Protein AF-A0A1I0NWT5-F1 (afdb_monomer_lite)

Radius of gyration: 28.27 Å; chains: 1; bounding box: 73×65×100 Å

Structure (mmCIF, N/CA/C/O backbone):
data_AF-A0A1I0NWT5-F1
#
_entry.id   AF-A0A1I0NWT5-F1
#
loop_
_atom_site.group_PDB
_atom_site.id
_atom_site.type_symbol
_atom_site.label_atom_id
_atom_site.label_alt_id
_atom_site.label_comp_id
_atom_site.label_asym_id
_atom_site.label_entity_id
_atom_site.label_seq_id
_atom_site.pdbx_PDB_ins_code
_atom_site.Cartn_x
_atom_site.Cartn_y
_atom_site.Cartn_z
_atom_site.occupancy
_atom_site.B_iso_or_equiv
_atom_site.auth_seq_id
_atom_site.auth_comp_id
_atom_site.auth_asym_id
_atom_site.auth_atom_id
_atom_site.pdbx_PDB_model_num
ATOM 1 N N . MET A 1 1 ? -14.627 -38.814 63.356 1.00 38.41 1 MET A N 1
ATOM 2 C CA . MET A 1 1 ? -15.012 -39.021 61.943 1.00 38.41 1 MET A CA 1
ATOM 3 C C . MET A 1 1 ? -15.369 -37.663 61.360 1.00 38.41 1 MET A C 1
ATOM 5 O O . MET A 1 1 ? -16.349 -37.079 61.796 1.00 38.41 1 MET A O 1
ATOM 9 N N . LYS A 1 2 ? -14.500 -37.101 60.510 1.00 33.38 2 LYS A N 1
ATOM 10 C CA . LYS A 1 2 ? -14.683 -35.787 59.871 1.00 33.38 2 LYS A CA 1
ATOM 11 C C . LYS A 1 2 ? -15.304 -36.006 58.491 1.00 33.38 2 LYS A C 1
ATOM 13 O O . LYS A 1 2 ? -14.745 -36.752 57.694 1.00 33.38 2 LYS A O 1
ATOM 18 N N . THR A 1 3 ? -16.447 -35.384 58.243 1.00 34.56 3 THR A N 1
ATOM 19 C CA . THR A 1 3 ? -17.188 -35.447 56.980 1.00 34.56 3 THR A CA 1
ATOM 20 C C . THR A 1 3 ? -16.539 -34.499 55.968 1.00 34.56 3 THR A C 1
ATOM 22 O O . THR A 1 3 ? -16.471 -33.296 56.214 1.00 34.56 3 THR A O 1
ATOM 25 N N . LEU A 1 4 ? -16.025 -35.035 54.857 1.00 35.25 4 LEU A N 1
ATOM 26 C CA . LEU A 1 4 ? -15.544 -34.257 53.712 1.00 35.25 4 LEU A CA 1
ATOM 27 C C . LEU A 1 4 ? -16.744 -33.876 52.831 1.00 35.25 4 LEU A C 1
ATOM 29 O O . LEU A 1 4 ? -17.423 -34.756 52.307 1.00 35.25 4 LEU A O 1
ATOM 33 N N . PHE A 1 5 ? -16.979 -32.578 52.644 1.00 34.88 5 PHE A N 1
ATOM 34 C CA . PHE A 1 5 ? -17.808 -32.060 51.555 1.00 34.88 5 PHE A CA 1
ATOM 35 C C . PHE A 1 5 ? -16.952 -32.013 50.284 1.00 34.88 5 PHE A C 1
ATOM 37 O O . PHE A 1 5 ? -15.961 -31.287 50.231 1.00 34.88 5 PHE A O 1
ATOM 44 N N . ALA A 1 6 ? -17.317 -32.802 49.274 1.00 34.41 6 ALA A N 1
ATOM 45 C CA . ALA A 1 6 ? -16.741 -32.716 47.938 1.00 34.41 6 ALA A CA 1
ATOM 46 C C . ALA A 1 6 ? -17.522 -31.671 47.129 1.00 34.41 6 ALA A C 1
ATOM 48 O O . ALA A 1 6 ? -18.685 -31.874 46.785 1.00 34.41 6 ALA A O 1
ATOM 49 N N . THR A 1 7 ? -16.883 -30.537 46.848 1.00 35.47 7 THR A N 1
ATOM 50 C CA . THR A 1 7 ? -17.408 -29.499 45.959 1.00 35.47 7 THR A CA 1
ATOM 51 C C . THR A 1 7 ? -17.316 -29.993 44.517 1.00 35.47 7 THR A C 1
ATOM 53 O O . THR A 1 7 ? -16.227 -30.148 43.968 1.00 35.47 7 THR A O 1
ATOM 56 N N . MET A 1 8 ? -18.466 -30.263 43.907 1.00 33.38 8 MET A N 1
ATOM 57 C CA . MET A 1 8 ? -18.585 -30.614 42.496 1.00 33.38 8 MET A CA 1
ATOM 58 C C . MET A 1 8 ? -18.366 -29.339 41.664 1.00 33.38 8 MET A C 1
ATOM 60 O O . MET A 1 8 ? -19.248 -28.486 41.581 1.00 33.38 8 MET A O 1
ATOM 64 N N . LEU A 1 9 ? -17.164 -29.172 41.100 1.00 36.97 9 LEU A N 1
ATOM 65 C CA . LEU A 1 9 ? -16.888 -28.135 40.103 1.00 36.97 9 LEU A CA 1
ATOM 66 C C . LEU A 1 9 ? -17.708 -28.452 38.843 1.00 36.97 9 LEU A C 1
ATOM 68 O O . LEU A 1 9 ? -17.410 -29.400 38.118 1.00 36.97 9 LEU A O 1
ATOM 72 N N . LEU A 1 10 ? -18.740 -27.651 38.583 1.00 36.94 10 LEU A N 1
ATOM 73 C CA . LEU A 1 10 ? -19.372 -27.569 37.271 1.00 36.94 10 LEU A CA 1
ATOM 74 C C . LEU A 1 10 ? -18.345 -26.979 36.296 1.00 36.94 10 LEU A C 1
ATOM 76 O O . LEU A 1 10 ? -18.087 -25.777 36.303 1.00 36.94 10 LEU A O 1
ATOM 80 N N . LEU A 1 11 ? -17.734 -27.840 35.483 1.00 38.12 11 LEU A N 1
ATOM 81 C CA . LEU A 1 11 ? -17.005 -27.429 34.287 1.00 38.12 11 LEU A CA 1
ATOM 82 C C . LEU A 1 11 ? -18.003 -26.728 33.358 1.00 38.12 11 LEU A C 1
ATOM 84 O O . LEU A 1 11 ? -18.875 -27.371 32.775 1.00 38.12 11 LEU A O 1
ATOM 88 N N . ALA A 1 12 ? -17.892 -25.403 33.249 1.00 36.41 12 ALA A N 1
ATOM 89 C CA . ALA A 1 12 ? -18.529 -24.662 32.171 1.00 36.41 12 ALA A CA 1
ATOM 90 C C . ALA A 1 12 ? -18.017 -25.218 30.828 1.00 36.41 12 ALA A C 1
ATOM 92 O O . ALA A 1 12 ? -16.828 -25.546 30.726 1.00 36.41 12 ALA A O 1
ATOM 93 N N . PRO A 1 13 ? -18.873 -25.350 29.802 1.00 34.69 13 PRO A N 1
ATOM 94 C CA . PRO A 1 13 ? -18.417 -25.809 28.503 1.00 34.69 13 PRO A CA 1
ATOM 95 C C . PRO A 1 13 ? -17.384 -24.813 27.972 1.00 34.69 13 PRO A C 1
ATOM 97 O O . PRO A 1 13 ? -17.614 -23.604 27.956 1.00 34.69 13 PRO A O 1
ATOM 100 N N . VAL A 1 14 ? -16.233 -25.333 27.550 1.00 36.12 14 VAL A N 1
ATOM 101 C CA . VAL A 1 14 ? -15.264 -24.588 26.749 1.00 36.12 14 VAL A CA 1
ATOM 102 C C . VAL A 1 14 ? -15.983 -24.199 25.460 1.00 36.12 14 VAL A C 1
ATOM 104 O O . VAL A 1 14 ? -16.177 -25.033 24.580 1.00 36.12 14 VAL A O 1
ATOM 107 N N . VAL A 1 15 ? -16.426 -22.946 25.367 1.00 34.59 15 VAL A N 1
ATOM 108 C CA . VAL A 1 15 ? -16.928 -22.366 24.120 1.00 34.59 15 VAL A CA 1
ATOM 109 C C . VAL A 1 15 ? -15.752 -22.366 23.146 1.00 34.59 15 VAL A C 1
ATOM 111 O O . VAL A 1 15 ? -14.743 -21.700 23.379 1.00 34.59 15 VAL A O 1
ATOM 114 N N . HIS A 1 16 ? -15.829 -23.181 22.095 1.00 36.34 16 HIS A N 1
ATOM 115 C CA . HIS A 1 16 ? -14.862 -23.131 21.005 1.00 36.34 16 HIS A CA 1
ATOM 116 C C . HIS A 1 16 ? -14.866 -21.729 20.383 1.00 36.34 16 HIS A C 1
ATOM 118 O O . HIS A 1 16 ? -15.919 -21.161 20.112 1.00 36.34 16 HIS A O 1
ATOM 124 N N . ALA A 1 17 ? -13.677 -21.177 20.147 1.00 43.19 17 ALA A N 1
ATOM 125 C CA . ALA A 1 17 ? -13.443 -19.842 19.598 1.00 43.19 17 ALA A CA 1
ATOM 126 C C . ALA A 1 17 ? -13.811 -19.702 18.097 1.00 43.19 17 ALA A C 1
ATOM 128 O O . ALA A 1 17 ? -13.061 -19.085 17.345 1.00 43.19 17 ALA A O 1
ATOM 129 N N . GLN A 1 18 ? -14.911 -20.310 17.632 1.00 45.50 18 GLN A N 1
ATOM 130 C CA . GLN A 1 18 ? -15.239 -20.427 16.200 1.00 45.50 18 GLN A CA 1
ATOM 131 C C . GLN A 1 18 ? -16.618 -19.900 15.752 1.00 45.50 18 GLN A C 1
ATOM 133 O O . GLN A 1 18 ? -16.886 -19.937 14.555 1.00 45.50 18 GLN A O 1
ATOM 138 N N . ASP A 1 19 ? -17.454 -19.330 16.625 1.00 66.31 19 ASP A N 1
ATOM 139 C CA . ASP A 1 19 ? -18.825 -18.918 16.243 1.00 66.31 19 ASP A CA 1
ATOM 140 C C . ASP A 1 19 ? -18.974 -17.448 15.773 1.00 66.31 19 ASP A C 1
ATOM 142 O O . ASP A 1 19 ? -20.090 -16.925 15.703 1.00 66.31 19 ASP A O 1
ATOM 146 N N . HIS A 1 20 ? -17.884 -16.746 15.427 1.00 81.50 20 HIS A N 1
ATOM 147 C CA . HIS A 1 20 ? -17.944 -15.381 14.870 1.00 81.50 20 HIS A CA 1
ATOM 148 C C . HIS A 1 20 ? -17.497 -15.317 13.395 1.00 81.50 20 HIS A C 1
ATOM 150 O O . HIS A 1 20 ? -16.617 -16.082 12.978 1.00 81.50 20 HIS A O 1
ATOM 156 N N . PRO A 1 21 ? -18.078 -14.407 12.576 1.00 88.94 21 PRO A N 1
ATOM 157 C CA . PRO A 1 21 ? -17.672 -14.226 11.178 1.00 88.94 21 PRO A CA 1
ATOM 158 C C . PRO A 1 21 ? -16.187 -13.860 11.078 1.00 88.94 21 PRO A C 1
ATOM 160 O O . PRO A 1 21 ? -15.601 -13.387 12.042 1.00 88.94 21 PRO A O 1
ATOM 163 N N . LEU A 1 22 ? -15.540 -14.110 9.933 1.00 95.75 22 LEU A N 1
ATOM 164 C CA . LEU A 1 22 ? -14.180 -13.604 9.689 1.00 95.75 22 LEU A CA 1
ATOM 165 C C . LEU A 1 22 ? -14.202 -12.075 9.744 1.00 95.75 22 LEU A C 1
ATOM 167 O O . LEU A 1 22 ? -14.786 -11.449 8.860 1.00 95.75 22 LEU A O 1
ATOM 171 N N . THR A 1 23 ? -13.586 -11.507 10.775 1.00 98.44 23 THR A N 1
ATOM 172 C CA . THR A 1 23 ? -13.480 -10.061 10.987 1.00 98.44 23 THR A CA 1
ATOM 173 C C . THR A 1 23 ? -12.120 -9.562 10.530 1.00 98.44 23 THR A C 1
ATOM 175 O O . THR A 1 23 ? -11.079 -10.151 10.832 1.00 98.44 23 THR A O 1
ATOM 178 N N . LEU A 1 24 ? -12.131 -8.477 9.769 1.00 98.56 24 LEU A N 1
ATOM 179 C CA . LEU A 1 24 ? -10.938 -7.862 9.227 1.00 98.56 24 LEU A CA 1
ATOM 180 C C . LEU A 1 24 ? -11.044 -6.352 9.402 1.00 98.56 24 LEU A C 1
ATOM 182 O O . LEU A 1 24 ? -12.076 -5.770 9.088 1.00 98.56 24 LEU A O 1
ATOM 186 N N . ASP A 1 25 ? -9.962 -5.740 9.870 1.00 98.75 25 ASP A N 1
ATOM 187 C CA . ASP A 1 25 ? -9.798 -4.289 9.891 1.00 98.75 25 ASP A CA 1
ATOM 188 C C . ASP A 1 25 ? -8.827 -3.848 8.790 1.00 98.75 25 ASP A C 1
ATOM 190 O O . ASP A 1 25 ? -7.736 -4.409 8.648 1.00 98.75 25 ASP A O 1
ATOM 194 N N . THR A 1 26 ? -9.230 -2.883 7.971 1.00 98.75 26 THR A N 1
ATOM 195 C CA . THR A 1 26 ? -8.417 -2.380 6.860 1.00 98.75 26 THR A CA 1
ATOM 196 C C . THR A 1 26 ? -7.429 -1.301 7.236 1.00 98.75 26 THR A C 1
ATOM 198 O O . THR A 1 26 ? -6.614 -0.968 6.380 1.00 98.75 26 THR A O 1
ATOM 201 N N . HIS A 1 27 ? -7.475 -0.763 8.455 1.00 98.81 27 HIS A N 1
ATOM 202 C CA . HIS A 1 27 ? -6.600 0.345 8.814 1.00 98.81 27 HIS A CA 1
ATOM 203 C C . HIS A 1 27 ? -6.311 0.370 10.316 1.00 98.81 27 HIS A C 1
ATOM 205 O O . HIS A 1 27 ? -7.100 0.878 11.112 1.00 98.81 27 HIS A O 1
ATOM 211 N N . VAL A 1 28 ? -5.171 -0.212 10.692 1.00 98.62 28 VAL A N 1
ATOM 212 C CA . VAL A 1 28 ? -4.622 -0.183 12.051 1.00 98.62 28 VAL A CA 1
ATOM 213 C C . VAL A 1 28 ? -3.236 0.438 12.004 1.00 98.62 28 VAL A C 1
ATOM 215 O O . VAL A 1 28 ? -2.300 -0.120 11.418 1.00 98.62 28 VAL A O 1
ATOM 218 N N . ASP A 1 29 ? -3.097 1.587 12.644 1.00 97.94 29 ASP A N 1
ATOM 219 C CA . ASP A 1 29 ? -1.829 2.285 12.720 1.00 97.94 29 ASP A CA 1
ATOM 220 C C . ASP A 1 29 ? -0.855 1.608 13.681 1.00 97.94 29 ASP A C 1
ATOM 222 O O . ASP A 1 29 ? -1.219 0.888 14.611 1.00 97.94 29 ASP A O 1
ATOM 226 N N . ILE A 1 30 ? 0.431 1.849 13.444 1.00 97.06 30 ILE A N 1
ATOM 227 C CA . ILE A 1 30 ? 1.499 1.414 14.344 1.00 97.06 30 ILE A CA 1
ATOM 228 C C . ILE A 1 30 ? 2.425 2.589 14.664 1.00 97.06 30 ILE A C 1
ATOM 230 O O . ILE A 1 30 ? 2.791 3.343 13.754 1.00 97.06 30 ILE A O 1
ATOM 234 N N . PRO A 1 31 ? 2.851 2.763 15.927 1.00 94.75 31 PRO A N 1
ATOM 235 C CA . PRO A 1 31 ? 3.821 3.794 16.279 1.00 94.75 31 PRO A CA 1
ATOM 236 C C . PRO A 1 31 ? 5.172 3.521 15.607 1.00 94.75 31 PRO A C 1
ATOM 238 O O . PRO A 1 31 ? 5.507 2.382 15.273 1.00 94.75 31 PRO A O 1
ATOM 241 N N . LEU A 1 32 ? 6.006 4.546 15.440 1.00 92.88 32 LEU A N 1
ATOM 242 C CA . LEU A 1 32 ? 7.316 4.399 14.801 1.00 92.88 32 LEU A CA 1
ATOM 243 C C . LEU A 1 32 ? 8.256 3.449 15.569 1.00 92.88 32 LEU A C 1
ATOM 245 O O . LEU A 1 32 ? 9.136 2.835 14.968 1.00 92.88 32 LEU A O 1
ATOM 249 N N . SER A 1 33 ? 8.066 3.307 16.884 1.00 93.62 33 SER A N 1
ATOM 250 C CA . SER A 1 33 ? 8.800 2.380 17.759 1.00 93.62 33 SER A CA 1
ATOM 251 C C . SER A 1 33 ? 8.085 1.040 17.999 1.00 93.62 33 SER A C 1
ATOM 253 O O . SER A 1 33 ? 8.430 0.320 18.941 1.00 93.62 33 SER A O 1
ATOM 255 N N . TYR A 1 34 ? 7.103 0.674 17.165 1.00 97.19 34 TYR A N 1
ATOM 256 C CA . TYR A 1 34 ? 6.398 -0.609 17.253 1.00 97.19 34 TYR A CA 1
ATOM 257 C C . TYR A 1 34 ? 7.377 -1.792 17.286 1.00 97.19 34 TYR A C 1
ATOM 259 O O . TYR A 1 34 ? 8.340 -1.851 16.510 1.00 97.19 34 TYR A O 1
ATOM 267 N N . MET A 1 35 ? 7.160 -2.727 18.217 1.00 97.25 35 MET A N 1
ATOM 268 C CA . MET A 1 35 ? 8.046 -3.873 18.483 1.00 97.25 35 MET A CA 1
ATOM 269 C C . MET A 1 35 ? 9.513 -3.538 18.852 1.00 97.25 35 MET A C 1
ATOM 271 O O . MET A 1 35 ? 10.296 -4.464 19.059 1.00 97.25 35 MET A O 1
ATOM 275 N N . GLU A 1 36 ? 9.913 -2.262 18.929 1.00 94.75 36 GLU A N 1
ATOM 276 C CA . GLU A 1 36 ? 11.234 -1.816 19.415 1.00 94.75 36 GLU A CA 1
ATOM 277 C C . GLU A 1 36 ? 11.155 -1.394 20.878 1.00 94.75 36 GLU A C 1
ATOM 279 O O . GLU A 1 36 ? 11.968 -1.820 21.697 1.00 94.75 36 GLU A O 1
ATOM 284 N N . ASP A 1 37 ? 10.158 -0.573 21.209 1.00 94.38 37 ASP A N 1
ATOM 285 C CA . ASP A 1 37 ? 9.836 -0.232 22.587 1.00 94.38 37 ASP A CA 1
ATOM 286 C C . ASP A 1 37 ? 9.012 -1.381 23.201 1.00 94.38 37 ASP A C 1
ATOM 288 O O . ASP A 1 37 ? 7.936 -1.694 22.682 1.00 94.38 37 ASP A O 1
ATOM 292 N N . PRO A 1 38 ? 9.451 -2.004 24.316 1.00 94.56 38 PRO A N 1
ATOM 293 C CA . PRO A 1 38 ? 8.695 -3.057 24.997 1.00 94.56 38 PRO A CA 1
ATOM 294 C C . PRO A 1 38 ? 7.265 -2.665 25.393 1.00 94.56 38 PRO A C 1
ATOM 296 O O . PRO A 1 38 ? 6.434 -3.550 25.608 1.00 94.56 38 PRO A O 1
ATOM 299 N N . LYS A 1 39 ? 6.978 -1.361 25.507 1.00 93.19 39 LYS A N 1
ATOM 300 C CA . LYS A 1 39 ? 5.631 -0.816 25.717 1.00 93.19 39 LYS A CA 1
ATOM 301 C C . LYS A 1 39 ? 4.699 -1.089 24.530 1.00 93.19 39 LYS A C 1
ATOM 303 O O . LYS A 1 39 ? 3.509 -1.282 24.745 1.00 93.19 39 LYS A O 1
ATOM 308 N N . PHE A 1 40 ? 5.225 -1.118 23.306 1.00 96.00 40 PHE A N 1
ATOM 309 C CA . PHE A 1 40 ? 4.486 -1.355 22.057 1.00 96.00 40 PHE A CA 1
ATOM 310 C C . PHE A 1 40 ? 4.743 -2.752 21.488 1.00 96.00 40 PHE A C 1
ATOM 312 O O . PHE A 1 40 ? 4.781 -2.962 20.275 1.00 96.00 40 PHE A O 1
ATOM 319 N N . ASP A 1 41 ? 4.960 -3.712 22.380 1.00 98.06 41 ASP A N 1
ATOM 320 C CA . ASP A 1 41 ? 5.065 -5.117 22.031 1.00 98.06 41 ASP A CA 1
ATOM 321 C C . ASP A 1 41 ? 3.668 -5.687 21.748 1.00 98.06 41 ASP A C 1
ATOM 323 O O . ASP A 1 41 ? 2.850 -5.847 22.655 1.00 98.06 41 ASP A O 1
ATOM 327 N N . ALA A 1 42 ? 3.412 -6.020 20.483 1.00 97.81 42 ALA A N 1
ATOM 328 C CA . ALA A 1 42 ? 2.121 -6.492 19.994 1.00 97.81 42 ALA A CA 1
ATOM 329 C C . ALA A 1 42 ? 1.617 -7.763 20.691 1.00 97.81 42 ALA A C 1
ATOM 331 O O . ALA A 1 42 ? 0.418 -8.018 20.713 1.00 97.81 42 ALA A O 1
ATOM 332 N N . GLY A 1 43 ? 2.505 -8.591 21.246 1.00 98.00 43 GLY A N 1
ATOM 333 C CA . GLY A 1 43 ? 2.102 -9.821 21.934 1.00 98.00 43 GLY A CA 1
ATOM 334 C C . GLY A 1 43 ? 1.642 -9.609 23.374 1.00 98.00 43 GLY A C 1
ATOM 335 O O . GLY A 1 43 ? 1.222 -10.570 24.022 1.00 98.00 43 GLY A O 1
ATOM 336 N N . LYS A 1 44 ? 1.730 -8.382 23.895 1.00 97.38 44 LYS A N 1
ATOM 337 C CA . LYS A 1 44 ? 1.358 -8.033 25.268 1.00 97.38 44 LYS A CA 1
ATOM 338 C C . LYS A 1 44 ? 0.092 -7.190 25.276 1.00 97.38 44 LYS A C 1
ATOM 340 O O . LYS A 1 44 ? -0.159 -6.425 24.358 1.00 97.38 44 LYS A O 1
ATOM 345 N N . ASP A 1 45 ? -0.686 -7.321 26.347 1.00 96.19 45 ASP A N 1
ATOM 346 C CA . ASP A 1 45 ? -1.884 -6.511 26.575 1.00 96.19 45 ASP A CA 1
ATOM 347 C C . ASP A 1 45 ? -1.460 -5.108 27.028 1.00 96.19 45 ASP A C 1
ATOM 349 O O . ASP A 1 45 ? -1.342 -4.820 28.221 1.00 96.19 45 ASP A O 1
ATOM 353 N N . GLY A 1 46 ? -1.098 -4.287 26.045 1.00 93.12 46 GLY A N 1
ATOM 354 C CA . GLY A 1 46 ? -0.411 -3.018 26.232 1.00 93.12 46 GLY A CA 1
ATOM 355 C C . GLY A 1 46 ? -1.328 -1.802 26.079 1.00 93.12 46 GLY A C 1
ATOM 356 O O . GLY A 1 46 ? -2.555 -1.920 26.118 1.00 93.12 46 GLY A O 1
ATOM 357 N N . PRO A 1 47 ? -0.740 -0.607 25.908 1.00 92.19 47 PRO A N 1
ATOM 358 C CA . PRO A 1 47 ? -1.483 0.622 25.650 1.00 92.19 47 PRO A CA 1
ATOM 359 C C . PRO A 1 47 ? -2.016 0.727 24.213 1.00 92.19 47 PRO A C 1
ATOM 361 O O . PRO A 1 47 ? -2.852 1.590 23.965 1.00 92.19 47 PRO A O 1
ATOM 364 N N . LEU A 1 48 ? -1.555 -0.127 23.292 1.00 95.31 48 LEU A N 1
ATOM 365 C CA . LEU A 1 48 ? -2.072 -0.192 21.925 1.00 95.31 48 LEU A CA 1
ATOM 366 C C . LEU A 1 48 ? -3.568 -0.518 21.933 1.00 95.31 48 LEU A C 1
ATOM 368 O O . LEU A 1 48 ? -4.050 -1.337 22.729 1.00 95.31 48 LEU A O 1
ATOM 372 N N . LYS A 1 49 ? -4.312 0.096 21.017 1.00 97.12 49 LYS A N 1
ATOM 373 C CA . LYS A 1 49 ? -5.701 -0.275 20.749 1.00 97.12 49 LYS A CA 1
ATOM 374 C C . LYS A 1 49 ? -5.769 -1.612 20.013 1.00 97.12 49 LYS A C 1
ATOM 376 O O . LYS A 1 49 ? -6.737 -2.356 20.209 1.00 97.12 49 LYS A O 1
ATOM 381 N N . VAL A 1 50 ? -4.737 -1.964 19.249 1.00 98.31 50 VAL A N 1
ATOM 382 C CA . VAL A 1 50 ? -4.599 -3.286 18.633 1.00 98.31 50 VAL A CA 1
ATOM 383 C C . VAL A 1 50 ? -3.324 -3.986 19.100 1.00 98.31 50 VAL A C 1
ATOM 385 O O . VAL A 1 50 ? -2.208 -3.668 18.700 1.00 98.31 50 VAL A O 1
ATOM 388 N N . ASP A 1 51 ? -3.516 -5.015 19.919 1.00 98.50 51 ASP A N 1
ATOM 389 C CA . ASP A 1 51 ? -2.509 -6.024 20.241 1.00 98.50 51 ASP A CA 1
ATOM 390 C C . ASP A 1 51 ? -3.123 -7.426 20.130 1.00 98.50 51 ASP A C 1
ATOM 392 O O . ASP A 1 51 ? -4.350 -7.590 20.108 1.00 98.50 51 ASP A O 1
ATOM 396 N N . LEU A 1 52 ? -2.276 -8.453 20.018 1.00 98.69 52 LEU A N 1
ATOM 397 C CA . LEU A 1 52 ? -2.719 -9.824 19.766 1.00 98.69 52 LEU A CA 1
ATOM 398 C C . LEU A 1 52 ? -3.678 -10.329 20.866 1.00 98.69 52 LEU A C 1
ATOM 400 O O . LEU A 1 52 ? -4.708 -10.916 20.516 1.00 98.69 52 LEU A O 1
ATOM 404 N N . PRO A 1 53 ? -3.445 -10.078 22.176 1.00 98.62 53 PRO A N 1
ATOM 405 C CA . PRO A 1 53 ? -4.418 -10.410 23.218 1.00 98.62 53 PRO A CA 1
ATOM 406 C C . PRO A 1 53 ? -5.789 -9.742 23.034 1.00 98.62 53 PRO A C 1
ATOM 408 O O . PRO A 1 53 ? -6.817 -10.422 23.139 1.00 98.62 53 PRO A O 1
ATOM 411 N N . LYS A 1 54 ? -5.841 -8.436 22.739 1.00 98.69 54 LYS A N 1
ATOM 412 C CA . LYS A 1 54 ? -7.102 -7.717 22.494 1.00 98.69 54 LYS A CA 1
ATOM 413 C C . LYS A 1 54 ? -7.815 -8.240 21.248 1.00 98.69 54 LYS A C 1
ATOM 415 O O . LYS A 1 54 ? -9.019 -8.483 21.324 1.00 98.69 54 LYS A O 1
ATOM 420 N N . MET A 1 55 ? -7.088 -8.481 20.154 1.00 98.69 55 MET A N 1
ATOM 421 C CA . MET A 1 55 ? -7.631 -9.079 18.927 1.00 98.69 55 MET A CA 1
ATOM 422 C C . MET A 1 55 ? -8.329 -10.410 19.221 1.00 98.69 55 MET A C 1
ATOM 424 O O . MET A 1 55 ? -9.479 -10.611 18.833 1.00 98.69 55 MET A O 1
ATOM 428 N N . ARG A 1 56 ? -7.685 -11.293 19.997 1.00 97.81 56 ARG A N 1
ATOM 429 C CA . ARG A 1 56 ? -8.277 -12.577 20.403 1.00 97.81 56 ARG A CA 1
ATOM 430 C C . ARG A 1 56 ? -9.538 -12.414 21.236 1.00 97.81 56 ARG A C 1
ATOM 432 O O . ARG A 1 56 ? -10.525 -13.087 20.960 1.00 97.81 56 ARG A O 1
ATOM 439 N N . ARG A 1 57 ? -9.518 -11.540 22.245 1.00 97.56 57 ARG A N 1
ATOM 440 C CA . ARG A 1 57 ? -10.680 -11.334 23.126 1.00 97.56 57 ARG A CA 1
ATOM 441 C C . ARG A 1 57 ? -11.883 -10.756 22.392 1.00 97.56 57 ARG A C 1
ATOM 443 O O . ARG A 1 57 ? -13.004 -11.152 22.687 1.00 97.56 57 ARG A O 1
ATOM 450 N N . GLY A 1 58 ? -11.654 -9.817 21.477 1.00 97.38 58 GLY A N 1
ATOM 451 C CA . GLY A 1 58 ? -12.740 -9.166 20.748 1.00 97.38 58 GLY A CA 1
ATOM 452 C C . GLY A 1 58 ? -13.182 -9.899 19.490 1.00 97.38 58 GLY A C 1
ATOM 453 O O . GLY A 1 58 ? -14.195 -9.512 18.912 1.00 97.38 58 GLY A O 1
ATOM 454 N N . GLY A 1 59 ? -12.444 -10.931 19.072 1.00 97.31 59 GLY A N 1
ATOM 455 C CA . GLY A 1 59 ? -12.690 -11.637 17.821 1.00 97.31 59 GLY A CA 1
ATOM 456 C C . GLY A 1 59 ? -12.384 -10.766 16.607 1.00 97.31 59 GLY A C 1
ATOM 457 O O . GLY A 1 59 ? -13.207 -10.717 15.701 1.00 97.31 59 GLY A O 1
ATOM 458 N N . LEU A 1 60 ? -11.249 -10.052 16.609 1.00 98.56 60 LEU A N 1
ATOM 459 C CA . LEU A 1 60 ? -10.660 -9.423 15.422 1.00 98.56 60 LEU A CA 1
ATOM 460 C C . LEU A 1 60 ? -9.631 -10.391 14.820 1.00 98.56 60 LEU A C 1
ATOM 462 O O . LEU A 1 60 ? -8.572 -10.596 15.408 1.00 98.56 60 LEU A O 1
ATOM 466 N N . ASP A 1 61 ? -9.948 -11.024 13.691 1.00 98.69 61 ASP A N 1
ATOM 467 C CA . ASP A 1 61 ? -9.137 -12.123 13.143 1.00 98.69 61 ASP A CA 1
ATOM 468 C C . ASP A 1 61 ? -7.974 -11.639 12.265 1.00 98.69 61 ASP A C 1
ATOM 470 O O . ASP A 1 61 ? -6.949 -12.319 12.146 1.00 98.69 61 ASP A O 1
ATOM 474 N N . ALA A 1 62 ? -8.131 -10.483 11.623 1.00 98.75 62 ALA A N 1
ATOM 475 C CA . ALA A 1 62 ? -7.187 -9.958 10.648 1.00 98.75 62 ALA A CA 1
ATOM 476 C C . ALA A 1 62 ? -7.107 -8.428 10.710 1.00 98.75 62 ALA A C 1
ATOM 478 O O . ALA A 1 62 ? -8.111 -7.765 10.960 1.00 98.75 62 ALA A O 1
ATOM 479 N N . ALA A 1 63 ? -5.926 -7.867 10.455 1.00 98.75 63 ALA A N 1
ATOM 480 C CA . ALA A 1 63 ? -5.739 -6.421 10.371 1.00 98.75 63 ALA A CA 1
ATOM 481 C C . ALA A 1 63 ? -4.687 -6.049 9.320 1.00 98.75 63 ALA A C 1
ATOM 483 O O . ALA A 1 63 ? -3.677 -6.742 9.163 1.00 98.75 63 ALA A O 1
ATOM 484 N N . PHE A 1 64 ? -4.922 -4.949 8.608 1.00 98.88 64 PHE A N 1
ATOM 485 C CA . PHE A 1 64 ? -3.886 -4.251 7.857 1.00 98.88 64 PHE A CA 1
ATOM 486 C C . PHE A 1 64 ? -3.114 -3.335 8.806 1.00 98.88 64 PHE A C 1
ATOM 488 O O . PHE A 1 64 ? -3.666 -2.372 9.329 1.00 98.88 64 PHE A O 1
ATOM 495 N N . PHE A 1 65 ? -1.836 -3.645 9.011 1.00 98.81 65 PHE A N 1
ATOM 496 C CA . PHE A 1 65 ? -0.906 -2.826 9.781 1.00 98.81 65 PHE A CA 1
ATOM 497 C C . PHE A 1 65 ? -0.277 -1.782 8.858 1.00 98.81 65 PHE A C 1
ATOM 499 O O . PHE A 1 65 ? 0.314 -2.123 7.824 1.00 98.81 65 PHE A O 1
ATOM 506 N N . VAL A 1 66 ? -0.444 -0.511 9.212 1.00 98.50 66 VAL A N 1
ATOM 507 C CA . VAL A 1 66 ? -0.261 0.602 8.280 1.00 98.50 66 VAL A CA 1
ATOM 508 C C . VAL A 1 66 ? 1.161 1.161 8.317 1.00 98.50 66 VAL A C 1
ATOM 510 O O . VAL A 1 66 ? 1.692 1.599 9.341 1.00 98.50 66 VAL A O 1
ATOM 513 N N . ILE A 1 67 ? 1.784 1.209 7.142 1.00 98.56 67 ILE A N 1
ATOM 514 C CA . ILE A 1 67 ? 3.029 1.925 6.873 1.00 98.56 67 ILE A CA 1
ATOM 515 C C . ILE A 1 67 ? 2.686 3.390 6.602 1.00 98.56 67 ILE A C 1
ATOM 517 O O . ILE A 1 67 ? 2.741 3.860 5.466 1.00 98.56 67 ILE A O 1
ATOM 521 N N . TYR A 1 68 ? 2.289 4.092 7.660 1.00 98.00 68 TYR A N 1
ATOM 522 C CA . TYR A 1 68 ? 2.030 5.528 7.623 1.00 98.00 68 TYR A CA 1
ATOM 523 C C . TYR A 1 68 ? 3.334 6.330 7.661 1.00 98.00 68 TYR A C 1
ATOM 525 O O . TYR A 1 68 ? 4.221 6.049 8.480 1.00 98.00 68 TYR A O 1
ATOM 533 N N . VAL A 1 69 ? 3.417 7.364 6.819 1.00 96.81 69 VAL A N 1
ATOM 534 C CA . VAL A 1 69 ? 4.445 8.410 6.893 1.00 96.81 69 VAL A CA 1
ATOM 535 C C . VAL A 1 69 ? 3.824 9.807 6.889 1.00 96.81 69 VAL A C 1
ATOM 537 O O . VAL A 1 69 ? 2.936 10.121 6.091 1.00 96.81 69 VAL A O 1
ATOM 540 N N . GLU A 1 70 ? 4.346 10.686 7.746 1.00 94.25 70 GLU A N 1
ATOM 541 C CA . GLU A 1 70 ? 3.899 12.077 7.791 1.00 94.25 70 GLU A CA 1
ATOM 542 C C . GLU A 1 70 ? 4.259 12.803 6.487 1.00 94.25 70 GLU A C 1
ATOM 544 O O . GLU A 1 70 ? 5.377 12.689 5.970 1.00 94.25 70 GLU A O 1
ATOM 549 N N . GLN A 1 71 ? 3.320 13.599 5.973 1.00 97.19 71 GLN A N 1
ATOM 550 C CA . GLN A 1 71 ? 3.591 14.481 4.848 1.00 97.19 71 GLN A CA 1
ATOM 551 C C . GLN A 1 71 ? 4.611 15.558 5.240 1.00 97.19 71 GLN A C 1
ATOM 553 O O . GLN A 1 71 ? 4.408 16.329 6.182 1.00 97.19 71 GLN A O 1
ATOM 558 N N . GLY A 1 72 ? 5.702 15.627 4.479 1.00 96.12 72 GLY A N 1
ATOM 559 C CA . GLY A 1 72 ? 6.749 16.634 4.630 1.00 96.12 72 GLY A CA 1
ATOM 560 C C . GLY A 1 72 ? 6.916 17.514 3.386 1.00 96.12 72 GLY A C 1
ATOM 561 O O . GLY A 1 72 ? 6.158 17.382 2.423 1.00 96.12 72 GLY A O 1
ATOM 562 N N . PRO A 1 73 ? 7.924 18.408 3.388 1.00 95.94 73 PRO A N 1
ATOM 563 C CA . PRO A 1 73 ? 8.258 19.227 2.226 1.00 95.94 73 PRO A CA 1
ATOM 564 C C . PRO A 1 73 ? 8.713 18.372 1.041 1.00 95.94 73 PRO A C 1
ATOM 566 O O . PRO A 1 73 ? 9.595 17.529 1.214 1.00 95.94 73 PRO A O 1
ATOM 569 N N . LEU A 1 74 ? 8.199 18.665 -0.158 1.00 95.69 74 LEU A N 1
ATOM 570 C CA . LEU A 1 74 ? 8.502 17.974 -1.423 1.00 95.69 74 LEU A CA 1
ATOM 571 C C . LEU A 1 74 ? 9.950 18.232 -1.877 1.00 95.69 74 LEU A C 1
ATOM 573 O O . LEU A 1 74 ? 10.242 19.034 -2.762 1.00 95.69 74 LEU A O 1
ATOM 577 N N . THR A 1 75 ? 10.888 17.610 -1.170 1.00 95.75 75 THR A N 1
ATOM 578 C CA . THR A 1 75 ? 12.332 17.817 -1.281 1.00 95.75 75 THR A CA 1
ATOM 579 C C . THR A 1 75 ? 13.052 16.484 -1.093 1.00 95.75 75 THR A C 1
ATOM 581 O O . THR A 1 75 ? 12.557 15.629 -0.354 1.00 95.75 75 THR A O 1
ATOM 584 N N . PRO A 1 76 ? 14.264 16.304 -1.654 1.00 92.25 76 PRO A N 1
ATOM 585 C CA . PRO A 1 76 ? 15.050 15.083 -1.463 1.00 92.25 76 PRO A CA 1
ATOM 586 C C . PRO A 1 76 ? 15.201 14.652 0.004 1.00 92.25 76 PRO A C 1
ATOM 588 O O . PRO A 1 76 ? 15.070 13.471 0.317 1.00 92.25 76 PRO A O 1
ATOM 591 N N . ALA A 1 77 ? 15.420 15.606 0.915 1.00 94.19 77 ALA A N 1
ATOM 592 C CA . ALA A 1 77 ? 15.534 15.332 2.347 1.00 94.19 77 ALA A CA 1
ATOM 593 C C . ALA A 1 77 ? 14.200 14.885 2.969 1.00 94.19 77 ALA A C 1
ATOM 595 O O . ALA A 1 77 ? 14.177 13.963 3.785 1.00 94.19 77 ALA A O 1
ATOM 596 N N . GLY A 1 78 ? 13.089 15.506 2.559 1.00 96.50 78 GLY A N 1
ATOM 597 C CA . GLY A 1 78 ? 11.747 15.118 2.982 1.00 96.50 78 GLY A CA 1
ATOM 598 C C . GLY A 1 78 ? 11.400 13.688 2.565 1.00 96.50 78 GLY A C 1
ATOM 599 O O . GLY A 1 78 ? 10.963 12.901 3.406 1.00 96.50 78 GLY A O 1
ATOM 600 N N . TYR A 1 79 ? 11.673 13.324 1.308 1.00 93.81 79 TYR A N 1
ATOM 601 C CA . TYR A 1 79 ? 11.458 11.960 0.820 1.00 93.81 79 TYR A CA 1
ATOM 602 C C . TYR A 1 79 ? 12.358 10.952 1.538 1.00 93.81 79 TYR A C 1
ATOM 604 O O . TYR A 1 79 ? 11.888 9.894 1.942 1.00 93.81 79 TYR A O 1
ATOM 612 N N . ALA A 1 80 ? 13.640 11.272 1.748 1.00 92.12 80 ALA A N 1
ATOM 613 C CA . ALA A 1 80 ? 14.563 10.385 2.456 1.00 92.12 80 ALA A CA 1
ATOM 614 C C . ALA A 1 80 ? 14.090 10.088 3.891 1.00 92.12 80 ALA A C 1
ATOM 616 O O . ALA A 1 80 ? 14.155 8.940 4.333 1.00 92.12 80 ALA A O 1
ATOM 617 N N . LYS A 1 81 ? 13.552 11.095 4.595 1.00 95.31 81 LYS A N 1
ATOM 618 C CA . LYS A 1 81 ? 12.940 10.911 5.919 1.00 95.31 81 LYS A CA 1
ATOM 619 C C . LYS A 1 81 ? 11.732 9.970 5.853 1.00 95.31 81 LYS A C 1
ATOM 621 O O . LYS A 1 81 ? 11.664 9.036 6.648 1.00 95.31 81 LYS A O 1
ATOM 626 N N . ALA A 1 82 ? 10.820 10.185 4.904 1.00 96.56 82 ALA A N 1
ATOM 627 C CA . ALA A 1 82 ? 9.634 9.344 4.733 1.00 96.56 82 ALA A CA 1
ATOM 628 C C . ALA A 1 82 ? 10.004 7.889 4.398 1.00 96.56 82 ALA A C 1
ATOM 630 O O . ALA A 1 82 ? 9.480 6.960 5.007 1.00 96.56 82 ALA A O 1
ATOM 631 N N . VAL A 1 83 ? 10.971 7.677 3.500 1.00 92.88 83 VAL A N 1
ATOM 632 C CA . VAL A 1 83 ? 11.498 6.342 3.168 1.00 92.88 83 VAL A CA 1
ATOM 633 C C . VAL A 1 83 ? 12.059 5.648 4.413 1.00 92.88 83 VAL A C 1
ATOM 635 O O . VAL A 1 83 ? 11.765 4.477 4.647 1.00 92.88 83 VAL A O 1
ATOM 638 N N . ALA A 1 84 ? 12.832 6.360 5.240 1.00 91.31 84 ALA A N 1
ATOM 639 C CA . ALA A 1 84 ? 13.405 5.796 6.462 1.00 91.31 84 ALA A CA 1
ATOM 640 C C . ALA A 1 84 ? 12.331 5.436 7.507 1.00 91.31 84 ALA A C 1
ATOM 642 O O . ALA A 1 84 ? 12.433 4.401 8.166 1.00 91.31 84 ALA A O 1
ATOM 643 N N . GLN A 1 85 ? 11.286 6.261 7.642 1.00 96.25 85 GLN A N 1
ATOM 644 C CA . GLN A 1 85 ? 10.143 5.967 8.513 1.00 96.25 85 GLN A CA 1
ATOM 645 C C . GLN A 1 85 ? 9.376 4.730 8.037 1.00 96.25 85 GLN A C 1
ATOM 647 O O . GLN A 1 85 ? 9.120 3.829 8.837 1.00 96.25 85 GLN A O 1
ATOM 652 N N . ALA A 1 86 ? 9.076 4.649 6.737 1.00 94.69 86 ALA A N 1
ATOM 653 C CA . ALA A 1 86 ? 8.414 3.491 6.150 1.00 94.69 86 ALA A CA 1
ATOM 654 C C . ALA A 1 86 ? 9.223 2.206 6.386 1.00 94.69 86 ALA A C 1
ATOM 656 O O . ALA A 1 86 ? 8.674 1.213 6.859 1.00 94.69 86 ALA A O 1
ATOM 657 N N . ALA A 1 87 ? 10.537 2.237 6.131 1.00 86.88 87 ALA A N 1
ATOM 658 C CA . ALA A 1 87 ? 11.425 1.094 6.342 1.00 86.88 87 ALA A CA 1
ATOM 659 C C . ALA A 1 87 ? 11.388 0.578 7.791 1.00 86.88 87 ALA A C 1
ATOM 661 O O . ALA A 1 87 ? 11.216 -0.623 7.996 1.00 86.88 87 ALA A O 1
ATOM 662 N N . ARG A 1 88 ? 11.446 1.477 8.787 1.00 95.00 88 ARG A N 1
ATOM 663 C CA . ARG A 1 88 ? 11.332 1.098 10.208 1.00 95.00 88 ARG A CA 1
ATOM 664 C C . ARG A 1 88 ? 10.006 0.415 10.533 1.00 95.00 88 ARG A C 1
ATOM 666 O O . ARG A 1 88 ? 9.998 -0.562 11.277 1.00 95.00 88 ARG A O 1
ATOM 673 N N . LYS A 1 89 ? 8.894 0.897 9.972 1.00 96.81 89 LYS A N 1
ATOM 674 C CA . LYS A 1 89 ? 7.573 0.284 10.177 1.00 96.81 89 LYS A CA 1
ATOM 675 C C . LYS A 1 89 ? 7.479 -1.106 9.546 1.00 96.81 89 LYS A C 1
ATOM 677 O O . LYS A 1 89 ? 6.959 -2.021 10.178 1.00 96.81 89 LYS A O 1
ATOM 682 N N . TYR A 1 90 ? 8.050 -1.306 8.358 1.00 90.50 90 TYR A N 1
ATOM 683 C CA . TYR A 1 90 ? 8.147 -2.652 7.794 1.00 90.50 90 TYR A CA 1
ATOM 684 C C . TYR A 1 90 ? 9.011 -3.580 8.667 1.00 90.50 90 TYR A C 1
ATOM 686 O O . TYR A 1 90 ? 8.602 -4.708 8.943 1.00 90.50 90 TYR A O 1
ATOM 694 N N . ASP A 1 91 ? 10.167 -3.108 9.154 1.00 87.25 91 ASP A N 1
ATOM 695 C CA . ASP A 1 91 ? 11.027 -3.889 10.057 1.00 87.25 91 ASP A CA 1
ATOM 696 C C . ASP A 1 91 ? 10.280 -4.275 11.345 1.00 87.25 91 ASP A C 1
ATOM 698 O O . ASP A 1 91 ? 10.475 -5.366 11.885 1.00 87.25 91 ASP A O 1
ATOM 702 N N . ALA A 1 92 ? 9.399 -3.400 11.836 1.00 94.19 92 ALA A N 1
ATOM 703 C CA . ALA A 1 92 ? 8.571 -3.647 13.010 1.00 94.19 92 ALA A CA 1
ATOM 704 C C . ALA A 1 92 ? 7.559 -4.778 12.803 1.00 94.19 92 ALA A C 1
ATOM 706 O O . ALA A 1 92 ? 7.431 -5.650 13.667 1.00 94.19 92 ALA A O 1
ATOM 707 N N . ILE A 1 93 ? 6.887 -4.805 11.651 1.00 91.31 93 ILE A N 1
ATOM 708 C CA . ILE A 1 93 ? 5.969 -5.893 11.293 1.00 91.31 93 ILE A CA 1
ATOM 709 C C . ILE A 1 93 ? 6.748 -7.206 11.141 1.00 91.31 93 ILE A C 1
ATOM 711 O O . ILE A 1 93 ? 6.339 -8.227 11.699 1.00 91.31 93 ILE A O 1
ATOM 715 N N . ASP A 1 94 ? 7.916 -7.184 10.493 1.00 84.44 94 ASP A N 1
ATOM 716 C CA . ASP A 1 94 ? 8.781 -8.365 10.380 1.00 84.44 94 ASP A CA 1
ATOM 717 C C . ASP A 1 94 ? 9.202 -8.898 11.756 1.00 84.44 94 ASP A C 1
ATOM 719 O O . ASP A 1 94 ? 9.207 -10.112 11.984 1.00 84.44 94 ASP A O 1
ATOM 723 N N . ARG A 1 95 ? 9.531 -8.007 12.701 1.00 94.19 95 ARG A N 1
ATOM 724 C CA . ARG A 1 95 ? 9.819 -8.383 14.093 1.00 94.19 95 ARG A CA 1
ATOM 725 C C . ARG A 1 95 ? 8.606 -9.015 14.767 1.00 94.19 95 ARG A C 1
ATOM 727 O O . ARG A 1 95 ? 8.770 -10.057 15.392 1.00 94.19 95 ARG A O 1
ATOM 734 N N . MET A 1 96 ? 7.407 -8.444 14.634 1.00 98.06 96 MET A N 1
ATOM 735 C CA . MET A 1 96 ? 6.180 -9.034 15.192 1.00 98.06 96 MET A CA 1
ATOM 736 C C . MET A 1 96 ? 5.981 -10.471 14.693 1.00 98.06 96 MET A C 1
ATOM 738 O O . MET A 1 96 ? 5.790 -11.384 15.497 1.00 98.06 96 MET A O 1
ATOM 742 N N . LEU A 1 97 ? 6.074 -10.675 13.378 1.00 88.81 97 LEU A N 1
ATOM 743 C CA . LEU A 1 97 ? 5.871 -11.976 12.739 1.00 88.81 97 LEU A CA 1
ATOM 744 C C . LEU A 1 97 ? 6.924 -13.011 13.164 1.00 88.81 97 LEU A C 1
ATOM 746 O O . LEU A 1 97 ? 6.592 -14.179 13.365 1.00 88.81 97 LEU A O 1
ATOM 750 N N . LYS A 1 98 ? 8.184 -12.590 13.338 1.00 87.12 98 LYS A N 1
ATOM 751 C CA . LYS A 1 98 ? 9.282 -13.453 13.811 1.00 87.12 98 LYS A CA 1
ATOM 752 C C . LYS A 1 98 ? 9.173 -13.792 15.297 1.00 87.12 98 LYS A C 1
ATOM 754 O O . LYS A 1 98 ? 9.515 -14.906 15.682 1.00 87.12 98 LYS A O 1
ATOM 759 N N . THR A 1 99 ? 8.718 -12.851 16.121 1.00 94.56 99 THR A N 1
ATOM 760 C CA . THR A 1 99 ? 8.584 -13.038 17.574 1.00 94.56 99 THR A CA 1
ATOM 761 C C . THR A 1 99 ? 7.359 -13.880 17.930 1.00 94.56 99 THR A C 1
ATOM 763 O O . THR A 1 99 ? 7.422 -14.692 18.851 1.00 94.56 99 THR A O 1
ATOM 766 N N . TYR A 1 100 ? 6.257 -13.734 17.185 1.00 96.69 100 TYR A N 1
ATOM 767 C CA . TYR A 1 100 ? 4.982 -14.399 17.471 1.00 96.69 100 TYR A CA 1
ATOM 768 C C . TYR A 1 100 ? 4.467 -15.287 16.327 1.00 96.69 100 TYR A C 1
ATOM 770 O O . TYR A 1 100 ? 3.278 -15.213 15.990 1.00 96.69 100 TYR A O 1
ATOM 778 N N . PRO A 1 101 ? 5.297 -16.186 15.762 1.00 89.94 101 PRO A N 1
ATOM 779 C CA . PRO A 1 101 ? 4.927 -16.960 14.581 1.00 89.94 101 PRO A CA 1
ATOM 780 C C . PRO A 1 101 ? 3.707 -17.849 14.842 1.00 89.94 101 PRO A C 1
ATOM 782 O O . PRO A 1 101 ? 2.930 -18.113 13.924 1.00 89.94 101 PRO A O 1
ATOM 785 N N . ASP A 1 102 ? 3.505 -18.288 16.091 1.00 92.50 102 ASP A N 1
ATOM 786 C CA . ASP A 1 102 ? 2.380 -19.125 16.518 1.00 92.50 102 ASP A CA 1
ATOM 787 C C . ASP A 1 102 ? 1.063 -18.389 16.736 1.00 92.50 102 ASP A C 1
ATOM 789 O O . ASP A 1 102 ? 0.010 -19.026 16.754 1.00 92.50 102 ASP A O 1
ATOM 793 N N . GLN A 1 103 ? 1.097 -17.060 16.825 1.00 97.44 103 GLN A N 1
ATOM 794 C CA . GLN A 1 103 ? -0.090 -16.256 17.098 1.00 97.44 103 GLN A CA 1
ATOM 795 C C . GLN A 1 103 ? -0.603 -15.525 15.859 1.00 97.44 103 GLN A C 1
ATOM 797 O O . GLN A 1 103 ? -1.821 -15.458 15.677 1.00 97.44 103 GLN A O 1
ATOM 802 N N . ILE A 1 104 ? 0.297 -15.011 15.017 1.00 97.81 104 ILE A N 1
ATOM 803 C CA . ILE A 1 104 ? -0.030 -14.191 13.848 1.00 97.81 104 ILE A CA 1
ATOM 804 C C . ILE A 1 104 ? 0.845 -14.565 12.648 1.00 97.81 104 ILE A C 1
ATOM 806 O O . ILE A 1 104 ? 2.005 -14.946 12.804 1.00 97.81 104 ILE A O 1
ATOM 810 N N . ARG A 1 105 ? 0.280 -14.487 11.442 1.00 92.38 105 ARG A N 1
ATOM 811 C CA . ARG A 1 105 ? 0.978 -14.763 10.181 1.00 92.38 105 ARG A CA 1
ATOM 812 C C . ARG A 1 105 ? 0.694 -13.686 9.148 1.00 92.38 105 ARG A C 1
ATOM 814 O O . ARG A 1 105 ? -0.391 -13.114 9.130 1.00 92.38 105 ARG A O 1
ATOM 821 N N . LEU A 1 106 ? 1.662 -13.456 8.266 1.00 92.25 106 LEU A N 1
ATOM 822 C CA . LEU A 1 106 ? 1.471 -12.603 7.100 1.00 92.25 106 LEU A CA 1
ATOM 823 C C . LEU A 1 106 ? 0.428 -13.236 6.168 1.00 92.25 106 LEU A C 1
ATOM 825 O O . LEU A 1 106 ? 0.468 -14.445 5.931 1.00 92.25 106 LEU A O 1
ATOM 829 N N . ALA A 1 107 ? -0.484 -12.426 5.642 1.00 88.25 107 ALA A N 1
ATOM 830 C CA . ALA A 1 107 ? -1.421 -12.816 4.601 1.00 88.25 107 ALA A CA 1
ATOM 831 C C . ALA A 1 107 ? -1.176 -11.968 3.351 1.00 88.25 107 ALA A C 1
ATOM 833 O O . ALA A 1 107 ? -1.232 -10.739 3.390 1.00 88.25 107 ALA A O 1
ATOM 834 N N . LEU A 1 108 ? -0.891 -12.639 2.237 1.00 87.44 108 LEU A N 1
ATOM 835 C CA . LEU A 1 108 ? -0.581 -12.014 0.953 1.00 87.44 108 LEU A CA 1
ATOM 836 C C . LEU A 1 108 ? -1.737 -12.130 -0.039 1.00 87.44 108 LEU A C 1
ATOM 838 O O . LEU A 1 108 ? -1.718 -11.474 -1.082 1.00 87.44 108 LEU A O 1
ATOM 842 N N . THR A 1 109 ? -2.727 -12.951 0.288 1.00 88.62 109 THR A N 1
ATOM 843 C CA . THR A 1 109 ? -3.929 -13.188 -0.498 1.00 88.62 109 THR A CA 1
ATOM 844 C C . THR A 1 109 ? -5.146 -13.340 0.419 1.00 88.62 109 THR A C 1
ATOM 846 O O . THR A 1 109 ? -5.003 -13.680 1.598 1.00 88.62 109 THR A O 1
ATOM 849 N N . PRO A 1 110 ? -6.368 -13.178 -0.116 1.00 91.19 110 PRO A N 1
ATOM 850 C CA . PRO A 1 110 ? -7.588 -13.517 0.611 1.00 91.19 110 PRO A CA 1
ATOM 851 C C . PRO A 1 110 ? -7.637 -14.957 1.138 1.00 91.19 110 PRO A C 1
ATOM 853 O O . PRO A 1 110 ? -8.235 -15.208 2.185 1.00 91.19 110 PRO A O 1
ATOM 856 N N . ASP A 1 111 ? -7.013 -15.903 0.435 1.00 85.81 111 ASP A N 1
ATOM 857 C CA . ASP A 1 111 ? -6.980 -17.304 0.855 1.00 85.81 111 ASP A CA 1
ATOM 858 C C . ASP A 1 111 ? -6.038 -17.525 2.037 1.00 85.81 111 ASP A C 1
ATOM 860 O O . ASP A 1 111 ? -6.381 -18.297 2.932 1.00 85.81 111 ASP A O 1
ATOM 864 N N . ASP A 1 112 ? -4.933 -16.776 2.127 1.00 88.44 112 ASP A N 1
ATOM 865 C CA . ASP A 1 112 ? -4.075 -16.789 3.317 1.00 88.44 112 ASP A CA 1
ATOM 866 C C . ASP A 1 112 ? -4.845 -16.322 4.556 1.00 88.44 112 ASP A C 1
ATOM 868 O O . ASP A 1 112 ? -4.743 -16.944 5.613 1.00 88.44 112 ASP A O 1
ATOM 872 N N . VAL A 1 113 ? -5.669 -15.271 4.432 1.00 93.94 113 VAL A N 1
ATOM 873 C CA . VAL A 1 113 ? -6.498 -14.776 5.547 1.00 93.94 113 VAL A CA 1
ATOM 874 C C . VAL A 1 113 ? -7.436 -15.877 6.050 1.00 93.94 113 VAL A C 1
ATOM 876 O O . VAL A 1 113 ? -7.522 -16.143 7.253 1.00 93.94 113 VAL A O 1
ATOM 879 N N . ARG A 1 114 ? -8.119 -16.564 5.125 1.00 90.00 114 ARG A N 1
ATOM 880 C CA . ARG A 1 114 ? -9.030 -17.670 5.458 1.00 90.00 114 ARG A CA 1
ATOM 881 C C . ARG A 1 114 ? -8.282 -18.855 6.066 1.00 90.00 114 ARG A C 1
ATOM 883 O O . ARG A 1 114 ? -8.742 -19.411 7.064 1.00 90.00 114 ARG A O 1
ATOM 890 N N . ALA A 1 115 ? -7.135 -19.222 5.499 1.00 86.56 115 ALA A N 1
ATOM 891 C CA . ALA A 1 115 ? -6.305 -20.323 5.977 1.00 86.56 115 ALA A CA 1
ATOM 892 C C . ALA A 1 115 ? -5.752 -20.051 7.382 1.00 86.56 115 ALA A C 1
ATOM 894 O O . ALA A 1 115 ? -5.780 -20.938 8.237 1.00 86.56 115 ALA A O 1
ATOM 895 N N . ASN A 1 116 ? -5.318 -18.820 7.656 1.00 92.44 116 ASN A N 1
ATOM 896 C CA . ASN A 1 116 ? -4.859 -18.406 8.978 1.00 92.44 116 ASN A CA 1
ATOM 897 C C . ASN A 1 116 ? -5.982 -18.523 10.013 1.00 92.44 116 ASN A C 1
ATOM 899 O O . ASN A 1 116 ? -5.772 -19.168 11.042 1.00 92.44 116 ASN A O 1
ATOM 903 N N . LYS A 1 117 ? -7.192 -18.015 9.719 1.00 92.25 117 LYS A N 1
ATOM 904 C CA . LYS A 1 117 ? -8.352 -18.185 10.612 1.00 92.25 117 LYS A CA 1
ATOM 905 C C . LYS A 1 117 ? -8.672 -19.660 10.858 1.00 92.25 117 LYS A C 1
ATOM 907 O O . LYS A 1 117 ? -8.854 -20.055 12.009 1.00 92.25 117 LYS A O 1
ATOM 912 N N . ALA A 1 118 ? -8.699 -20.483 9.808 1.00 90.88 118 ALA A N 1
ATOM 913 C CA . ALA A 1 118 ? -8.945 -21.922 9.930 1.00 90.88 118 ALA A CA 1
ATOM 914 C C . ALA A 1 118 ? -7.887 -22.626 10.801 1.00 90.88 118 ALA A C 1
ATOM 916 O O . ALA A 1 118 ? -8.212 -23.540 11.555 1.00 90.88 118 ALA A O 1
ATOM 917 N N . ALA A 1 119 ? -6.636 -22.159 10.753 1.00 89.56 119 ALA A N 1
ATOM 918 C CA . ALA A 1 119 ? -5.540 -22.623 11.601 1.00 89.56 119 ALA A CA 1
ATOM 919 C C . ALA A 1 119 ? -5.524 -21.988 13.008 1.00 89.56 119 ALA A C 1
ATOM 921 O O . ALA A 1 119 ? -4.573 -22.197 13.765 1.00 89.56 119 ALA A O 1
ATOM 922 N N . GLY A 1 120 ? -6.529 -21.180 13.361 1.00 94.06 120 GLY A N 1
ATOM 923 C CA . GLY A 1 120 ? -6.600 -20.477 14.639 1.00 94.06 120 GLY A CA 1
ATOM 924 C C . GLY A 1 120 ? -5.542 -19.383 14.805 1.00 94.06 120 GLY A C 1
ATOM 925 O O . GLY A 1 120 ? -5.251 -18.995 15.934 1.00 94.06 120 GLY A O 1
ATOM 926 N N . ARG A 1 121 ? -4.947 -18.866 13.722 1.00 95.88 121 ARG A N 1
ATOM 927 C CA . ARG A 1 121 ? -3.940 -17.786 13.732 1.00 95.88 121 ARG A CA 1
ATOM 928 C C . ARG A 1 121 ? -4.542 -16.458 13.270 1.00 95.88 121 ARG A C 1
ATOM 930 O O . ARG A 1 121 ? -5.450 -16.444 12.446 1.00 95.88 121 ARG A O 1
ATOM 937 N N . LEU A 1 122 ? -4.046 -15.353 13.825 1.00 98.69 122 LEU A N 1
ATOM 938 C CA . LEU A 1 122 ? -4.381 -14.010 13.349 1.00 98.69 122 LEU A CA 1
ATOM 939 C C . LEU A 1 122 ? -3.684 -13.746 12.010 1.00 98.69 122 LEU A C 1
ATOM 941 O O . LEU A 1 122 ? -2.641 -14.345 11.727 1.00 98.69 122 LEU A O 1
ATOM 945 N N . SER A 1 123 ? -4.229 -12.831 11.214 1.00 98.69 123 SER A N 1
ATOM 946 C CA . SER A 1 123 ? -3.595 -12.378 9.972 1.00 98.69 123 SER A CA 1
ATOM 947 C C . SER A 1 123 ? -3.084 -10.947 10.091 1.00 98.69 123 SER A C 1
ATOM 949 O O . SER A 1 123 ? -3.825 -10.051 10.490 1.00 98.69 123 SER A O 1
ATOM 951 N N . ALA A 1 124 ? -1.831 -10.744 9.698 1.00 98.56 124 ALA A N 1
ATOM 952 C CA . ALA A 1 124 ? -1.276 -9.434 9.407 1.00 98.56 124 ALA A CA 1
ATOM 953 C C . ALA A 1 124 ? -1.254 -9.230 7.894 1.00 98.56 124 ALA A C 1
ATOM 955 O O . ALA A 1 124 ? -0.682 -10.038 7.163 1.00 98.56 124 ALA A O 1
ATOM 956 N N . MET A 1 125 ? -1.839 -8.136 7.434 1.00 98.62 125 MET A N 1
ATOM 957 C CA . MET A 1 125 ? -1.627 -7.603 6.093 1.00 98.62 125 MET A CA 1
ATOM 958 C C . MET A 1 125 ? -0.907 -6.263 6.215 1.00 98.62 125 MET A C 1
ATOM 960 O O . MET A 1 125 ? -0.864 -5.680 7.298 1.00 98.62 125 MET A O 1
ATOM 964 N N . ILE A 1 126 ? -0.332 -5.771 5.119 1.00 98.81 126 ILE A N 1
ATOM 965 C CA . ILE A 1 126 ? 0.403 -4.504 5.122 1.00 98.81 126 ILE A CA 1
ATOM 966 C C . ILE A 1 126 ? -0.251 -3.530 4.145 1.00 98.81 126 ILE A C 1
ATOM 968 O O . ILE A 1 126 ? -0.455 -3.848 2.968 1.00 98.81 126 ILE A O 1
ATOM 972 N N . GLY A 1 127 ? -0.580 -2.346 4.649 1.00 98.75 127 GLY A N 1
ATOM 973 C CA . GLY A 1 127 ? -1.135 -1.232 3.889 1.00 98.75 127 GLY A CA 1
ATOM 974 C C . GLY A 1 127 ? -0.185 -0.045 3.911 1.00 98.75 127 GLY A C 1
ATOM 975 O O . GLY A 1 127 ? 0.422 0.218 4.943 1.00 98.75 127 GLY A O 1
ATOM 976 N N . ILE A 1 128 ? -0.017 0.664 2.798 1.00 98.81 128 ILE A N 1
ATOM 977 C CA . ILE A 1 128 ? 0.765 1.907 2.787 1.00 98.81 128 ILE A CA 1
ATOM 978 C C . ILE A 1 128 ? -0.200 3.071 2.917 1.00 98.81 128 ILE A C 1
ATOM 980 O O . ILE A 1 128 ? -1.121 3.184 2.113 1.00 98.81 128 ILE A O 1
ATOM 984 N N . GLU A 1 129 ? 0.049 3.963 3.866 1.00 98.31 129 GLU A N 1
ATOM 985 C CA . GLU A 1 129 ? -0.667 5.226 3.974 1.00 98.31 129 GLU A CA 1
ATOM 986 C C . GLU A 1 129 ? 0.302 6.371 3.708 1.00 98.31 129 GLU A C 1
ATOM 988 O O . GLU A 1 129 ? 1.349 6.492 4.346 1.00 98.31 129 GLU A O 1
ATOM 993 N N . ASN A 1 130 ? -0.072 7.209 2.744 1.00 98.31 130 ASN A N 1
ATOM 994 C CA . ASN A 1 130 ? 0.768 8.218 2.119 1.00 98.31 130 ASN A CA 1
ATOM 995 C C . ASN A 1 130 ? 1.876 7.659 1.201 1.00 98.31 130 ASN A C 1
ATOM 997 O O . ASN A 1 130 ? 3.003 7.354 1.610 1.00 98.31 130 ASN A O 1
ATOM 1001 N N . GLY A 1 131 ? 1.596 7.655 -0.104 1.00 97.75 131 GLY A N 1
ATOM 1002 C CA . GLY A 1 131 ? 2.567 7.345 -1.156 1.00 97.75 131 GLY A CA 1
ATOM 1003 C C . GLY A 1 131 ? 3.733 8.333 -1.274 1.00 97.75 131 GLY A C 1
ATOM 1004 O O . GLY A 1 131 ? 4.641 8.109 -2.069 1.00 97.75 131 GLY A O 1
ATOM 1005 N N . TYR A 1 132 ? 3.782 9.378 -0.445 1.00 98.25 132 TYR A N 1
ATOM 1006 C CA . TYR A 1 132 ? 4.949 10.247 -0.275 1.00 98.25 132 TYR A CA 1
ATOM 1007 C C . TYR A 1 132 ? 6.243 9.480 0.058 1.00 98.25 132 TYR A C 1
ATOM 1009 O O . TYR A 1 132 ? 7.330 9.886 -0.359 1.00 98.25 132 TYR A O 1
ATOM 1017 N N . SER A 1 133 ? 6.134 8.326 0.730 1.00 95.75 133 SER A N 1
ATOM 1018 C CA . SER A 1 133 ? 7.258 7.406 0.981 1.00 95.75 133 SER A CA 1
ATOM 1019 C C . SER A 1 133 ? 7.898 6.834 -0.293 1.00 95.75 133 SER A C 1
ATOM 1021 O O . SER A 1 133 ? 9.023 6.338 -0.242 1.00 95.75 133 SER A O 1
ATOM 1023 N N . LEU A 1 134 ? 7.241 6.931 -1.453 1.00 92.19 134 LEU A N 1
ATOM 1024 C CA . LEU A 1 134 ? 7.827 6.543 -2.736 1.00 92.19 134 LEU A CA 1
ATOM 1025 C C . LEU A 1 134 ? 8.821 7.597 -3.258 1.00 92.19 134 LEU A C 1
ATOM 1027 O O . LEU A 1 134 ? 9.712 7.269 -4.049 1.00 92.19 134 LEU A O 1
ATOM 1031 N N . GLY A 1 135 ? 8.720 8.856 -2.815 1.00 90.12 135 GLY A N 1
ATOM 1032 C CA . GLY A 1 135 ? 9.384 9.983 -3.474 1.00 90.12 135 GLY A CA 1
ATOM 1033 C C . GLY A 1 135 ? 8.971 10.039 -4.946 1.00 90.12 135 GLY A C 1
ATOM 1034 O O . GLY A 1 135 ? 7.784 10.002 -5.241 1.00 90.12 135 GLY A O 1
ATOM 1035 N N . HIS A 1 136 ? 9.939 10.053 -5.868 1.00 85.88 136 HIS A N 1
ATOM 1036 C CA . HIS A 1 136 ? 9.709 9.890 -7.318 1.00 85.88 136 HIS A CA 1
ATOM 1037 C C . HIS A 1 136 ? 10.281 8.571 -7.862 1.00 85.88 136 HIS A C 1
ATOM 1039 O O . HIS A 1 136 ? 10.656 8.477 -9.028 1.00 85.88 136 HIS A O 1
ATOM 1045 N N . ASP A 1 137 ? 10.417 7.551 -7.011 1.00 83.94 137 ASP A N 1
ATOM 1046 C CA . ASP A 1 137 ? 10.967 6.255 -7.409 1.00 83.94 137 ASP A CA 1
ATOM 1047 C C . ASP A 1 137 ? 9.886 5.177 -7.385 1.00 83.94 137 ASP A C 1
ATOM 1049 O O . ASP A 1 137 ? 9.589 4.584 -6.345 1.00 83.94 137 ASP A O 1
ATOM 1053 N N . ILE A 1 138 ? 9.319 4.901 -8.559 1.00 82.56 138 ILE A N 1
ATOM 1054 C CA . ILE A 1 138 ? 8.260 3.902 -8.728 1.00 82.56 138 ILE A CA 1
ATOM 1055 C C . ILE A 1 138 ? 8.682 2.505 -8.245 1.00 82.56 138 ILE A C 1
ATOM 1057 O O . ILE A 1 138 ? 7.842 1.744 -7.773 1.00 82.56 138 ILE A O 1
ATOM 1061 N N . ARG A 1 139 ? 9.986 2.187 -8.255 1.00 79.75 139 ARG A N 1
ATOM 1062 C CA . ARG A 1 139 ? 10.517 0.885 -7.811 1.00 79.75 139 ARG A CA 1
ATOM 1063 C C . ARG A 1 139 ? 10.311 0.644 -6.317 1.00 79.75 139 ARG A C 1
ATOM 1065 O O . ARG A 1 139 ? 10.333 -0.496 -5.865 1.00 79.75 139 ARG A O 1
ATOM 1072 N N . ARG A 1 140 ? 10.094 1.697 -5.522 1.00 85.12 140 ARG A N 1
ATOM 1073 C CA . ARG A 1 140 ? 9.761 1.536 -4.100 1.00 85.12 140 ARG A CA 1
ATOM 1074 C C . ARG A 1 140 ? 8.385 0.904 -3.904 1.00 85.12 140 ARG A C 1
ATOM 1076 O O . ARG A 1 140 ? 8.192 0.214 -2.909 1.00 85.12 140 ARG A O 1
ATOM 1083 N N . LEU A 1 141 ? 7.466 1.081 -4.857 1.00 87.19 141 LEU A N 1
ATOM 1084 C CA . LEU A 1 141 ? 6.170 0.404 -4.839 1.00 87.19 141 LEU A CA 1
ATOM 1085 C C . LEU A 1 141 ? 6.340 -1.100 -5.080 1.00 87.19 141 LEU A C 1
ATOM 1087 O O . LEU A 1 141 ? 5.762 -1.911 -4.364 1.00 87.19 141 LEU A O 1
ATOM 1091 N N . ASP A 1 142 ? 7.191 -1.468 -6.039 1.00 72.38 142 ASP A N 1
ATOM 1092 C CA . ASP A 1 142 ? 7.576 -2.856 -6.303 1.00 72.38 142 ASP A CA 1
ATOM 1093 C C . ASP A 1 142 ? 8.211 -3.532 -5.085 1.00 72.38 142 ASP A C 1
ATOM 1095 O O . ASP A 1 142 ? 7.785 -4.615 -4.677 1.00 72.38 142 ASP A O 1
ATOM 1099 N N . ALA A 1 143 ? 9.193 -2.869 -4.471 1.00 71.44 143 ALA A N 1
ATOM 1100 C CA . ALA A 1 143 ? 9.862 -3.368 -3.275 1.00 71.44 143 ALA A CA 1
ATOM 1101 C C . ALA A 1 143 ? 8.882 -3.528 -2.102 1.00 71.44 143 ALA A C 1
ATOM 1103 O O . ALA A 1 143 ? 8.912 -4.534 -1.394 1.00 71.44 143 ALA A O 1
ATOM 1104 N N . ALA A 1 144 ? 7.971 -2.570 -1.923 1.00 81.44 144 ALA A N 1
ATOM 1105 C CA . ALA A 1 144 ? 6.926 -2.651 -0.913 1.00 81.44 144 ALA A CA 1
ATOM 1106 C C . ALA A 1 144 ? 5.977 -3.837 -1.148 1.00 81.44 144 ALA A C 1
ATOM 1108 O O . ALA A 1 144 ? 5.685 -4.589 -0.216 1.00 81.44 144 ALA A O 1
ATOM 1109 N N . TYR A 1 145 ? 5.531 -4.049 -2.389 1.00 84.31 145 TYR A N 1
ATOM 1110 C CA . TYR A 1 145 ? 4.679 -5.182 -2.743 1.00 84.31 145 TYR A CA 1
ATOM 1111 C C . TYR A 1 145 ? 5.378 -6.529 -2.503 1.00 84.31 145 TYR A C 1
ATOM 1113 O O . TYR A 1 145 ? 4.778 -7.447 -1.929 1.00 84.31 145 TYR A O 1
ATOM 1121 N N . ALA A 1 146 ? 6.659 -6.636 -2.876 1.00 74.56 146 ALA A N 1
ATOM 1122 C CA . ALA A 1 146 ? 7.491 -7.811 -2.611 1.00 74.56 146 ALA A CA 1
ATOM 1123 C C . ALA A 1 146 ? 7.657 -8.076 -1.105 1.00 74.56 146 ALA A C 1
ATOM 1125 O O . ALA A 1 146 ? 7.656 -9.229 -0.678 1.00 74.56 146 ALA A O 1
ATOM 1126 N N . ARG A 1 147 ? 7.708 -7.013 -0.295 1.00 78.69 147 ARG A N 1
ATOM 1127 C CA . ARG A 1 147 ? 7.749 -7.075 1.172 1.00 78.69 147 ARG A CA 1
ATOM 1128 C C . ARG A 1 147 ? 6.385 -7.345 1.827 1.00 78.69 147 ARG A C 1
ATOM 1130 O O . ARG A 1 147 ? 6.288 -7.433 3.044 1.00 78.69 147 ARG A O 1
ATOM 1137 N N . GLY A 1 148 ? 5.332 -7.514 1.030 1.00 79.75 148 GLY A N 1
ATOM 1138 C CA . GLY A 1 148 ? 4.013 -7.936 1.497 1.00 79.75 148 GLY A CA 1
ATOM 1139 C C . GLY A 1 148 ? 2.954 -6.836 1.553 1.00 79.75 148 GLY A C 1
ATOM 1140 O O . GLY A 1 148 ? 1.836 -7.124 1.971 1.00 79.75 148 GLY A O 1
ATOM 1141 N N . ALA A 1 149 ? 3.249 -5.609 1.109 1.00 94.88 149 ALA A N 1
ATOM 1142 C CA . ALA A 1 149 ? 2.234 -4.561 0.982 1.00 94.88 149 ALA A CA 1
ATOM 1143 C C . ALA A 1 149 ? 1.171 -4.937 -0.060 1.00 94.88 149 ALA A C 1
ATOM 1145 O O . ALA A 1 149 ? 1.489 -5.474 -1.124 1.00 94.88 149 ALA A O 1
ATOM 1146 N N . ARG A 1 150 ? -0.104 -4.685 0.250 1.00 98.00 150 ARG A N 1
ATOM 1147 C CA . ARG A 1 150 ? -1.245 -5.111 -0.584 1.00 98.00 150 ARG A CA 1
ATOM 1148 C C . ARG A 1 150 ? -2.232 -4.004 -0.925 1.00 98.00 150 ARG A C 1
ATOM 1150 O O . ARG A 1 150 ? -3.066 -4.217 -1.800 1.00 98.00 150 ARG A O 1
ATOM 1157 N N . TYR A 1 151 ? -2.076 -2.817 -0.342 1.00 98.75 151 TYR A N 1
ATOM 1158 C CA . TYR A 1 151 ? -2.660 -1.593 -0.884 1.00 98.75 151 TYR A CA 1
ATOM 1159 C C . TYR A 1 151 ? -1.731 -0.387 -0.735 1.00 98.75 151 TYR A C 1
ATOM 1161 O O . TYR A 1 151 ? -0.857 -0.375 0.137 1.00 98.75 151 TYR A O 1
ATOM 1169 N N . ILE A 1 152 ? -1.936 0.623 -1.585 1.00 98.75 152 ILE A N 1
ATOM 1170 C CA . ILE A 1 152 ? -1.256 1.924 -1.550 1.00 98.75 152 ILE A CA 1
ATOM 1171 C C . ILE A 1 152 ? -2.270 3.069 -1.456 1.00 98.75 152 ILE A C 1
ATOM 1173 O O . ILE A 1 152 ? -3.039 3.304 -2.387 1.00 98.75 152 ILE A O 1
ATOM 1177 N N . GLY A 1 153 ? -2.235 3.801 -0.344 1.00 98.69 153 GLY A N 1
ATOM 1178 C CA . GLY A 1 153 ? -2.910 5.081 -0.155 1.00 98.69 153 GLY A CA 1
ATOM 1179 C C . GLY A 1 153 ? -2.115 6.205 -0.806 1.00 98.69 153 GLY A C 1
ATOM 1180 O O . GLY A 1 153 ? -0.932 6.400 -0.516 1.00 98.69 153 GLY A O 1
ATOM 1181 N N . LEU A 1 154 ? -2.745 6.948 -1.714 1.00 98.50 154 LEU A N 1
ATOM 1182 C CA . LEU A 1 154 ? -2.034 7.924 -2.547 1.00 98.50 154 LEU A CA 1
ATOM 1183 C C . LEU A 1 154 ? -1.630 9.195 -1.792 1.00 98.50 154 LEU A C 1
ATOM 1185 O O . LEU A 1 154 ? -0.591 9.776 -2.104 1.00 98.50 154 LEU A O 1
ATOM 1189 N N . ALA A 1 155 ? -2.417 9.611 -0.802 1.00 97.56 155 ALA A N 1
ATOM 1190 C CA . ALA A 1 155 ? -2.221 10.836 -0.032 1.00 97.56 155 ALA A CA 1
ATOM 1191 C C . ALA A 1 155 ? -2.469 10.605 1.469 1.00 97.56 155 ALA A C 1
ATOM 1193 O O . ALA A 1 155 ? -2.959 9.555 1.876 1.00 97.56 155 ALA A O 1
ATOM 1194 N N . HIS A 1 156 ? -2.128 11.611 2.271 1.00 97.69 156 HIS A N 1
ATOM 1195 C CA . HIS A 1 156 ? -2.553 11.791 3.663 1.00 97.69 156 HIS A CA 1
ATOM 1196 C C . HIS A 1 156 ? -2.980 13.264 3.831 1.00 97.69 156 HIS A C 1
ATOM 1198 O O . HIS A 1 156 ? -3.294 13.920 2.840 1.00 97.69 156 HIS A O 1
ATOM 1204 N N . VAL A 1 157 ? -2.992 13.827 5.038 1.00 96.00 157 VAL A N 1
ATOM 1205 C CA . VAL A 1 157 ? -3.058 15.281 5.268 1.00 96.00 157 VAL A CA 1
ATOM 1206 C C . VAL A 1 157 ? -1.881 15.988 4.575 1.00 96.00 157 VAL A C 1
ATOM 1208 O O . VAL A 1 157 ? -0.724 15.744 4.919 1.00 96.00 157 VAL A O 1
ATOM 1211 N N . GLY A 1 158 ? -2.192 16.897 3.646 1.00 96.88 158 GLY A N 1
ATOM 1212 C CA . GLY A 1 158 ? -1.245 17.611 2.780 1.00 96.88 158 GLY A CA 1
ATOM 1213 C C . GLY A 1 158 ? -1.095 16.990 1.385 1.00 96.88 158 GLY A C 1
ATOM 1214 O O . GLY A 1 158 ? -1.073 15.769 1.236 1.00 96.88 158 GLY A O 1
ATOM 1215 N N . ASN A 1 159 ? -0.997 17.830 0.349 1.00 96.75 159 ASN A N 1
ATOM 1216 C CA . ASN A 1 159 ? -0.776 17.362 -1.021 1.00 96.75 159 ASN A CA 1
ATOM 1217 C C . ASN A 1 159 ? 0.633 16.774 -1.174 1.00 96.75 159 ASN A C 1
ATOM 1219 O O . ASN A 1 159 ? 1.583 17.187 -0.503 1.00 96.75 159 ASN A O 1
ATOM 1223 N N . ASN A 1 160 ? 0.782 15.843 -2.115 1.00 97.12 160 ASN A N 1
ATOM 1224 C CA . ASN A 1 160 ? 2.076 15.272 -2.464 1.00 97.12 160 ASN A CA 1
ATOM 1225 C C . ASN A 1 160 ? 2.252 15.139 -3.983 1.00 97.12 160 ASN A C 1
ATOM 1227 O O . ASN A 1 160 ? 1.408 15.556 -4.776 1.00 97.12 160 ASN A O 1
ATOM 1231 N N . ASP A 1 161 ? 3.367 14.540 -4.395 1.00 95.94 161 ASP A N 1
ATOM 1232 C CA . ASP A 1 161 ? 3.705 14.333 -5.802 1.00 95.94 161 ASP A CA 1
ATOM 1233 C C . ASP A 1 161 ? 2.872 13.261 -6.510 1.00 95.94 161 ASP A C 1
ATOM 1235 O O . ASP A 1 161 ? 3.168 12.947 -7.659 1.00 95.94 161 ASP A O 1
ATOM 1239 N N . LEU A 1 162 ? 1.855 12.682 -5.870 1.00 97.75 162 LEU A N 1
ATOM 1240 C CA . LEU A 1 162 ? 0.973 11.674 -6.454 1.00 97.75 162 LEU A CA 1
ATOM 1241 C C . LEU A 1 162 ? -0.443 12.223 -6.645 1.00 97.75 162 LEU A C 1
ATOM 1243 O O . LEU A 1 162 ? -1.043 12.055 -7.708 1.00 97.75 162 LEU A O 1
ATOM 1247 N N . CYS A 1 163 ? -0.992 12.847 -5.609 1.00 95.25 163 CYS A N 1
ATOM 1248 C CA . CYS A 1 163 ? -2.420 13.103 -5.491 1.00 95.25 163 CYS A CA 1
ATOM 1249 C C . CYS A 1 163 ? -2.680 14.301 -4.570 1.00 95.25 163 CYS A C 1
ATOM 1251 O O . CYS A 1 163 ? -1.950 14.528 -3.600 1.00 95.25 163 CYS A O 1
ATOM 1253 N N . GLY A 1 164 ? -3.732 15.070 -4.859 1.00 97.00 164 GLY A N 1
ATOM 1254 C CA . GLY A 1 164 ? -4.224 16.068 -3.914 1.00 97.00 164 GLY A CA 1
ATOM 1255 C C . GLY A 1 164 ? -4.891 15.431 -2.696 1.00 97.00 164 GLY A C 1
ATOM 1256 O O . GLY A 1 164 ? -5.547 14.396 -2.801 1.00 97.00 164 GLY A O 1
ATOM 1257 N N . SER A 1 165 ? -4.761 16.082 -1.547 1.00 97.75 165 SER A N 1
ATOM 1258 C CA . SER A 1 165 ? -5.380 15.696 -0.282 1.00 97.75 165 SER A CA 1
ATOM 1259 C C . SER A 1 165 ? -6.746 16.356 -0.098 1.00 97.75 165 SER A C 1
ATOM 1261 O O . SER A 1 165 ? -6.978 17.479 -0.539 1.00 97.75 165 SER A O 1
ATOM 1263 N N . SER A 1 166 ? -7.647 15.674 0.604 1.00 96.75 166 SER A N 1
ATOM 1264 C CA . SER A 1 166 ? -8.897 16.243 1.130 1.00 96.75 166 SER A CA 1
ATOM 1265 C C . SER A 1 166 ? -8.666 17.226 2.285 1.00 96.75 166 SER A C 1
ATOM 1267 O O . SER A 1 166 ? -9.555 18.011 2.604 1.00 96.75 166 SER A O 1
ATOM 1269 N N . LEU A 1 167 ? -7.479 17.202 2.899 1.00 95.75 167 LEU A N 1
ATOM 1270 C CA . LEU A 1 167 ? -7.043 18.122 3.949 1.00 95.75 167 LEU A CA 1
ATOM 1271 C C . LEU A 1 167 ? -5.684 18.736 3.561 1.00 95.75 167 LEU A C 1
ATOM 1273 O O . LEU A 1 167 ? -4.648 18.311 4.081 1.00 95.75 167 LEU A O 1
ATOM 1277 N N . PRO A 1 168 ? -5.650 19.706 2.627 1.00 94.12 168 PRO A N 1
ATOM 1278 C CA . PRO A 1 168 ? -4.420 20.407 2.256 1.00 94.12 168 PRO A CA 1
ATOM 1279 C C . PRO A 1 168 ? -3.770 21.106 3.460 1.00 94.12 168 PRO A C 1
ATOM 1281 O O . PRO A 1 168 ? -4.456 21.659 4.322 1.00 94.12 168 PRO A O 1
ATOM 1284 N N . LYS A 1 169 ? -2.433 21.121 3.509 1.00 93.94 169 LYS A N 1
ATOM 1285 C CA . LYS A 1 169 ? -1.647 21.633 4.641 1.00 93.94 169 LYS A CA 1
ATOM 1286 C C . LYS A 1 169 ? -0.944 22.936 4.260 1.00 93.94 169 LYS A C 1
ATOM 1288 O O . LYS A 1 169 ? 0.056 22.944 3.539 1.00 93.94 169 LYS A O 1
ATOM 1293 N N . LYS A 1 170 ? -1.458 24.064 4.761 1.00 93.12 170 LYS A N 1
ATOM 1294 C CA . LYS A 1 170 ? -0.957 25.416 4.444 1.00 93.12 170 LYS A CA 1
ATOM 1295 C C . LYS A 1 170 ? 0.533 25.576 4.758 1.00 93.12 170 LYS A C 1
ATOM 1297 O O . LYS A 1 170 ? 1.248 26.253 4.023 1.00 93.12 170 LYS A O 1
ATOM 1302 N N . GLU A 1 171 ? 1.008 24.944 5.826 1.00 92.62 171 GLU A N 1
ATOM 1303 C CA . GLU A 1 171 ? 2.406 24.980 6.271 1.00 92.62 171 GLU A CA 1
ATOM 1304 C C . GLU A 1 171 ? 3.363 24.346 5.250 1.00 92.62 171 GLU A C 1
ATOM 1306 O O . GLU A 1 171 ? 4.555 24.643 5.262 1.00 92.62 171 GLU A O 1
ATOM 1311 N N . LEU A 1 172 ? 2.844 23.503 4.350 1.00 92.69 172 LEU A N 1
ATOM 1312 C CA . LEU A 1 172 ? 3.587 22.884 3.251 1.00 92.69 172 LEU A CA 1
ATOM 1313 C C . LEU A 1 172 ? 3.391 23.605 1.908 1.00 92.69 172 LEU A C 1
ATOM 1315 O O . LEU A 1 172 ? 3.916 23.160 0.891 1.00 92.69 172 LEU A O 1
ATOM 1319 N N . GLY A 1 173 ? 2.683 24.738 1.903 1.00 91.69 173 GLY A N 1
ATOM 1320 C CA . GLY A 1 173 ? 2.436 25.545 0.706 1.00 91.69 173 GLY A CA 1
ATOM 1321 C C . GLY A 1 173 ? 1.152 25.195 -0.046 1.00 91.69 173 GLY A C 1
ATOM 1322 O O . GLY A 1 173 ? 0.914 25.753 -1.120 1.00 91.69 173 GLY A O 1
ATOM 1323 N N . ASP A 1 174 ? 0.305 24.324 0.506 1.00 93.88 174 ASP A N 1
ATOM 1324 C CA . ASP A 1 174 ? -0.971 23.985 -0.116 1.00 93.88 174 ASP A CA 1
ATOM 1325 C C . ASP A 1 174 ? -1.973 25.140 -0.045 1.00 93.88 174 ASP A C 1
ATOM 1327 O O . ASP A 1 174 ? -2.013 25.922 0.912 1.00 93.88 174 ASP A O 1
ATOM 1331 N N . ARG A 1 175 ? -2.848 25.219 -1.052 1.00 88.44 175 ARG A N 1
ATOM 1332 C CA . ARG A 1 175 ? -3.998 26.128 -1.010 1.00 88.44 175 ARG A CA 1
ATOM 1333 C C . ARG A 1 175 ? -5.127 25.450 -0.216 1.00 88.44 175 ARG A C 1
ATOM 1335 O O . ARG A 1 175 ? -5.473 24.330 -0.573 1.00 88.44 175 ARG A O 1
ATOM 1342 N N . PRO A 1 176 ? -5.733 26.104 0.793 1.00 76.31 176 PRO A N 1
ATOM 1343 C CA . PRO A 1 176 ? -6.761 25.488 1.645 1.00 76.31 176 PRO A CA 1
ATOM 1344 C C . PRO A 1 176 ? -7.955 24.871 0.898 1.00 76.31 176 PRO A C 1
ATOM 1346 O O . PRO A 1 176 ? -8.487 23.863 1.342 1.00 76.31 176 PRO A O 1
ATOM 1349 N N . ASP A 1 177 ? -8.322 25.418 -0.264 1.00 75.19 177 ASP A N 1
ATOM 1350 C CA . ASP A 1 177 ? -9.442 24.928 -1.085 1.00 75.19 177 ASP A CA 1
ATOM 1351 C C . ASP A 1 177 ? -8.971 24.103 -2.302 1.00 75.19 177 ASP A C 1
ATOM 1353 O O . ASP A 1 177 ? -9.645 24.032 -3.334 1.00 75.19 177 ASP A O 1
ATOM 1357 N N . SER A 1 178 ? -7.761 23.534 -2.253 1.00 79.81 178 SER A N 1
ATOM 1358 C CA . SER A 1 178 ? -7.189 22.815 -3.391 1.00 79.81 178 SER A CA 1
ATOM 1359 C C . SER A 1 178 ? -7.870 21.460 -3.601 1.00 79.81 178 SER A C 1
ATOM 1361 O O . SER A 1 178 ? -7.582 20.500 -2.896 1.00 79.81 178 SER A O 1
ATOM 1363 N N . ASN A 1 179 ? -8.721 21.349 -4.621 1.00 89.75 179 ASN A N 1
ATOM 1364 C CA . ASN A 1 179 ? -9.276 20.072 -5.081 1.00 89.75 179 ASN A CA 1
ATOM 1365 C C . ASN A 1 179 ? -8.410 19.484 -6.211 1.00 89.75 179 ASN A C 1
ATOM 1367 O O . ASN A 1 179 ? -8.820 19.436 -7.371 1.00 89.75 179 ASN A O 1
ATOM 1371 N N . VAL A 1 180 ? -7.156 19.151 -5.893 1.00 93.75 180 VAL A N 1
ATOM 1372 C CA . VAL A 1 180 ? -6.136 18.748 -6.880 1.00 93.75 180 VAL A CA 1
ATOM 1373 C C . VAL A 1 180 ? -6.256 17.261 -7.212 1.00 93.75 180 VAL A C 1
ATOM 1375 O O . VAL A 1 180 ? -6.352 16.437 -6.309 1.00 93.75 180 VAL A O 1
ATOM 1378 N N . GLY A 1 181 ? -6.243 16.922 -8.502 1.00 97.12 181 GLY A N 1
ATOM 1379 C CA . GLY A 1 181 ? -6.316 15.547 -9.006 1.00 97.12 181 GLY A CA 1
ATOM 1380 C C . GLY A 1 181 ? -5.012 14.748 -8.894 1.00 97.12 181 GLY A C 1
ATOM 1381 O O . GLY A 1 181 ? -4.175 15.005 -8.027 1.00 97.12 181 GLY A O 1
ATOM 1382 N N . LEU A 1 182 ? -4.831 13.777 -9.795 1.00 97.94 182 LEU A N 1
ATOM 1383 C CA . LEU A 1 182 ? -3.589 13.016 -9.922 1.00 97.94 182 LEU A CA 1
ATOM 1384 C C . LEU A 1 182 ? -2.521 13.828 -10.661 1.00 97.94 182 LEU A C 1
ATOM 1386 O O . LEU A 1 182 ? -2.761 14.398 -11.732 1.00 97.94 182 LEU A O 1
ATOM 1390 N N . THR A 1 183 ? -1.295 13.778 -10.150 1.00 97.06 183 THR A N 1
ATOM 1391 C CA . THR A 1 183 ? -0.106 14.260 -10.865 1.00 97.06 183 THR A CA 1
ATOM 1392 C C . THR A 1 183 ? 0.318 13.269 -11.964 1.00 97.06 183 THR A C 1
ATOM 1394 O O . THR A 1 183 ? -0.234 12.173 -12.093 1.00 97.06 183 THR A O 1
ATOM 1397 N N . GLY A 1 184 ? 1.342 13.614 -12.756 1.00 94.25 184 GLY A N 1
ATOM 1398 C CA . GLY A 1 184 ? 1.956 12.674 -13.704 1.00 94.25 184 GLY A CA 1
ATOM 1399 C C . GLY A 1 184 ? 2.472 11.400 -13.022 1.00 94.25 184 GLY A C 1
ATOM 1400 O O . GLY A 1 184 ? 2.096 10.299 -13.421 1.00 94.25 184 GLY A O 1
ATOM 1401 N N . PHE A 1 185 ? 3.241 11.557 -11.941 1.00 94.56 185 PHE A N 1
ATOM 1402 C CA . PHE A 1 185 ? 3.785 10.434 -11.175 1.00 94.56 185 PHE A CA 1
ATOM 1403 C C . PHE A 1 185 ? 2.686 9.620 -10.470 1.00 94.56 185 PHE A C 1
ATOM 1405 O O . PHE A 1 185 ? 2.709 8.393 -10.507 1.00 94.56 185 PHE A O 1
ATOM 1412 N N . GLY A 1 186 ? 1.645 10.261 -9.928 1.00 97.62 186 GLY A N 1
ATOM 1413 C CA . GLY A 1 186 ? 0.503 9.550 -9.343 1.00 97.62 186 GLY A CA 1
ATOM 1414 C C . GLY A 1 186 ? -0.223 8.648 -10.340 1.00 97.62 186 GLY A C 1
ATOM 1415 O O . GLY A 1 186 ? -0.603 7.525 -10.007 1.00 97.62 186 GLY A O 1
ATOM 1416 N N . ARG A 1 187 ? -0.355 9.080 -11.601 1.00 97.62 187 ARG A N 1
ATOM 1417 C CA . ARG A 1 187 ? -0.912 8.229 -12.668 1.00 97.62 187 ARG A CA 1
ATOM 1418 C C . ARG A 1 187 ? -0.025 7.019 -12.962 1.00 97.62 187 ARG A C 1
ATOM 1420 O O . ARG A 1 187 ? -0.545 5.959 -13.304 1.00 97.62 187 ARG A O 1
ATOM 1427 N N . GLU A 1 188 ? 1.295 7.160 -12.883 1.00 90.62 188 GLU A N 1
ATOM 1428 C CA . GLU A 1 188 ? 2.227 6.032 -13.023 1.00 90.62 188 GLU A CA 1
ATOM 1429 C C . GLU A 1 188 ? 2.089 5.049 -11.858 1.00 90.62 188 GLU A C 1
ATOM 1431 O O . GLU A 1 188 ? 1.982 3.847 -12.098 1.00 90.62 188 GLU A O 1
ATOM 1436 N N . VAL A 1 189 ? 1.975 5.556 -10.626 1.00 97.19 189 VAL A N 1
ATOM 1437 C CA . VAL A 1 189 ? 1.737 4.752 -9.417 1.00 97.19 189 VAL A CA 1
ATOM 1438 C C . VAL A 1 189 ? 0.450 3.940 -9.523 1.00 97.19 189 VAL A C 1
ATOM 1440 O O . VAL A 1 189 ? 0.493 2.730 -9.322 1.00 97.19 189 VAL A O 1
ATOM 1443 N N . VAL A 1 190 ? -0.674 4.552 -9.913 1.00 97.94 190 VAL A N 1
ATOM 1444 C CA . VAL A 1 190 ? -1.958 3.838 -10.078 1.00 97.94 190 VAL A CA 1
ATOM 1445 C C . VAL A 1 190 ? -1.839 2.706 -11.103 1.00 97.94 190 VAL A C 1
ATOM 1447 O O . VAL A 1 190 ? -2.247 1.577 -10.832 1.00 97.94 190 VAL A O 1
ATOM 1450 N N . ARG A 1 191 ? -1.220 2.967 -12.264 1.00 92.00 191 ARG A N 1
ATOM 1451 C CA . ARG A 1 191 ? -1.006 1.925 -13.284 1.00 92.00 191 ARG A CA 1
ATOM 1452 C C . ARG A 1 191 ? -0.090 0.816 -12.779 1.00 92.00 191 ARG A C 1
ATOM 1454 O O . ARG A 1 191 ? -0.347 -0.353 -13.063 1.00 92.00 191 ARG A O 1
ATOM 1461 N N . ARG A 1 192 ? 0.974 1.161 -12.043 1.00 91.25 192 ARG A N 1
ATOM 1462 C CA . ARG A 1 192 ? 1.894 0.160 -11.495 1.00 91.25 192 ARG A CA 1
ATOM 1463 C C . ARG A 1 192 ? 1.214 -0.694 -10.431 1.00 91.25 192 ARG A C 1
ATOM 1465 O O . ARG A 1 192 ? 1.388 -1.906 -10.477 1.00 91.25 192 ARG A O 1
ATOM 1472 N N . ALA A 1 193 ? 0.411 -0.093 -9.555 1.00 93.69 193 ALA A N 1
ATOM 1473 C CA . ALA A 1 193 ? -0.381 -0.797 -8.551 1.00 93.69 193 ALA A CA 1
ATOM 1474 C C . ALA A 1 193 ? -1.332 -1.815 -9.204 1.00 93.69 193 ALA A C 1
ATOM 1476 O O . ALA A 1 193 ? -1.264 -2.999 -8.880 1.00 93.69 193 ALA A O 1
ATOM 1477 N N . ASN A 1 194 ? -2.090 -1.413 -10.234 1.00 89.81 194 ASN A N 1
ATOM 1478 C CA . ASN A 1 194 ? -2.924 -2.354 -10.993 1.00 89.81 194 ASN A CA 1
ATOM 1479 C C . ASN A 1 194 ? -2.101 -3.470 -11.661 1.00 89.81 194 ASN A C 1
ATOM 1481 O O . ASN A 1 194 ? -2.523 -4.621 -11.681 1.00 89.81 194 ASN A O 1
ATOM 1485 N N . ALA A 1 195 ? -0.918 -3.158 -12.202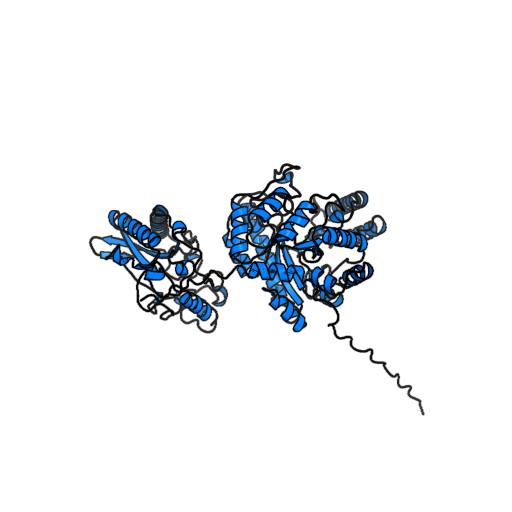 1.00 81.38 195 ALA A N 1
ATOM 1486 C CA . ALA A 1 195 ? -0.044 -4.159 -12.821 1.00 81.38 195 ALA A CA 1
ATOM 1487 C C . ALA A 1 195 ? 0.586 -5.138 -11.810 1.00 81.38 195 ALA A C 1
ATOM 1489 O O . ALA A 1 195 ? 1.034 -6.212 -12.210 1.00 81.38 195 ALA A O 1
ATOM 1490 N N . LEU A 1 196 ? 0.666 -4.762 -10.531 1.00 80.81 196 LEU A N 1
ATOM 1491 C CA . LEU A 1 196 ? 1.126 -5.622 -9.438 1.00 80.81 196 LEU A CA 1
ATOM 1492 C C . LEU A 1 196 ? -0.006 -6.470 -8.839 1.00 80.81 196 LEU A C 1
ATOM 1494 O O . LEU A 1 196 ? 0.287 -7.467 -8.182 1.00 80.81 196 LEU A O 1
ATOM 1498 N N . GLY A 1 197 ? -1.267 -6.084 -9.055 1.00 87.19 197 GLY A N 1
ATOM 1499 C CA . GLY A 1 197 ? -2.407 -6.584 -8.282 1.00 87.19 197 GLY A CA 1
ATOM 1500 C C . GLY A 1 197 ? -2.414 -6.046 -6.847 1.00 87.19 197 GLY A C 1
ATOM 1501 O O . GLY A 1 197 ? -2.679 -6.785 -5.896 1.00 87.19 197 GLY A O 1
ATOM 1502 N N . MET A 1 198 ? -2.010 -4.781 -6.691 1.00 95.00 198 MET A N 1
ATOM 1503 C CA . MET A 1 198 ? -1.986 -4.043 -5.433 1.00 95.00 198 MET A CA 1
ATOM 1504 C C . MET A 1 198 ? -3.118 -3.017 -5.404 1.00 95.00 198 MET A C 1
ATOM 1506 O O . MET A 1 198 ? -3.197 -2.157 -6.286 1.00 95.00 198 MET A O 1
ATOM 1510 N N . MET A 1 199 ? -3.942 -3.061 -4.352 1.00 98.62 199 MET A N 1
ATOM 1511 C CA . MET A 1 199 ? -5.161 -2.257 -4.304 1.00 98.62 199 MET A CA 1
ATOM 1512 C C . MET A 1 199 ? -4.806 -0.777 -4.212 1.00 98.62 199 MET A C 1
ATOM 1514 O O . MET A 1 199 ? -3.942 -0.370 -3.432 1.00 98.62 199 MET A O 1
ATOM 1518 N N . VAL A 1 200 ? -5.497 0.050 -4.990 1.00 98.81 200 VAL A N 1
ATOM 1519 C CA . VAL A 1 200 ? -5.373 1.505 -4.879 1.00 98.81 200 VAL A CA 1
ATOM 1520 C C . VAL A 1 200 ? -6.359 1.993 -3.829 1.00 98.81 200 VAL A C 1
ATOM 1522 O O . VAL A 1 200 ? -7.567 1.779 -3.967 1.00 98.81 200 VAL A O 1
ATOM 1525 N N . ASP A 1 201 ? -5.832 2.641 -2.794 1.00 98.88 201 ASP A N 1
ATOM 1526 C CA . ASP A 1 201 ? -6.607 3.239 -1.716 1.00 98.88 201 ASP A CA 1
ATOM 1527 C C . ASP A 1 201 ? -6.775 4.750 -1.928 1.00 98.88 201 ASP A C 1
ATOM 1529 O O . ASP A 1 201 ? -5.806 5.486 -2.142 1.00 98.88 201 ASP A O 1
ATOM 1533 N N . VAL A 1 202 ? -8.030 5.202 -1.889 1.00 98.81 202 VAL A N 1
ATOM 1534 C CA . VAL A 1 202 ? -8.423 6.600 -2.104 1.00 98.81 202 VAL A CA 1
ATOM 1535 C C . VAL A 1 202 ? -8.788 7.341 -0.818 1.00 98.81 202 VAL A C 1
ATOM 1537 O O . VAL A 1 202 ? -9.132 8.522 -0.885 1.00 98.81 202 VAL A O 1
ATOM 1540 N N . SER A 1 203 ? -8.698 6.706 0.355 1.00 98.75 203 SER A N 1
ATOM 1541 C CA . SER A 1 203 ? -8.798 7.430 1.628 1.00 98.75 203 SER A CA 1
ATOM 1542 C C . SER A 1 203 ? -7.762 8.568 1.693 1.00 98.75 203 SER A C 1
ATOM 1544 O O . SER A 1 203 ? -6.732 8.532 1.021 1.00 98.75 203 SER A O 1
ATOM 1546 N N . HIS A 1 204 ? -8.094 9.644 2.419 1.00 98.44 204 HIS A N 1
ATOM 1547 C CA . HIS A 1 204 ? -7.421 10.964 2.415 1.00 98.44 204 HIS A CA 1
ATOM 1548 C C . HIS A 1 204 ? -7.428 11.765 1.113 1.00 98.44 204 HIS A C 1
ATOM 1550 O O . HIS A 1 204 ? -7.252 12.981 1.182 1.00 98.44 204 HIS A O 1
ATOM 1556 N N . SER A 1 205 ? -7.623 11.149 -0.048 1.00 98.38 205 SER A N 1
ATOM 1557 C CA . SER A 1 205 ? -7.493 11.826 -1.342 1.00 98.38 205 SER A CA 1
ATOM 1558 C C . SER A 1 205 ? -8.584 12.882 -1.552 1.00 98.38 205 SER A C 1
ATOM 1560 O O . SER A 1 205 ? -9.704 12.747 -1.062 1.00 98.38 205 SER A O 1
ATOM 1562 N N . SER A 1 206 ? -8.271 13.943 -2.295 1.00 98.25 206 SER A N 1
ATOM 1563 C CA . SER A 1 206 ? -9.253 14.952 -2.705 1.00 98.25 206 SER A CA 1
ATOM 1564 C C . SER A 1 206 ? -10.323 14.335 -3.615 1.00 98.25 206 SER A C 1
ATOM 1566 O O . SER A 1 206 ? -10.053 13.371 -4.341 1.00 98.25 206 SER A O 1
ATOM 1568 N N . ASP A 1 207 ? -11.514 14.936 -3.670 1.00 98.50 207 ASP A N 1
ATOM 1569 C CA . ASP A 1 207 ? -12.595 14.466 -4.545 1.00 98.50 207 ASP A CA 1
ATOM 1570 C C . ASP A 1 207 ? -12.159 14.390 -6.020 1.00 98.50 207 ASP A C 1
ATOM 1572 O O . ASP A 1 207 ? -12.537 13.459 -6.734 1.00 98.50 207 ASP A O 1
ATOM 1576 N N . ALA A 1 208 ? -11.363 15.355 -6.496 1.00 98.38 208 ALA A N 1
ATOM 1577 C CA . ALA A 1 208 ? -10.825 15.346 -7.855 1.00 98.38 208 ALA A CA 1
ATOM 1578 C C . ALA A 1 208 ? -9.885 14.159 -8.081 1.00 98.38 208 ALA A C 1
ATOM 1580 O O . ALA A 1 208 ? -9.997 13.469 -9.096 1.00 98.38 208 ALA A O 1
ATOM 1581 N N . CYS A 1 209 ? -8.995 13.881 -7.127 1.00 98.44 209 CYS A N 1
ATOM 1582 C CA . CYS A 1 209 ? -8.086 12.750 -7.233 1.00 98.44 209 CYS A CA 1
ATOM 1583 C C . CYS A 1 209 ? -8.854 11.421 -7.227 1.00 98.44 209 CYS A C 1
ATOM 1585 O O . CYS A 1 209 ? -8.605 10.587 -8.096 1.00 98.44 209 CYS A O 1
ATOM 1587 N N . VAL A 1 210 ? -9.862 11.255 -6.358 1.00 98.81 210 VAL A N 1
ATOM 1588 C CA . VAL A 1 210 ? -10.719 10.054 -6.357 1.00 98.81 210 VAL A CA 1
ATOM 1589 C C . VAL A 1 210 ? -11.365 9.825 -7.728 1.00 98.81 210 VAL A C 1
ATOM 1591 O O . VAL A 1 210 ? -11.319 8.713 -8.256 1.00 98.81 210 VAL A O 1
ATOM 1594 N N . ARG A 1 211 ? -11.929 10.869 -8.353 1.00 98.75 211 ARG A N 1
ATOM 1595 C CA . ARG A 1 211 ? -12.544 10.759 -9.693 1.00 98.75 211 ARG A CA 1
ATOM 1596 C C . ARG A 1 211 ? -11.540 10.331 -10.754 1.00 98.75 211 ARG A C 1
ATOM 1598 O O . ARG A 1 211 ? -11.853 9.485 -11.591 1.00 98.75 211 ARG A O 1
ATOM 1605 N N . GLU A 1 212 ? -10.344 10.903 -10.728 1.00 98.81 212 GLU A N 1
ATOM 1606 C CA . GLU A 1 212 ? -9.303 10.573 -11.696 1.00 98.81 212 GLU A CA 1
ATOM 1607 C C . GLU A 1 212 ? -8.747 9.162 -11.501 1.00 98.81 212 GLU A C 1
ATOM 1609 O O . GLU A 1 212 ? -8.498 8.471 -12.489 1.00 98.81 212 GLU A O 1
ATOM 1614 N N . VAL A 1 213 ? -8.616 8.698 -10.255 1.00 98.75 213 VAL A N 1
ATOM 1615 C CA . VAL A 1 213 ? -8.261 7.308 -9.945 1.00 98.75 213 VAL A CA 1
ATOM 1616 C C . VAL A 1 213 ? -9.334 6.354 -10.465 1.00 98.75 213 VAL A C 1
ATOM 1618 O O . VAL A 1 213 ? -9.001 5.381 -11.135 1.00 98.75 213 VAL A O 1
ATOM 1621 N N . LEU A 1 214 ? -10.619 6.633 -10.229 1.00 98.62 214 LEU A N 1
ATOM 1622 C CA . LEU A 1 214 ? -11.723 5.799 -10.723 1.00 98.62 214 LEU A CA 1
ATOM 1623 C C . LEU A 1 214 ? -11.752 5.709 -12.256 1.00 98.62 214 LEU A C 1
ATOM 1625 O O . LEU A 1 214 ? -12.042 4.643 -12.813 1.00 98.62 214 LEU A O 1
ATOM 1629 N N . ALA A 1 215 ? -11.428 6.813 -12.933 1.00 98.12 215 ALA A N 1
ATOM 1630 C CA . ALA A 1 215 ? -11.318 6.860 -14.386 1.00 98.12 215 ALA A CA 1
ATOM 1631 C C . ALA A 1 215 ? -10.089 6.095 -14.909 1.00 98.12 215 ALA A C 1
ATOM 1633 O O . ALA A 1 215 ? -10.179 5.444 -15.948 1.00 98.12 215 ALA A O 1
ATOM 1634 N N . LEU A 1 216 ? -8.956 6.162 -14.203 1.00 96.94 216 LEU A N 1
ATOM 1635 C CA . LEU A 1 216 ? -7.683 5.583 -14.638 1.00 96.94 216 LEU A CA 1
ATOM 1636 C C . LEU A 1 216 ? -7.520 4.099 -14.285 1.00 96.94 216 LEU A C 1
ATOM 1638 O O . LEU A 1 216 ? -7.000 3.343 -15.103 1.00 96.94 216 LEU A O 1
ATOM 1642 N N . SER A 1 217 ? -7.905 3.702 -13.071 1.00 96.00 217 SER A N 1
ATOM 1643 C CA . SER A 1 217 ? -7.652 2.362 -12.534 1.00 96.00 217 SER A CA 1
ATOM 1644 C C . SER A 1 217 ? -8.327 1.305 -13.401 1.00 96.00 217 SER A C 1
ATOM 1646 O O . SER A 1 217 ? -9.493 1.453 -13.769 1.00 96.00 217 SER A O 1
ATOM 1648 N N . THR A 1 218 ? -7.633 0.220 -13.724 1.00 91.38 218 THR A N 1
ATOM 1649 C CA . THR A 1 218 ? -8.229 -0.919 -14.445 1.00 91.38 218 THR A CA 1
ATOM 1650 C C . THR A 1 218 ? -8.882 -1.929 -13.506 1.00 91.38 218 THR A C 1
ATOM 1652 O O . THR A 1 218 ? -9.694 -2.735 -13.957 1.00 91.38 218 THR A O 1
ATOM 1655 N N . ALA A 1 219 ? -8.583 -1.848 -12.210 1.00 93.50 219 ALA A N 1
ATOM 1656 C CA . ALA A 1 219 ? -9.142 -2.690 -11.164 1.00 93.50 219 ALA A CA 1
ATOM 1657 C C . ALA A 1 219 ? -10.074 -1.898 -10.223 1.00 93.50 219 ALA A C 1
ATOM 1659 O O . ALA A 1 219 ? -10.055 -0.654 -10.229 1.00 93.50 219 ALA A O 1
ATOM 1660 N N . PRO A 1 220 ? -10.902 -2.590 -9.417 1.00 97.19 220 PRO A N 1
ATOM 1661 C CA . PRO A 1 220 ? -11.636 -1.961 -8.328 1.00 97.19 220 PRO A CA 1
ATOM 1662 C C . PRO A 1 220 ? -10.701 -1.250 -7.344 1.00 97.19 220 PRO A C 1
ATOM 1664 O O . PRO A 1 220 ? -9.557 -1.651 -7.156 1.00 97.19 220 PRO A O 1
ATOM 1667 N N . VAL A 1 221 ? -11.204 -0.199 -6.700 1.00 98.38 221 VAL A N 1
ATOM 1668 C CA . VAL A 1 221 ? -10.453 0.584 -5.705 1.00 98.38 221 VAL A CA 1
ATOM 1669 C C . VAL A 1 221 ? -11.041 0.380 -4.317 1.00 98.38 221 VAL A C 1
ATOM 1671 O O . VAL A 1 221 ? -12.199 -0.034 -4.181 1.00 98.38 221 VAL A O 1
ATOM 1674 N N . ILE A 1 222 ? -10.260 0.701 -3.292 1.00 98.88 222 ILE A N 1
ATOM 1675 C CA . ILE A 1 222 ? -10.740 0.748 -1.912 1.00 98.88 222 ILE A CA 1
ATOM 1676 C C . ILE A 1 222 ? -10.715 2.185 -1.399 1.00 98.88 222 ILE A C 1
ATOM 1678 O O . ILE A 1 222 ? -9.918 2.998 -1.855 1.00 98.88 222 ILE A O 1
ATOM 1682 N N . ALA A 1 223 ? -11.574 2.490 -0.438 1.00 98.88 223 ALA A N 1
ATOM 1683 C CA . ALA A 1 223 ? -11.290 3.513 0.560 1.00 98.88 223 ALA A CA 1
ATOM 1684 C C . ALA A 1 223 ? -11.112 2.770 1.887 1.00 98.88 223 ALA A C 1
ATOM 1686 O O . ALA A 1 223 ? -12.084 2.205 2.395 1.00 98.88 223 ALA A O 1
ATOM 1687 N N . SER A 1 224 ? -9.874 2.674 2.373 1.00 98.81 224 SER A N 1
ATOM 1688 C CA . SER A 1 224 ? -9.483 1.833 3.513 1.00 98.81 224 SER A CA 1
ATOM 1689 C C . SER A 1 224 ? -10.059 2.302 4.847 1.00 98.81 224 SER A C 1
ATOM 1691 O O . SER A 1 224 ? -10.230 1.475 5.737 1.00 98.81 224 SER A O 1
ATOM 1693 N N . HIS A 1 225 ? -10.381 3.590 4.983 1.00 98.75 225 HIS A N 1
ATOM 1694 C CA . HIS A 1 225 ? -10.992 4.171 6.179 1.00 98.75 225 HIS A CA 1
ATOM 1695 C C . HIS A 1 225 ? -11.654 5.526 5.837 1.00 98.75 225 HIS A C 1
ATOM 1697 O O . HIS A 1 225 ? -11.055 6.608 5.849 1.00 98.75 225 HIS A O 1
ATOM 1703 N N . SER A 1 226 ? -12.923 5.507 5.427 1.00 98.56 226 SER A N 1
ATOM 1704 C CA . SER A 1 226 ? -13.674 6.722 5.066 1.00 98.56 226 SER A CA 1
ATOM 1705 C C . SER A 1 226 ? -15.167 6.553 5.307 1.00 98.56 226 SER A C 1
ATOM 1707 O O . SER A 1 226 ? -15.721 5.482 5.090 1.00 98.56 226 SER A O 1
ATOM 1709 N N . SER A 1 227 ? -15.830 7.633 5.717 1.00 97.38 227 SER A N 1
ATOM 1710 C CA . SER A 1 227 ? -17.246 7.622 6.095 1.00 97.38 227 SER A CA 1
ATOM 1711 C C . SER A 1 227 ? -18.090 8.516 5.169 1.00 97.38 227 SER A C 1
ATOM 1713 O O . SER A 1 227 ? -17.577 9.133 4.235 1.00 97.38 227 SER A O 1
ATOM 1715 N N . ALA A 1 228 ? -19.413 8.542 5.354 1.00 98.50 228 ALA A N 1
ATOM 1716 C CA . ALA A 1 228 ? -20.337 9.299 4.496 1.00 98.50 228 ALA A CA 1
ATOM 1717 C C . ALA A 1 228 ? -20.446 10.804 4.812 1.00 98.50 228 ALA A C 1
ATOM 1719 O O . ALA A 1 228 ? -20.821 11.192 5.919 1.00 98.50 228 ALA A O 1
ATOM 1720 N N . ARG A 1 229 ? -20.228 11.659 3.800 1.00 98.31 229 ARG A N 1
ATOM 1721 C CA . ARG A 1 229 ? -20.280 13.129 3.945 1.00 98.31 229 ARG A CA 1
ATOM 1722 C C . ARG A 1 229 ? -21.702 13.655 4.139 1.00 98.31 229 ARG A C 1
ATOM 1724 O O . ARG A 1 229 ? -21.901 14.679 4.776 1.00 98.31 229 ARG A O 1
ATOM 1731 N N . ALA A 1 230 ? -22.695 12.941 3.614 1.00 98.31 230 ALA A N 1
ATOM 1732 C CA . ALA A 1 230 ? -24.102 13.294 3.792 1.00 98.31 230 ALA A CA 1
ATOM 1733 C C . ALA A 1 230 ? -24.603 13.099 5.236 1.00 98.31 230 ALA A C 1
ATOM 1735 O O . ALA A 1 230 ? -25.605 13.707 5.602 1.00 98.31 230 ALA A O 1
ATOM 1736 N N . VAL A 1 231 ? -23.926 12.265 6.037 1.00 98.06 231 VAL A N 1
ATOM 1737 C CA . VAL A 1 231 ? -24.246 12.072 7.461 1.00 98.06 231 VAL A CA 1
ATOM 1738 C C . VAL A 1 231 ? -23.496 13.103 8.309 1.00 98.06 231 VAL A C 1
ATOM 1740 O O . VAL A 1 231 ? -24.118 13.839 9.070 1.00 98.06 231 VAL A O 1
ATOM 1743 N N . THR A 1 232 ? -22.183 13.237 8.086 1.00 97.12 232 THR A N 1
ATOM 1744 C CA . THR A 1 232 ? -21.345 14.278 8.699 1.00 97.12 232 THR A CA 1
ATOM 1745 C C . THR A 1 232 ? -20.525 14.992 7.631 1.00 97.12 232 THR A C 1
ATOM 1747 O O . THR A 1 232 ? -19.658 14.383 6.996 1.00 97.12 232 THR A O 1
ATOM 1750 N N . ASP A 1 233 ? -20.777 16.293 7.459 1.00 96.19 233 ASP A N 1
ATOM 1751 C CA . ASP A 1 233 ? -20.098 17.139 6.473 1.00 96.19 233 ASP A CA 1
ATOM 1752 C C . ASP A 1 233 ? -18.647 17.428 6.888 1.00 96.19 233 ASP A C 1
ATOM 1754 O O . ASP A 1 233 ? -18.341 18.400 7.583 1.00 96.19 233 ASP A O 1
ATOM 1758 N N . HIS A 1 234 ? -17.758 16.519 6.490 1.00 95.81 234 HIS A N 1
ATOM 1759 C CA . HIS A 1 234 ? -16.326 16.578 6.739 1.00 95.81 234 HIS A CA 1
ATOM 1760 C C . HIS A 1 234 ? -15.556 16.265 5.439 1.00 95.81 234 HIS A C 1
ATOM 1762 O O . HIS A 1 234 ? -15.913 15.305 4.750 1.00 95.81 234 HIS A O 1
ATOM 1768 N N . PRO A 1 235 ? -14.474 16.996 5.090 1.00 94.94 235 PRO A N 1
ATOM 1769 C CA . PRO A 1 235 ? -13.736 16.777 3.838 1.00 94.94 235 PRO A CA 1
ATOM 1770 C C . PRO A 1 235 ? -13.176 15.358 3.670 1.00 94.94 235 PRO A C 1
ATOM 1772 O O . PRO A 1 235 ? -13.147 14.840 2.558 1.00 94.94 235 PRO A O 1
ATOM 1775 N N . ARG A 1 236 ? -12.794 14.699 4.775 1.00 96.44 236 ARG A N 1
ATOM 1776 C CA . ARG A 1 236 ? -12.328 13.294 4.775 1.00 96.44 236 ARG A CA 1
ATOM 1777 C C . ARG A 1 236 ? -13.413 12.261 4.490 1.00 96.44 236 ARG A C 1
ATOM 1779 O O . ARG A 1 236 ? -13.072 11.117 4.202 1.00 96.44 236 ARG A O 1
ATOM 1786 N N . ASN A 1 237 ? -14.682 12.645 4.580 1.00 98.44 237 ASN A N 1
ATOM 1787 C CA . ASN A 1 237 ? -15.797 11.782 4.229 1.00 98.44 237 ASN A CA 1
ATOM 1788 C C . ASN A 1 237 ? -16.097 11.875 2.735 1.00 98.44 237 ASN A C 1
ATOM 1790 O O . ASN A 1 237 ? -15.927 12.930 2.125 1.00 98.44 237 ASN A O 1
ATOM 1794 N N . LEU A 1 238 ? -16.597 10.788 2.153 1.00 98.69 238 LEU A N 1
ATOM 1795 C CA . LEU A 1 238 ? -16.938 10.718 0.737 1.00 98.69 238 LEU A CA 1
ATOM 1796 C C . LEU A 1 238 ? -18.369 11.222 0.490 1.00 98.69 238 LEU A C 1
ATOM 1798 O O . LEU A 1 238 ? -19.289 10.840 1.223 1.00 98.69 238 LEU A O 1
ATOM 1802 N N . PRO A 1 239 ? -18.593 12.050 -0.544 1.00 98.62 239 PRO A N 1
ATOM 1803 C CA . PRO A 1 239 ? -19.930 12.412 -0.983 1.00 98.62 239 PRO A CA 1
ATOM 1804 C C . PRO A 1 239 ? -20.605 11.219 -1.674 1.00 98.62 239 PRO A C 1
ATOM 1806 O O . PRO A 1 239 ? -19.949 10.325 -2.216 1.00 98.62 239 PRO A O 1
ATOM 1809 N N . ASP A 1 240 ? -21.937 11.218 -1.681 1.00 98.88 240 ASP A N 1
ATOM 1810 C CA . ASP A 1 240 ? -22.743 10.103 -2.189 1.00 98.88 240 ASP A CA 1
ATOM 1811 C C . ASP A 1 240 ? -22.426 9.709 -3.636 1.00 98.88 240 ASP A C 1
ATOM 1813 O O . ASP A 1 240 ? -22.541 8.544 -4.012 1.00 98.88 240 ASP A O 1
ATOM 1817 N N . ASP A 1 241 ? -22.062 10.666 -4.485 1.00 98.81 241 ASP A N 1
ATOM 1818 C CA . ASP A 1 241 ? -21.711 10.379 -5.870 1.00 98.81 241 ASP A CA 1
ATOM 1819 C C . ASP A 1 241 ? -20.385 9.612 -5.986 1.00 98.81 241 ASP A C 1
ATOM 1821 O O . ASP A 1 241 ? -20.294 8.711 -6.819 1.00 98.81 241 ASP A O 1
ATOM 1825 N N . LEU A 1 242 ? -19.402 9.875 -5.116 1.00 98.81 242 LEU A N 1
ATOM 1826 C CA . LEU A 1 242 ? -18.173 9.077 -5.044 1.00 98.81 242 LEU A CA 1
ATOM 1827 C C . LEU A 1 242 ? -18.407 7.708 -4.400 1.00 98.81 242 LEU A C 1
ATOM 1829 O O . LEU A 1 242 ? -17.849 6.728 -4.890 1.00 98.81 242 LEU A O 1
ATOM 1833 N N . LEU A 1 243 ? -19.284 7.602 -3.393 1.00 98.88 243 LEU A N 1
ATOM 1834 C CA . LEU A 1 243 ? -19.711 6.301 -2.856 1.00 98.88 243 LEU A CA 1
ATOM 1835 C C . LEU A 1 243 ? -20.309 5.415 -3.966 1.00 98.88 243 LEU A C 1
ATOM 1837 O O . LEU A 1 243 ? -19.888 4.271 -4.149 1.00 98.88 243 LEU A O 1
ATOM 1841 N N . ARG A 1 244 ? -21.232 5.965 -4.771 1.00 98.81 244 ARG A N 1
ATOM 1842 C CA . ARG A 1 244 ? -21.812 5.260 -5.930 1.00 98.81 244 ARG A CA 1
ATOM 1843 C C . ARG A 1 244 ? -20.771 4.936 -6.996 1.00 98.81 244 ARG A C 1
ATOM 1845 O O . ARG A 1 244 ? -20.827 3.860 -7.582 1.00 98.81 244 ARG A O 1
ATOM 1852 N N . ALA A 1 245 ? -19.836 5.844 -7.269 1.00 98.81 245 ALA A N 1
ATOM 1853 C CA . ALA A 1 245 ? -18.827 5.636 -8.304 1.00 98.81 245 ALA A CA 1
ATOM 1854 C C . ALA A 1 245 ? -17.819 4.536 -7.926 1.00 98.81 245 ALA A C 1
ATOM 1856 O O . ALA A 1 245 ? -17.468 3.715 -8.775 1.00 98.81 245 ALA A O 1
ATOM 1857 N N . ILE A 1 246 ? -17.407 4.463 -6.654 1.00 98.81 246 ILE A N 1
ATOM 1858 C CA . ILE A 1 246 ? -16.579 3.363 -6.137 1.00 98.81 246 ILE A CA 1
ATOM 1859 C C . ILE A 1 246 ? -17.337 2.037 -6.256 1.00 98.81 246 ILE A C 1
ATOM 1861 O O . ILE A 1 246 ? -16.783 1.067 -6.778 1.00 98.81 246 ILE A O 1
ATOM 1865 N N . ALA A 1 247 ? -18.614 2.001 -5.863 1.00 98.38 247 ALA A N 1
ATOM 1866 C CA . ALA A 1 247 ? -19.456 0.815 -6.013 1.00 98.38 247 ALA A CA 1
ATOM 1867 C C . ALA A 1 247 ? -19.593 0.372 -7.480 1.00 98.38 247 ALA A C 1
ATOM 1869 O O . ALA A 1 247 ? -19.373 -0.793 -7.801 1.00 98.38 247 ALA A O 1
ATOM 1870 N N . ALA A 1 248 ? -19.850 1.310 -8.396 1.00 97.31 248 ALA A N 1
ATOM 1871 C CA . ALA A 1 248 ? -19.964 1.040 -9.830 1.00 97.31 248 ALA A CA 1
ATOM 1872 C C . ALA A 1 248 ? -18.663 0.494 -10.453 1.00 97.31 248 ALA A C 1
ATOM 1874 O O . ALA A 1 248 ? -18.716 -0.267 -11.418 1.00 97.31 248 ALA A O 1
ATOM 1875 N N . LYS A 1 249 ? -17.494 0.834 -9.889 1.00 96.56 249 LYS A N 1
ATOM 1876 C CA . LYS A 1 249 ? -16.187 0.259 -10.263 1.00 96.56 249 LYS A CA 1
ATOM 1877 C C . LYS A 1 249 ? -15.952 -1.138 -9.667 1.00 96.56 249 LYS A C 1
ATOM 1879 O O . LYS A 1 249 ? -14.926 -1.759 -9.926 1.00 96.56 249 LYS A O 1
ATOM 1884 N N . GLY A 1 250 ? -16.879 -1.632 -8.851 1.00 97.19 250 GLY A N 1
ATOM 1885 C CA . GLY A 1 250 ? -16.745 -2.880 -8.112 1.00 97.19 250 GLY A CA 1
ATOM 1886 C C . GLY A 1 250 ? -15.955 -2.745 -6.808 1.00 97.19 250 GLY A C 1
ATOM 1887 O O . GLY A 1 250 ? -15.605 -3.771 -6.231 1.00 97.19 250 GLY A O 1
ATOM 1888 N N . GLY A 1 251 ? -15.643 -1.526 -6.355 1.00 98.62 251 GLY A N 1
ATOM 1889 C CA . GLY A 1 251 ? -14.806 -1.249 -5.183 1.00 98.62 251 GLY A CA 1
ATOM 1890 C C . GLY A 1 251 ? -15.495 -1.496 -3.840 1.00 98.62 251 GLY A C 1
ATOM 1891 O O . GLY A 1 251 ? -16.579 -2.082 -3.785 1.00 98.62 251 GLY A O 1
ATOM 1892 N N . VAL A 1 252 ? -14.859 -1.058 -2.752 1.00 98.88 252 VAL A N 1
ATOM 1893 C CA . VAL A 1 252 ? -15.420 -1.100 -1.388 1.00 98.88 252 VAL A CA 1
ATOM 1894 C C . VAL A 1 252 ? -14.994 0.135 -0.593 1.00 98.88 252 VAL A C 1
ATOM 1896 O O . VAL A 1 252 ? -13.850 0.573 -0.689 1.00 98.88 252 VAL A O 1
ATOM 1899 N N . VAL A 1 253 ? -15.909 0.690 0.200 1.00 98.94 253 VAL A N 1
ATOM 1900 C CA . VAL A 1 253 ? -15.638 1.792 1.133 1.00 98.94 253 VAL A CA 1
ATOM 1901 C C . VAL A 1 253 ? -15.757 1.266 2.556 1.00 98.94 253 VAL A C 1
ATOM 1903 O O . VAL A 1 253 ? -16.826 0.820 2.972 1.00 98.94 253 VAL A O 1
ATOM 1906 N N . GLN A 1 254 ? -14.657 1.291 3.295 1.00 98.81 254 GLN A N 1
ATOM 1907 C CA . GLN A 1 254 ? -14.588 0.818 4.672 1.00 98.81 254 GLN A CA 1
ATOM 1908 C C . GLN A 1 254 ? -14.987 1.969 5.596 1.00 98.81 254 GLN A C 1
ATOM 1910 O O . GLN A 1 254 ? -14.237 2.937 5.741 1.00 98.81 254 GLN A O 1
ATOM 1915 N N . ALA A 1 255 ? -16.189 1.893 6.171 1.00 98.81 255 ALA A N 1
ATOM 1916 C CA . ALA A 1 255 ? -16.689 2.906 7.093 1.00 98.81 255 ALA A CA 1
ATOM 1917 C C . ALA A 1 255 ? -15.758 2.988 8.302 1.00 98.81 255 ALA A C 1
ATOM 1919 O O . ALA A 1 255 ? -15.449 1.957 8.899 1.00 98.81 255 ALA A O 1
ATOM 1920 N N . VAL A 1 256 ? -15.332 4.196 8.673 1.00 98.62 256 VAL A N 1
ATOM 1921 C CA . VAL A 1 256 ? -14.312 4.392 9.710 1.00 98.62 256 VAL A CA 1
ATOM 1922 C C . VAL A 1 256 ? -14.893 4.891 11.030 1.00 98.62 256 VAL A C 1
ATOM 1924 O O . VAL A 1 256 ? -15.705 5.820 11.050 1.00 98.62 256 VAL A O 1
ATOM 1927 N N . ALA A 1 257 ? -14.435 4.303 12.137 1.00 97.62 257 ALA A N 1
ATOM 1928 C CA . ALA A 1 257 ? -14.792 4.674 13.506 1.00 97.62 257 ALA A CA 1
ATOM 1929 C C . ALA A 1 257 ? -13.975 5.868 14.056 1.00 97.62 257 ALA A C 1
ATOM 1931 O O . ALA A 1 257 ? -13.458 5.828 15.174 1.00 97.62 257 ALA A O 1
ATOM 1932 N N . TYR A 1 258 ? -13.869 6.947 13.274 1.00 95.25 258 TYR A N 1
ATOM 1933 C CA . TYR A 1 258 ? -13.095 8.140 13.631 1.00 95.25 258 TYR A CA 1
ATOM 1934 C C . TYR A 1 258 ? -14.011 9.278 14.099 1.00 95.25 258 TYR A C 1
ATOM 1936 O O . TYR A 1 258 ? -14.868 9.754 13.351 1.00 95.25 258 TYR A O 1
ATOM 1944 N N . LYS A 1 259 ? -13.842 9.718 15.348 1.00 88.81 259 LYS A N 1
ATOM 1945 C CA . LYS A 1 259 ? -14.787 10.594 16.067 1.00 88.81 259 LYS A CA 1
ATOM 1946 C C . LYS A 1 259 ? -15.165 11.872 15.300 1.00 88.81 259 LYS A C 1
ATOM 1948 O O . LYS A 1 259 ? -16.357 12.139 15.154 1.00 88.81 259 LYS A O 1
ATOM 1953 N N . GLU A 1 260 ? -14.206 12.609 14.734 1.00 89.44 260 GLU A N 1
ATOM 1954 C CA . GLU A 1 260 ? -14.474 13.844 13.976 1.00 89.44 260 GLU A CA 1
ATOM 1955 C C . GLU A 1 260 ? -15.195 13.593 12.645 1.00 89.44 260 GLU A C 1
ATOM 1957 O O . GLU A 1 260 ? -15.832 14.497 12.102 1.00 89.44 260 GLU A O 1
ATOM 1962 N N . PHE A 1 261 ? -15.109 12.375 12.107 1.00 94.81 261 PHE A N 1
ATOM 1963 C CA . PHE A 1 261 ? -15.748 12.009 10.842 1.00 94.81 261 PHE A CA 1
ATOM 1964 C C . PHE A 1 261 ? -17.182 11.520 11.050 1.00 94.81 261 PHE A C 1
ATOM 1966 O O . PHE A 1 261 ? -17.948 11.478 10.089 1.00 94.81 261 PHE A O 1
ATOM 1973 N N . LEU A 1 262 ? -17.540 11.168 12.286 1.00 95.88 262 LEU A N 1
ATOM 1974 C CA . LEU A 1 262 ? -18.856 10.651 12.654 1.00 95.88 262 LEU A CA 1
ATOM 1975 C C . LEU A 1 262 ? -19.746 11.693 13.320 1.00 95.88 262 LEU A C 1
ATOM 1977 O O . LEU A 1 262 ? -20.962 11.649 13.172 1.00 95.88 262 LEU A O 1
ATOM 1981 N N . LYS A 1 263 ? -19.150 12.630 14.062 1.00 91.12 263 LYS A N 1
ATOM 1982 C CA . LYS A 1 263 ? -19.888 13.651 14.799 1.00 91.12 263 LYS A CA 1
ATOM 1983 C C . LYS A 1 263 ? -19.071 14.930 14.912 1.00 91.12 263 LYS A C 1
ATOM 1985 O O . LYS A 1 263 ? -17.957 14.936 15.431 1.00 91.12 263 LYS A O 1
ATOM 1990 N N . LYS A 1 264 ? -19.666 16.052 14.510 1.00 89.12 264 LYS A N 1
ATOM 1991 C CA . LYS A 1 264 ? -19.075 17.376 14.721 1.00 89.12 264 LYS A CA 1
ATOM 1992 C C . LYS A 1 264 ? -19.232 17.796 16.184 1.00 89.12 264 LYS A C 1
ATOM 1994 O O . LYS A 1 264 ? -20.340 18.100 16.620 1.00 89.12 264 LYS A O 1
ATOM 1999 N N . ASP A 1 265 ? -18.125 17.863 16.919 1.00 90.44 265 ASP A N 1
ATOM 2000 C CA . ASP A 1 265 ? -18.101 18.329 18.312 1.00 90.44 265 ASP A CA 1
ATOM 2001 C C . ASP A 1 265 ? -16.959 19.335 18.562 1.00 90.44 265 ASP A C 1
ATOM 2003 O O . ASP A 1 265 ? -15.881 18.969 19.041 1.00 90.44 265 ASP A O 1
ATOM 2007 N N . PRO A 1 266 ? -17.185 20.630 18.269 1.00 90.75 266 PRO A N 1
ATOM 2008 C CA . PRO A 1 266 ? -16.171 21.666 18.467 1.00 90.75 266 PRO A CA 1
ATOM 2009 C C . PRO A 1 266 ? -15.771 21.847 19.936 1.00 90.75 266 PRO A C 1
ATOM 2011 O O . PRO A 1 266 ? -14.675 22.322 20.226 1.00 90.75 266 PRO A O 1
ATOM 2014 N N . SER A 1 267 ? -16.663 21.496 20.872 1.00 93.19 267 SER A N 1
ATOM 2015 C CA . SER A 1 267 ? -16.396 21.629 22.306 1.00 93.19 267 SER A CA 1
ATOM 2016 C C . SER A 1 267 ? -15.360 20.608 22.764 1.00 93.19 267 SER A C 1
ATOM 2018 O O . SER A 1 267 ? -14.387 20.972 23.427 1.00 93.19 267 SER A O 1
ATOM 2020 N N . ARG A 1 268 ? -15.508 19.360 22.308 1.00 93.50 268 ARG A N 1
ATOM 2021 C CA . ARG A 1 268 ? -14.522 18.308 22.526 1.00 93.50 268 ARG A CA 1
ATOM 2022 C C . ARG A 1 268 ? -13.192 18.638 21.856 1.00 93.50 268 ARG A C 1
ATOM 2024 O O . ARG A 1 268 ? -12.161 18.568 22.516 1.00 93.50 268 ARG A O 1
ATOM 2031 N N . GLU A 1 269 ? -13.215 19.032 20.582 1.00 91.31 269 GLU A N 1
ATOM 2032 C CA . GLU A 1 269 ? -12.003 19.380 19.823 1.00 91.31 269 GLU A CA 1
ATOM 2033 C C . GLU A 1 269 ? -11.189 20.465 20.544 1.00 91.31 269 GLU A C 1
ATOM 2035 O O . GLU A 1 269 ? -9.969 20.361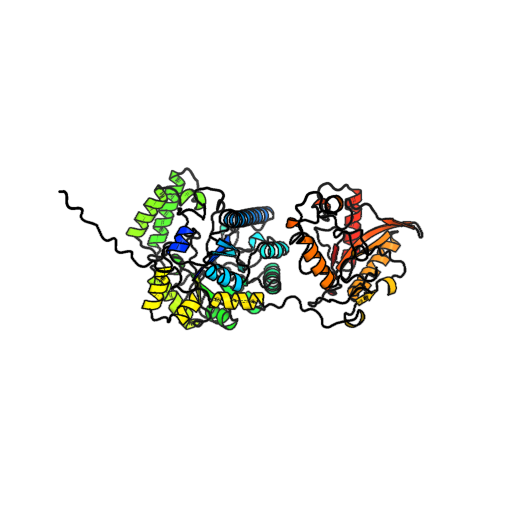 20.696 1.00 91.31 269 GLU A O 1
ATOM 2040 N N . GLN A 1 270 ? -11.867 21.499 21.050 1.00 94.69 270 GLN A N 1
ATOM 2041 C CA . GLN A 1 270 ? -11.221 22.555 21.818 1.00 94.69 270 GLN A CA 1
ATOM 2042 C C . GLN A 1 270 ? -10.637 22.036 23.140 1.00 94.69 270 GLN A C 1
ATOM 2044 O O . GLN A 1 270 ? -9.526 22.428 23.504 1.00 94.69 270 GLN A O 1
ATOM 2049 N N . ALA A 1 271 ? -11.354 21.165 23.855 1.00 95.69 271 ALA A N 1
ATOM 2050 C CA . ALA A 1 271 ? -10.877 20.576 25.104 1.00 95.69 271 ALA A CA 1
ATOM 2051 C C . ALA A 1 271 ? -9.633 19.693 24.885 1.00 95.69 271 ALA A C 1
ATOM 2053 O O . ALA A 1 271 ? -8.658 19.816 25.629 1.00 95.69 271 ALA A O 1
ATOM 2054 N N . GLU A 1 272 ? -9.623 18.870 23.831 1.00 94.56 272 GLU A N 1
ATOM 2055 C CA . GLU A 1 272 ? -8.468 18.044 23.458 1.00 94.56 272 GLU A CA 1
ATOM 2056 C C . GLU A 1 272 ? -7.254 18.915 23.102 1.00 94.56 272 GLU A C 1
ATOM 2058 O O . GLU A 1 272 ? -6.167 18.690 23.633 1.00 94.56 272 GLU A O 1
ATOM 2063 N N . LYS A 1 273 ? -7.430 19.979 22.303 1.00 94.75 273 LYS A N 1
ATOM 2064 C CA . LYS A 1 273 ? -6.338 20.917 21.974 1.00 94.75 273 LYS A CA 1
ATOM 2065 C C . LYS A 1 273 ? -5.755 21.600 23.210 1.00 94.75 273 LYS A C 1
ATOM 2067 O O . LYS A 1 273 ? -4.537 21.735 23.330 1.00 94.75 273 LYS A O 1
ATOM 2072 N N . VAL A 1 274 ? -6.606 22.032 24.144 1.00 96.62 274 VAL A N 1
ATOM 2073 C CA . VAL A 1 274 ? -6.157 22.632 25.412 1.00 96.62 274 VAL A CA 1
ATOM 2074 C C . VAL A 1 274 ? -5.345 21.625 26.223 1.00 96.62 274 VAL A C 1
ATOM 2076 O O . VAL A 1 274 ? -4.276 21.975 26.732 1.00 96.62 274 VAL A O 1
ATOM 2079 N N . LEU A 1 275 ? -5.805 20.372 26.299 1.00 96.94 275 LEU A N 1
ATOM 2080 C CA . LEU A 1 275 ? -5.074 19.305 26.972 1.00 96.94 275 LEU A CA 1
ATOM 2081 C C . LEU A 1 275 ? -3.713 19.061 26.313 1.00 96.94 275 LEU A C 1
ATOM 2083 O O . LEU A 1 275 ? -2.704 19.099 27.014 1.00 96.94 275 LEU A O 1
ATOM 2087 N N . GLN A 1 276 ? -3.670 18.885 24.992 1.00 96.31 276 GLN A N 1
ATOM 2088 C CA . GLN A 1 276 ? -2.442 18.660 24.221 1.00 96.31 276 GLN A CA 1
ATOM 2089 C C . GLN A 1 276 ? -1.393 19.747 24.487 1.00 96.31 276 GLN A C 1
ATOM 2091 O O . GLN A 1 276 ? -0.254 19.435 24.836 1.00 96.31 276 GLN A O 1
ATOM 2096 N N . VAL A 1 277 ? -1.783 21.026 24.409 1.00 96.31 277 VAL A N 1
ATOM 2097 C CA . VAL A 1 277 ? -0.891 22.162 24.699 1.00 96.31 277 VAL A CA 1
ATOM 2098 C C . VAL A 1 277 ? -0.408 22.138 26.151 1.00 96.31 277 VAL A C 1
ATOM 2100 O O . VAL A 1 277 ? 0.771 22.376 26.417 1.00 96.31 277 VAL A O 1
ATOM 2103 N N . SER A 1 278 ? -1.303 21.847 27.101 1.00 96.56 278 SER A N 1
ATOM 2104 C CA . SER A 1 278 ? -0.962 21.806 28.527 1.00 96.56 278 SER A CA 1
ATOM 2105 C C . SER A 1 278 ? 0.025 20.683 28.859 1.00 96.56 278 SER A C 1
ATOM 2107 O O . SER A 1 278 ? 0.982 20.913 29.599 1.00 96.56 278 SER A O 1
ATOM 2109 N N . VAL A 1 279 ? -0.163 19.502 28.264 1.00 96.75 279 VAL A N 1
ATOM 2110 C CA . VAL A 1 279 ? 0.683 18.325 28.473 1.00 96.75 279 VAL A CA 1
ATOM 2111 C C . VAL A 1 279 ? 2.052 18.541 27.842 1.00 96.75 279 VAL A C 1
ATOM 2113 O O . VAL A 1 279 ? 3.056 18.316 28.515 1.00 96.75 279 VAL A O 1
ATOM 2116 N N . ALA A 1 280 ? 2.107 19.043 26.605 1.00 96.00 280 ALA A N 1
ATOM 2117 C CA . ALA A 1 280 ? 3.371 19.350 25.940 1.00 96.00 280 ALA A CA 1
ATOM 2118 C C . ALA A 1 280 ? 4.186 20.380 26.731 1.00 96.00 280 ALA A C 1
ATOM 2120 O O . ALA A 1 280 ? 5.358 20.166 27.042 1.00 96.00 280 ALA A O 1
ATOM 2121 N N . LYS A 1 281 ? 3.531 21.459 27.179 1.00 95.94 281 LYS A N 1
ATOM 2122 C CA . LYS A 1 281 ? 4.168 22.477 28.018 1.00 95.94 281 LYS A CA 1
ATOM 2123 C C . LYS A 1 281 ? 4.682 21.900 29.341 1.00 95.94 281 LYS A C 1
ATOM 2125 O O . LYS A 1 281 ? 5.766 22.275 29.778 1.00 95.94 281 LYS A O 1
ATOM 2130 N N . ALA A 1 282 ? 3.921 21.014 29.985 1.00 95.50 282 ALA A N 1
ATOM 2131 C CA . ALA A 1 282 ? 4.332 20.364 31.230 1.00 95.50 282 ALA A CA 1
ATOM 2132 C C . ALA A 1 282 ? 5.507 19.389 31.033 1.00 95.50 282 ALA A C 1
ATOM 2134 O O . ALA A 1 282 ? 6.318 19.231 31.944 1.00 95.50 282 ALA A O 1
ATOM 2135 N N . ALA A 1 283 ? 5.623 18.781 29.850 1.00 94.75 283 ALA A N 1
ATOM 2136 C CA . ALA A 1 283 ? 6.755 17.944 29.455 1.00 94.75 283 ALA A CA 1
ATOM 2137 C C . ALA A 1 283 ? 8.004 18.753 29.044 1.00 94.75 283 ALA A C 1
ATOM 2139 O O . ALA A 1 283 ? 9.080 18.181 28.893 1.00 94.75 283 ALA A O 1
ATOM 2140 N N . GLY A 1 284 ? 7.888 20.081 28.910 1.00 95.06 284 GLY A N 1
ATOM 2141 C CA . GLY A 1 284 ? 8.977 20.960 28.473 1.00 95.06 284 GLY A CA 1
ATOM 2142 C C . GLY A 1 284 ? 9.141 21.046 26.953 1.00 95.06 284 GLY A C 1
ATOM 2143 O O . GLY A 1 284 ? 10.132 21.605 26.485 1.00 95.06 284 GLY A O 1
ATOM 2144 N N . ASP A 1 285 ? 8.176 20.530 26.191 1.00 94.75 285 ASP A N 1
ATOM 2145 C CA . ASP A 1 285 ? 8.178 20.547 24.733 1.00 94.75 285 ASP A CA 1
ATOM 2146 C C . ASP A 1 285 ? 7.465 21.795 24.181 1.00 94.75 285 ASP A C 1
ATOM 2148 O O . ASP A 1 285 ? 6.546 22.360 24.782 1.00 94.75 285 ASP A O 1
ATOM 2152 N N . THR A 1 286 ? 7.896 22.250 23.002 1.00 90.25 286 THR A N 1
ATOM 2153 C CA . THR A 1 286 ? 7.331 23.432 22.324 1.00 90.25 286 THR A CA 1
ATOM 2154 C C . THR A 1 286 ? 6.053 23.131 21.543 1.00 90.25 286 THR A C 1
ATOM 2156 O O . THR A 1 286 ? 5.378 24.056 21.090 1.00 90.25 286 THR A O 1
ATOM 2159 N N . GLY A 1 287 ? 5.713 21.853 21.389 1.00 91.31 287 GLY A N 1
ATOM 2160 C CA . GLY A 1 287 ? 4.546 21.385 20.660 1.00 91.31 287 GLY A CA 1
ATOM 2161 C C . GLY A 1 287 ? 4.174 19.964 21.061 1.00 91.31 287 GLY A C 1
ATOM 2162 O O . GLY A 1 287 ? 4.991 19.220 21.601 1.00 91.31 287 GLY A O 1
ATOM 2163 N N . TYR A 1 288 ? 2.919 19.609 20.807 1.00 92.31 288 TYR A N 1
ATOM 2164 C CA . TYR A 1 288 ? 2.419 18.268 21.059 1.00 92.31 288 TYR A CA 1
ATOM 2165 C C . TYR A 1 288 ? 2.905 17.289 19.983 1.00 92.31 288 TYR A C 1
ATOM 2167 O O . TYR A 1 288 ? 2.916 17.588 18.793 1.00 92.31 288 TYR A O 1
ATOM 2175 N N . ASP A 1 289 ? 3.298 16.117 20.457 1.00 88.56 289 ASP A N 1
ATOM 2176 C CA . ASP A 1 289 ? 3.804 14.962 19.715 1.00 88.56 289 ASP A CA 1
ATOM 2177 C C . ASP A 1 289 ? 3.109 13.722 20.292 1.00 88.56 289 ASP A C 1
ATOM 2179 O O . ASP A 1 289 ? 3.318 13.400 21.466 1.00 88.56 289 ASP A O 1
ATOM 2183 N N . SER A 1 290 ? 2.253 13.068 19.509 1.00 85.56 290 SER A N 1
ATOM 2184 C CA . SER A 1 290 ? 1.435 11.943 19.977 1.00 85.56 290 SER A CA 1
ATOM 2185 C C . SER A 1 290 ? 2.275 10.745 20.431 1.00 85.56 290 SER A C 1
ATOM 2187 O O . SER A 1 290 ? 1.931 10.095 21.417 1.00 85.56 290 SER A O 1
ATOM 2189 N N . GLU A 1 291 ? 3.441 10.490 19.823 1.00 81.81 291 GLU A N 1
ATOM 2190 C CA . GLU A 1 291 ? 4.298 9.364 20.226 1.00 81.81 291 GLU A CA 1
ATOM 2191 C C . GLU A 1 291 ? 4.887 9.553 21.629 1.00 81.81 291 GLU A C 1
ATOM 2193 O O . GLU A 1 291 ? 5.138 8.581 22.353 1.00 81.81 291 GLU A O 1
ATOM 2198 N N . LYS A 1 292 ? 5.090 10.811 22.028 1.00 86.00 292 LYS A N 1
ATOM 2199 C CA . LYS A 1 292 ? 5.624 11.174 23.343 1.00 86.00 292 LYS A CA 1
ATOM 2200 C C . LYS A 1 292 ? 4.532 11.370 24.382 1.00 86.00 292 LYS A C 1
ATOM 2202 O O . LYS A 1 292 ? 4.664 10.887 25.507 1.00 86.00 292 LYS A O 1
ATOM 2207 N N . HIS A 1 293 ? 3.487 12.111 24.028 1.00 92.25 293 HIS A N 1
ATOM 2208 C CA . HIS A 1 293 ? 2.575 12.688 25.008 1.00 92.25 293 HIS A CA 1
ATOM 2209 C C . HIS A 1 293 ? 1.350 11.819 25.291 1.00 92.25 293 HIS A C 1
ATOM 2211 O O . HIS A 1 293 ? 0.877 11.843 26.427 1.00 92.25 293 HIS A O 1
ATOM 2217 N N . ASP A 1 294 ? 0.879 11.008 24.336 1.00 89.25 294 ASP A N 1
ATOM 2218 C CA . ASP A 1 294 ? -0.371 10.234 24.490 1.00 89.25 294 ASP A CA 1
ATOM 2219 C C . ASP A 1 294 ? -0.300 9.209 25.616 1.00 89.25 294 ASP A C 1
ATOM 2221 O O . ASP A 1 294 ? -1.295 8.857 26.249 1.00 89.25 294 ASP A O 1
ATOM 2225 N N . TYR A 1 295 ? 0.918 8.762 25.901 1.00 87.12 295 TYR A N 1
ATOM 2226 C CA . TYR A 1 295 ? 1.211 7.741 26.895 1.00 87.12 295 TYR A CA 1
ATOM 2227 C C . TYR A 1 295 ? 1.596 8.330 28.256 1.00 87.12 295 TYR A C 1
ATOM 2229 O O . 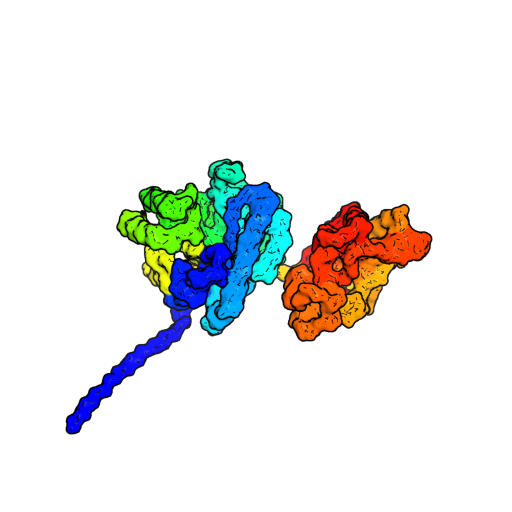TYR A 1 295 ? 1.925 7.578 29.177 1.00 87.12 295 TYR A O 1
ATOM 2237 N N . LEU A 1 296 ? 1.576 9.659 28.409 1.00 91.75 296 LEU A N 1
ATOM 2238 C CA . LEU A 1 296 ? 1.823 10.302 29.694 1.00 91.75 296 LEU A CA 1
ATOM 2239 C C . LEU A 1 296 ? 0.592 10.161 30.602 1.00 91.75 296 LEU A C 1
ATOM 2241 O O . LEU A 1 296 ? -0.532 10.395 30.150 1.00 91.75 296 LEU A O 1
ATOM 2245 N N . PRO A 1 297 ? 0.772 9.886 31.910 1.00 93.25 297 PRO A N 1
ATOM 2246 C CA . PRO A 1 297 ? -0.348 9.796 32.848 1.00 93.25 297 PRO A CA 1
ATOM 2247 C C . PRO A 1 297 ? -1.249 11.039 32.842 1.00 93.25 297 PRO A C 1
ATOM 2249 O O . PRO A 1 297 ? -2.468 10.916 32.907 1.00 93.25 297 PRO A O 1
ATOM 2252 N N . ALA A 1 298 ? -0.661 12.233 32.705 1.00 94.56 298 ALA A N 1
ATOM 2253 C CA . ALA A 1 298 ? -1.407 13.489 32.646 1.00 94.56 298 ALA A CA 1
ATOM 2254 C C . ALA A 1 298 ? -2.331 13.575 31.419 1.00 94.56 298 ALA A C 1
ATOM 2256 O O . ALA A 1 298 ? -3.460 14.048 31.539 1.00 94.56 298 ALA A O 1
ATOM 2257 N N . TYR A 1 299 ? -1.877 13.087 30.261 1.00 94.31 299 TYR A N 1
ATOM 2258 C CA . TYR A 1 299 ? -2.700 13.037 29.057 1.00 94.31 299 TYR A CA 1
ATOM 2259 C C . TYR A 1 299 ? -3.838 12.030 29.220 1.00 94.31 299 TYR A C 1
ATOM 2261 O O . TYR A 1 299 ? -4.997 12.375 29.012 1.00 94.31 299 TYR A O 1
ATOM 2269 N N . ALA A 1 300 ? -3.532 10.818 29.691 1.00 92.25 300 ALA A N 1
ATOM 2270 C CA . ALA A 1 300 ? -4.534 9.779 29.911 1.00 92.25 300 ALA A CA 1
ATOM 2271 C C . ALA A 1 300 ? -5.637 10.215 30.898 1.00 92.25 300 ALA A C 1
ATOM 2273 O O . ALA A 1 300 ? -6.822 9.999 30.640 1.00 92.25 300 ALA A O 1
ATOM 2274 N N . GLU A 1 301 ? -5.277 10.858 32.014 1.00 94.50 301 GLU A N 1
ATOM 2275 C CA . GLU A 1 301 ? -6.257 11.389 32.973 1.00 94.50 301 GLU A CA 1
ATOM 2276 C C . GLU A 1 301 ? -7.055 12.570 32.403 1.00 94.50 301 GLU A C 1
ATOM 2278 O O . GLU A 1 301 ? -8.272 12.641 32.593 1.00 94.50 301 GLU A O 1
ATOM 2283 N N . GLY A 1 302 ? -6.405 13.460 31.647 1.00 95.62 302 GLY A N 1
ATOM 2284 C CA . GLY A 1 302 ? -7.082 14.542 30.936 1.00 95.62 302 GLY A CA 1
ATOM 2285 C C . GLY A 1 302 ? -8.112 14.022 29.932 1.00 95.62 302 GLY A C 1
ATOM 2286 O O . GLY A 1 302 ? -9.258 14.465 29.944 1.00 95.62 302 GLY A O 1
ATOM 2287 N N . MET A 1 303 ? -7.757 13.013 29.133 1.00 93.44 303 MET A N 1
ATOM 2288 C CA . MET A 1 303 ? -8.672 12.389 28.175 1.00 93.44 303 MET A CA 1
ATOM 2289 C C . MET A 1 303 ? -9.857 11.702 28.863 1.00 93.44 303 MET A C 1
ATOM 2291 O O . MET A 1 303 ? -10.977 11.780 28.364 1.00 93.44 303 MET A O 1
ATOM 2295 N N . LYS A 1 304 ? -9.671 11.099 30.048 1.00 92.69 304 LYS A N 1
ATOM 2296 C CA . LYS A 1 304 ? -10.790 10.577 30.859 1.00 92.69 304 LYS A CA 1
ATOM 2297 C C . LYS A 1 304 ? -11.716 11.685 31.363 1.00 92.69 304 LYS A C 1
ATOM 2299 O O . LYS A 1 304 ? -12.923 11.469 31.470 1.00 92.69 304 LYS A O 1
ATOM 2304 N N . ALA A 1 305 ? -11.178 12.851 31.723 1.00 95.00 305 ALA A N 1
ATOM 2305 C CA . ALA A 1 305 ? -11.991 14.005 32.105 1.00 95.00 305 ALA A CA 1
ATOM 2306 C C . ALA A 1 305 ? -12.799 14.521 30.907 1.00 95.00 305 ALA A C 1
ATOM 2308 O O . ALA A 1 305 ? -14.024 14.579 30.996 1.00 95.00 305 ALA A O 1
ATOM 2309 N N . ILE A 1 306 ? -12.137 14.739 29.767 1.00 94.75 306 ILE A N 1
ATOM 2310 C CA . ILE A 1 306 ? -12.787 15.138 28.513 1.00 94.75 306 ILE A CA 1
ATOM 2311 C C . ILE A 1 306 ? -13.864 14.129 28.122 1.00 94.75 306 ILE A C 1
ATOM 2313 O O . ILE A 1 306 ? -14.968 14.530 27.794 1.00 94.75 306 ILE A O 1
ATOM 2317 N N . GLN A 1 307 ? -13.611 12.824 28.229 1.00 92.62 307 GLN A N 1
ATOM 2318 C CA . GLN A 1 307 ? -14.609 11.807 27.894 1.00 92.62 307 GLN A CA 1
ATOM 2319 C C . GLN A 1 307 ? -15.876 11.878 28.763 1.00 92.62 307 GLN A C 1
ATOM 2321 O O . GLN A 1 307 ? -16.950 11.512 28.292 1.00 92.62 307 GLN A O 1
ATOM 2326 N N . ARG A 1 308 ? -15.774 12.321 30.024 1.00 93.25 308 ARG A N 1
ATOM 2327 C CA . ARG A 1 308 ? -16.937 12.488 30.914 1.00 93.25 308 ARG A CA 1
ATOM 2328 C C . ARG A 1 308 ? -17.745 13.743 30.586 1.00 93.25 308 ARG A C 1
ATOM 2330 O O . ARG A 1 308 ? -18.962 13.717 30.728 1.00 93.25 308 ARG A O 1
ATOM 2337 N N . GLU A 1 309 ? -17.074 14.816 30.182 1.00 94.19 309 GLU A N 1
ATOM 2338 C CA . GLU A 1 309 ? -17.689 16.127 29.923 1.00 94.19 309 GLU A CA 1
ATOM 2339 C C . GLU A 1 309 ? -18.163 16.279 28.468 1.00 94.19 309 GLU A C 1
ATOM 2341 O O . GLU A 1 309 ? -19.212 16.861 28.201 1.00 94.19 309 GLU A O 1
ATOM 2346 N N . HIS A 1 310 ? -17.410 15.698 27.538 1.00 92.81 310 HIS A N 1
ATOM 2347 C CA . HIS A 1 310 ? -17.555 15.789 26.088 1.00 92.81 310 HIS A CA 1
ATOM 2348 C C . HIS A 1 310 ? -17.357 14.397 25.460 1.00 92.81 310 HIS A C 1
ATOM 2350 O O . HIS A 1 310 ? -16.301 14.122 24.884 1.00 92.81 310 HIS A O 1
ATOM 2356 N N . PRO A 1 311 ? -18.313 13.463 25.605 1.00 91.19 311 PRO A N 1
ATOM 2357 C CA . PRO A 1 311 ? -18.132 12.077 25.178 1.00 91.19 311 PRO A CA 1
ATOM 2358 C C . PRO A 1 311 ? -17.889 11.949 23.668 1.00 91.19 311 PRO A C 1
ATOM 2360 O O . PRO A 1 311 ? -18.484 12.671 22.867 1.00 91.19 311 PRO A O 1
ATOM 2363 N N . LEU A 1 312 ? -17.034 10.989 23.293 1.00 93.12 312 LEU A N 1
ATOM 2364 C CA . LEU A 1 312 ? -16.809 10.570 21.903 1.00 93.12 312 LEU A CA 1
ATOM 2365 C C . LEU A 1 312 ? -18.122 10.293 21.159 1.00 93.12 312 LEU A C 1
ATOM 2367 O O . LEU A 1 312 ? -19.133 9.932 21.773 1.00 93.12 312 LEU A O 1
ATOM 2371 N N . ALA A 1 313 ? -18.048 10.329 19.825 1.00 94.88 313 ALA A N 1
ATOM 2372 C CA . ALA A 1 313 ? -19.004 9.620 18.980 1.00 94.88 313 ALA A CA 1
ATOM 2373 C C . ALA A 1 313 ? -19.210 8.183 19.494 1.00 94.88 313 ALA A C 1
ATOM 2375 O O . ALA A 1 313 ? -18.304 7.547 20.042 1.00 94.88 313 ALA A O 1
ATOM 2376 N N . THR A 1 314 ? -20.433 7.696 19.383 1.00 96.31 314 THR A N 1
ATOM 2377 C CA . THR A 1 314 ? -20.865 6.396 19.882 1.00 96.31 314 THR A CA 1
ATOM 2378 C C . THR A 1 314 ? -20.818 5.343 18.785 1.00 96.31 314 THR A C 1
ATOM 2380 O O . THR A 1 314 ? -20.710 5.646 17.597 1.00 96.31 314 THR A O 1
ATOM 2383 N N . LEU A 1 315 ? -20.941 4.078 19.185 1.00 97.56 315 LEU A N 1
ATOM 2384 C CA . LEU A 1 315 ? -21.152 2.992 18.240 1.00 97.56 315 LEU A CA 1
ATOM 2385 C C . LEU A 1 315 ? -22.399 3.223 17.369 1.00 97.56 315 LEU A C 1
ATOM 2387 O O . LEU A 1 315 ? -22.385 2.839 16.209 1.00 97.56 315 LEU A O 1
ATOM 2391 N N . ASP A 1 316 ? -23.456 3.853 17.888 1.00 97.81 316 ASP A N 1
ATOM 2392 C CA . ASP A 1 316 ? -24.646 4.147 17.085 1.00 97.81 316 ASP A CA 1
ATOM 2393 C C . ASP A 1 316 ? -24.371 5.209 16.011 1.00 97.81 316 ASP A C 1
ATOM 2395 O O . ASP A 1 316 ? -24.767 4.995 14.869 1.00 97.81 316 ASP A O 1
ATOM 2399 N N . ASP A 1 317 ? -23.604 6.261 16.325 1.00 98.06 317 ASP A N 1
ATOM 2400 C CA . ASP A 1 317 ? -23.171 7.253 15.325 1.00 98.06 317 ASP A CA 1
ATOM 2401 C C . ASP A 1 317 ? -22.354 6.581 14.202 1.00 98.06 317 ASP A C 1
ATOM 2403 O O . ASP A 1 317 ? -22.526 6.872 13.021 1.00 98.06 317 ASP A O 1
ATOM 2407 N N . PHE A 1 318 ? -21.488 5.621 14.551 1.00 98.62 318 PHE A N 1
ATOM 2408 C CA . PHE A 1 318 ? -20.742 4.832 13.567 1.00 98.62 318 PHE A CA 1
ATOM 2409 C C . PHE A 1 318 ? -21.658 3.983 12.668 1.00 98.62 318 PHE A C 1
ATOM 2411 O O . PHE A 1 318 ? -21.481 3.938 11.448 1.00 98.62 318 PHE A O 1
ATOM 2418 N N . LEU A 1 319 ? -22.655 3.318 13.257 1.00 98.69 319 LEU A N 1
ATOM 2419 C CA . LEU A 1 319 ? -23.590 2.467 12.519 1.00 98.69 319 LEU A CA 1
ATOM 2420 C C . LEU A 1 319 ? -24.513 3.272 11.594 1.00 98.69 319 LEU A C 1
ATOM 2422 O O . LEU A 1 319 ? -24.833 2.778 10.514 1.00 98.69 319 LEU A O 1
ATOM 2426 N N . ASP A 1 320 ? -24.870 4.509 11.949 1.00 98.69 320 ASP A N 1
ATOM 2427 C CA . ASP A 1 320 ? -25.652 5.405 11.083 1.00 98.69 320 ASP A CA 1
ATOM 2428 C C . ASP A 1 320 ? -24.913 5.696 9.761 1.00 98.69 320 ASP A C 1
ATOM 2430 O O . ASP A 1 320 ? -25.512 5.710 8.679 1.00 98.69 320 ASP A O 1
ATOM 2434 N N . HIS A 1 321 ? -23.584 5.853 9.816 1.00 98.69 321 HIS A N 1
ATOM 2435 C CA . HIS A 1 321 ? -22.764 5.985 8.611 1.00 98.69 321 HIS A CA 1
ATOM 2436 C C . HIS A 1 321 ? -22.768 4.700 7.770 1.00 98.69 321 HIS A C 1
ATOM 2438 O O . HIS A 1 321 ? -22.921 4.789 6.550 1.00 98.69 321 HIS A O 1
ATOM 2444 N N . ILE A 1 322 ? -22.658 3.516 8.387 1.00 98.88 322 ILE A N 1
ATOM 2445 C CA . ILE A 1 322 ? -22.741 2.233 7.664 1.00 98.88 322 ILE A CA 1
ATOM 2446 C C . ILE A 1 322 ? -24.103 2.085 6.976 1.00 98.88 322 ILE A C 1
ATOM 2448 O O . ILE A 1 322 ? -24.149 1.757 5.791 1.00 98.88 322 ILE A O 1
ATOM 2452 N N . GLU A 1 323 ? -25.209 2.358 7.672 1.00 98.81 323 GLU A N 1
ATOM 2453 C CA . GLU A 1 323 ? -26.564 2.282 7.109 1.00 98.81 323 GLU A CA 1
ATOM 2454 C C . GLU A 1 323 ? -26.731 3.207 5.898 1.00 98.81 323 GLU A C 1
ATOM 2456 O O . GLU A 1 323 ? -27.226 2.781 4.847 1.00 98.81 323 GLU A O 1
ATOM 2461 N N . HIS A 1 324 ? -26.270 4.457 6.005 1.00 98.88 324 HIS A N 1
ATOM 2462 C CA . HIS A 1 324 ? -26.307 5.397 4.886 1.00 98.88 324 HIS A CA 1
ATOM 2463 C C . HIS A 1 324 ? -25.439 4.925 3.716 1.00 98.88 324 HIS A C 1
ATOM 2465 O O . HIS A 1 324 ? -25.889 4.921 2.569 1.00 98.88 324 HIS A O 1
ATOM 2471 N N . MET A 1 325 ? -24.211 4.478 3.984 1.00 98.88 325 MET A N 1
ATOM 2472 C CA . MET A 1 325 ? -23.312 3.974 2.944 1.00 98.88 325 MET A CA 1
ATOM 2473 C C . MET A 1 325 ? -23.905 2.754 2.239 1.00 98.88 325 MET A C 1
ATOM 2475 O O . MET A 1 325 ? -23.872 2.697 1.013 1.00 98.88 325 MET A O 1
ATOM 2479 N N . VAL A 1 326 ? -24.518 1.819 2.971 1.00 98.88 326 VAL A N 1
ATOM 2480 C CA . VAL A 1 326 ? -25.189 0.644 2.394 1.00 98.88 326 VAL A CA 1
ATOM 2481 C C . VAL A 1 326 ? -26.381 1.065 1.537 1.00 98.88 326 VAL A C 1
ATOM 2483 O O . VAL A 1 326 ? -26.566 0.530 0.446 1.00 98.88 326 VAL A O 1
ATOM 2486 N N . LYS A 1 327 ? -27.156 2.066 1.970 1.00 98.81 327 LYS A N 1
ATOM 2487 C CA . LYS A 1 327 ? -28.262 2.628 1.182 1.00 98.81 327 LYS A CA 1
ATOM 2488 C C . LYS A 1 327 ? -27.792 3.258 -0.136 1.00 98.81 327 LYS A C 1
ATOM 2490 O O . LYS A 1 327 ? -28.521 3.204 -1.125 1.00 98.81 327 LYS A O 1
ATOM 2495 N N . VAL A 1 328 ? -26.609 3.873 -0.159 1.00 98.81 328 VAL A N 1
ATOM 2496 C CA . VAL A 1 328 ? -26.086 4.605 -1.327 1.00 98.81 328 VAL A CA 1
ATOM 2497 C C . VAL A 1 328 ? -25.269 3.719 -2.268 1.00 98.81 328 VAL A C 1
ATOM 2499 O O . VAL A 1 328 ? -25.464 3.783 -3.481 1.00 98.81 328 VAL A O 1
ATOM 2502 N N . ALA A 1 329 ? -24.350 2.924 -1.723 1.00 98.44 329 ALA A N 1
ATOM 2503 C CA . ALA A 1 329 ? -23.382 2.114 -2.460 1.00 98.44 329 ALA A CA 1
ATOM 2504 C C . ALA A 1 329 ? -23.810 0.643 -2.610 1.00 98.44 329 ALA A C 1
ATOM 2506 O O . ALA A 1 329 ? -23.301 -0.051 -3.485 1.00 98.44 329 ALA A O 1
ATOM 2507 N N . GLY A 1 330 ? -24.754 0.169 -1.792 1.00 98.38 330 GLY A N 1
ATOM 2508 C CA . GLY A 1 330 ? -25.161 -1.234 -1.726 1.00 98.38 330 GLY A CA 1
ATOM 2509 C C . GLY A 1 330 ? -24.311 -2.059 -0.754 1.00 98.38 330 GLY A C 1
ATOM 2510 O O . GLY A 1 330 ? -23.141 -1.765 -0.505 1.00 98.38 330 GLY A O 1
ATOM 2511 N N . ILE A 1 331 ? -24.901 -3.130 -0.213 1.00 98.38 331 ILE A N 1
ATOM 2512 C CA . ILE A 1 331 ? -24.276 -3.961 0.831 1.00 98.38 331 ILE A CA 1
ATOM 2513 C C . ILE A 1 331 ? -22.985 -4.657 0.381 1.00 98.38 331 ILE A C 1
ATOM 2515 O O . ILE A 1 331 ? -22.156 -4.993 1.215 1.00 98.38 331 ILE A O 1
ATOM 2519 N N . ASP A 1 332 ? -22.779 -4.845 -0.924 1.00 96.81 332 ASP A N 1
ATOM 2520 C CA . ASP A 1 332 ? -21.584 -5.492 -1.486 1.00 96.81 332 ASP A CA 1
ATOM 2521 C C . ASP A 1 332 ? -20.365 -4.550 -1.609 1.00 96.81 332 ASP A C 1
ATOM 2523 O O . ASP A 1 332 ? -19.289 -4.962 -2.060 1.00 96.81 332 ASP A O 1
ATOM 2527 N N . HIS A 1 333 ? -20.523 -3.281 -1.215 1.00 98.75 333 HIS A N 1
ATOM 2528 C CA . HIS A 1 333 ? -19.545 -2.207 -1.428 1.00 98.75 333 HIS A CA 1
ATOM 2529 C C . HIS A 1 333 ? -19.210 -1.415 -0.161 1.00 98.75 333 HIS A C 1
ATOM 2531 O O . HIS A 1 333 ? -18.538 -0.387 -0.240 1.00 98.75 333 HIS A O 1
ATOM 2537 N N . VAL A 1 334 ? -19.631 -1.902 1.007 1.00 98.94 334 VAL A N 1
ATOM 2538 C CA . VAL A 1 334 ? -19.336 -1.286 2.307 1.00 98.94 334 VAL A CA 1
ATOM 2539 C C . VAL A 1 334 ? -18.566 -2.264 3.184 1.00 98.94 334 VAL A C 1
ATOM 2541 O O . VAL A 1 334 ? -18.826 -3.465 3.150 1.00 98.94 334 VAL A O 1
ATOM 2544 N N . GLY A 1 335 ? -17.614 -1.760 3.958 1.00 98.75 335 GLY A N 1
ATOM 2545 C CA . GLY A 1 335 ? -16.929 -2.527 4.992 1.00 98.75 335 GLY A CA 1
ATOM 2546 C C . GLY A 1 335 ? -16.718 -1.723 6.273 1.00 98.75 335 GLY A C 1
ATOM 2547 O O . GLY A 1 335 ? -17.397 -0.716 6.481 1.00 98.75 335 GLY A O 1
ATOM 2548 N N . ILE A 1 336 ? -15.799 -2.169 7.125 1.00 98.75 336 ILE A N 1
ATOM 2549 C CA . ILE A 1 336 ? -15.549 -1.652 8.471 1.00 98.75 336 ILE A CA 1
ATOM 2550 C C . ILE A 1 336 ? -14.043 -1.422 8.658 1.00 98.75 336 ILE A C 1
ATOM 2552 O O . ILE A 1 336 ? -13.240 -2.321 8.424 1.00 98.75 336 ILE A O 1
ATOM 2556 N N . ALA A 1 337 ? -13.684 -0.241 9.152 1.00 98.62 337 ALA A N 1
ATOM 2557 C CA . ALA A 1 337 ? -12.341 0.110 9.598 1.00 98.62 337 ALA A CA 1
ATOM 2558 C C . ALA A 1 337 ? -12.402 0.800 10.962 1.00 98.62 337 ALA A C 1
ATOM 2560 O O . ALA A 1 337 ? -13.344 1.549 11.244 1.00 98.62 337 ALA A O 1
ATOM 2561 N N . SER A 1 338 ? -11.398 0.580 11.807 1.00 98.38 338 SER A N 1
ATOM 2562 C CA . SER A 1 338 ? -11.323 1.292 13.086 1.00 98.38 338 SER A CA 1
ATOM 2563 C C . SER A 1 338 ? -10.555 2.602 12.995 1.00 98.38 338 SER A C 1
ATOM 2565 O O . SER A 1 338 ? -10.993 3.572 13.609 1.00 98.38 338 SER A O 1
ATOM 2567 N N . ASP A 1 339 ? -9.444 2.623 12.247 1.00 97.81 339 ASP A N 1
ATOM 2568 C CA . ASP A 1 339 ? -8.393 3.647 12.364 1.00 97.81 339 ASP A CA 1
ATOM 2569 C C . ASP A 1 339 ? -7.754 3.660 13.772 1.00 97.81 339 ASP A C 1
ATOM 2571 O O . ASP A 1 339 ? -7.309 4.684 14.300 1.00 97.81 339 ASP A O 1
ATOM 2575 N N . PHE A 1 340 ? -7.771 2.501 14.447 1.00 98.06 340 PHE A N 1
ATOM 2576 C CA . PHE A 1 340 ? -7.165 2.331 15.761 1.00 98.06 340 PHE A CA 1
ATOM 2577 C C . PHE A 1 340 ? -5.672 2.642 15.722 1.00 98.06 340 PHE A C 1
ATOM 2579 O O . PHE A 1 340 ? -4.981 2.344 14.754 1.00 98.06 340 PHE A O 1
ATOM 2586 N N . ASP A 1 341 ? -5.199 3.242 16.816 1.00 94.94 341 ASP A N 1
ATOM 2587 C CA . ASP A 1 341 ? -3.836 3.752 17.000 1.00 94.94 341 ASP A CA 1
ATOM 2588 C C . ASP A 1 341 ? -3.458 4.915 16.041 1.00 94.94 341 ASP A C 1
ATOM 2590 O O . ASP A 1 341 ? -2.412 5.531 16.231 1.00 94.94 341 ASP A O 1
ATOM 2594 N N . GLY A 1 342 ? -4.357 5.298 15.116 1.00 90.69 342 GLY A N 1
ATOM 2595 C CA . GLY A 1 342 ? -4.304 6.492 14.251 1.00 90.69 342 GLY A CA 1
ATOM 2596 C C . GLY A 1 342 ? -5.255 7.622 14.685 1.00 90.69 342 GLY A C 1
ATOM 2597 O O . GLY A 1 342 ? -5.290 8.696 14.090 1.00 90.69 342 GLY A O 1
ATOM 2598 N N . GLY A 1 343 ? -6.011 7.405 15.769 1.00 88.69 343 GLY A N 1
ATOM 2599 C CA . GLY A 1 343 ? -6.980 8.350 16.347 1.00 88.69 343 GLY A CA 1
ATOM 2600 C C . GLY A 1 343 ? -8.424 7.837 16.352 1.00 88.69 343 GLY A C 1
ATOM 2601 O O . GLY A 1 343 ? -9.280 8.418 17.023 1.00 88.69 343 GLY A O 1
ATOM 2602 N N . GLY A 1 344 ? -8.681 6.714 15.678 1.00 93.06 344 GLY A N 1
ATOM 2603 C CA . GLY A 1 344 ? -9.947 5.998 15.704 1.00 93.06 344 GLY A CA 1
ATOM 2604 C C . GLY A 1 344 ? -10.305 5.479 17.094 1.00 93.06 344 GLY A C 1
ATOM 2605 O O . GLY A 1 344 ? -9.488 4.883 17.804 1.00 93.06 344 GLY A O 1
ATOM 2606 N N . GLU A 1 345 ? -11.546 5.736 17.493 1.00 93.50 345 GLU A N 1
ATOM 2607 C CA . GLU A 1 345 ? -12.223 5.193 18.667 1.00 93.50 345 GLU A CA 1
ATOM 2608 C C . GLU A 1 345 ? -13.643 5.758 18.747 1.00 93.50 345 GLU A C 1
ATOM 2610 O O . GLU A 1 345 ? -13.886 6.944 18.517 1.00 93.50 345 GLU A O 1
ATOM 2615 N N . VAL A 1 346 ? -14.585 4.913 19.160 1.00 96.25 346 VAL A N 1
ATOM 2616 C CA . VAL A 1 346 ? -15.948 5.336 19.492 1.00 96.25 346 VAL A CA 1
ATOM 2617 C C . VAL A 1 346 ? -16.390 4.708 20.801 1.00 96.25 346 VAL A C 1
ATOM 2619 O O . VAL A 1 346 ? -15.975 3.603 21.161 1.00 96.25 346 VAL A O 1
ATOM 2622 N N . THR A 1 347 ? -17.287 5.381 21.519 1.00 95.56 347 THR A N 1
ATOM 2623 C CA . THR A 1 347 ? -17.895 4.828 22.731 1.00 95.56 347 THR A CA 1
ATOM 2624 C C . THR A 1 347 ? -18.626 3.530 22.380 1.00 95.56 347 THR A C 1
ATOM 2626 O O . THR A 1 347 ? -19.643 3.548 21.690 1.00 95.56 347 THR A O 1
ATOM 2629 N N . GLY A 1 348 ? -18.106 2.399 22.864 1.00 96.19 348 GLY A N 1
ATOM 2630 C CA . GLY A 1 348 ? -18.604 1.055 22.548 1.00 96.19 348 GLY A CA 1
ATOM 2631 C C . GLY A 1 348 ? -17.678 0.228 21.648 1.00 96.19 348 GLY A C 1
ATOM 2632 O O . GLY A 1 348 ? -17.867 -0.984 21.579 1.00 96.19 348 GLY A O 1
ATOM 2633 N N . TRP A 1 349 ? -16.663 0.834 21.027 1.00 97.88 349 TRP A N 1
ATOM 2634 C CA . TRP A 1 349 ? -15.579 0.155 20.309 1.00 97.88 349 TRP A CA 1
ATOM 2635 C C . TRP A 1 349 ? -14.273 0.960 20.442 1.00 97.88 349 TRP A C 1
ATOM 2637 O O . TRP A 1 349 ? -13.824 1.652 19.535 1.00 97.88 349 TRP A O 1
ATOM 2647 N N . MET A 1 350 ? -13.690 0.911 21.641 1.00 96.06 350 MET A N 1
ATOM 2648 C CA . MET A 1 350 ? -12.528 1.721 22.042 1.00 96.06 350 MET A CA 1
ATOM 2649 C C . MET A 1 350 ? -11.175 1.100 21.663 1.00 96.06 350 MET A C 1
ATOM 2651 O O . MET A 1 350 ? -10.153 1.789 21.680 1.00 96.06 350 MET A O 1
ATOM 2655 N N . ASN A 1 351 ? -11.158 -0.217 21.434 1.00 97.88 351 ASN A N 1
ATOM 2656 C CA . ASN A 1 351 ? -9.999 -1.017 21.039 1.00 97.88 351 ASN A CA 1
ATOM 2657 C C . ASN A 1 351 ? -10.453 -2.392 20.507 1.00 97.88 351 ASN A C 1
ATOM 2659 O O . ASN A 1 351 ? -11.631 -2.757 20.623 1.00 97.88 351 ASN A O 1
ATOM 2663 N N . ALA A 1 352 ? -9.513 -3.195 19.998 1.00 98.31 352 ALA A N 1
ATOM 2664 C CA . ALA A 1 352 ? -9.801 -4.479 19.359 1.00 98.31 352 ALA A CA 1
ATOM 2665 C C . ALA A 1 352 ? -10.527 -5.495 20.259 1.00 98.31 352 ALA A C 1
ATOM 2667 O O . ALA A 1 352 ? -11.199 -6.379 19.732 1.00 98.31 352 ALA A O 1
ATOM 2668 N N . SER A 1 353 ? -10.473 -5.369 21.594 1.00 98.44 353 SER A N 1
ATOM 2669 C CA . SER A 1 353 ? -11.198 -6.276 22.502 1.00 98.44 353 SER A CA 1
ATOM 2670 C C . SER A 1 353 ? -12.713 -6.061 22.520 1.00 98.44 353 SER A C 1
ATOM 2672 O O . SER A 1 353 ? -13.445 -6.915 23.012 1.00 98.44 353 SER A O 1
ATOM 2674 N N . GLN A 1 354 ? -13.192 -4.948 21.960 1.00 98.44 354 GLN A N 1
ATOM 2675 C CA . GLN A 1 354 ? -14.612 -4.604 21.870 1.00 98.44 354 GLN A CA 1
ATOM 2676 C C . GLN A 1 354 ? -15.208 -4.858 20.476 1.00 98.44 354 GLN A C 1
ATOM 2678 O O . GLN A 1 354 ? -16.354 -4.499 20.234 1.00 98.44 354 GLN A O 1
ATOM 2683 N N . THR A 1 355 ? -14.467 -5.488 19.561 1.00 98.25 355 THR A N 1
ATOM 2684 C CA . THR A 1 355 ? -14.877 -5.727 18.159 1.00 98.25 355 THR A CA 1
ATOM 2685 C C . THR A 1 355 ? -16.235 -6.430 18.037 1.00 98.25 355 THR A C 1
ATOM 2687 O O . THR A 1 355 ? -17.071 -6.036 17.223 1.00 98.25 355 THR A O 1
ATOM 2690 N N . ALA A 1 356 ? -16.538 -7.384 18.922 1.00 97.06 356 ALA A N 1
ATOM 2691 C CA . ALA A 1 356 ? -17.843 -8.047 18.973 1.00 97.06 356 ALA A CA 1
ATOM 2692 C C . ALA A 1 356 ? -19.038 -7.090 19.197 1.00 97.06 356 ALA A C 1
ATOM 2694 O O . ALA A 1 356 ? -20.162 -7.412 18.796 1.00 97.06 356 ALA A O 1
ATOM 2695 N N . ASN A 1 357 ? -18.822 -5.907 19.786 1.00 98.44 357 ASN A N 1
ATOM 2696 C CA . ASN A 1 357 ? -19.882 -4.919 19.992 1.00 98.44 357 ASN A CA 1
ATOM 2697 C C . ASN A 1 357 ? -20.414 -4.374 18.665 1.00 98.44 357 ASN A C 1
ATOM 2699 O O . ASN A 1 357 ? -21.622 -4.165 18.555 1.00 98.44 357 ASN A O 1
ATOM 2703 N N . VAL A 1 358 ? -19.555 -4.205 17.654 1.00 98.50 358 VAL A N 1
ATOM 2704 C CA . VAL A 1 358 ? -19.961 -3.756 16.312 1.00 98.50 358 VAL A CA 1
ATOM 2705 C C . VAL A 1 358 ? -20.895 -4.784 15.676 1.00 98.50 358 VAL A C 1
ATOM 2707 O O . VAL A 1 358 ? -21.986 -4.431 15.238 1.00 98.50 358 VAL A O 1
ATOM 2710 N N . THR A 1 359 ? -20.543 -6.074 15.734 1.00 97.75 359 THR A N 1
ATOM 2711 C CA . THR A 1 359 ? -21.417 -7.171 15.280 1.00 97.75 359 THR A CA 1
ATOM 2712 C C . THR A 1 359 ? -22.763 -7.157 16.000 1.00 97.75 359 THR A C 1
ATOM 2714 O O . THR A 1 359 ? -23.814 -7.270 15.369 1.00 97.75 359 THR A O 1
ATOM 2717 N N . ALA A 1 360 ? -22.755 -7.002 17.328 1.00 97.94 360 ALA A N 1
ATOM 2718 C CA . ALA A 1 360 ? -23.986 -6.919 18.106 1.00 97.94 360 ALA A CA 1
ATOM 2719 C C . ALA A 1 360 ? -24.827 -5.690 17.718 1.00 97.94 360 ALA A C 1
ATOM 2721 O O . ALA A 1 360 ? -26.051 -5.780 17.670 1.00 97.94 360 ALA A O 1
ATOM 2722 N N . GLY A 1 361 ? -24.182 -4.559 17.428 1.00 98.50 361 GLY A N 1
ATOM 2723 C CA . GLY A 1 361 ? -24.818 -3.342 16.935 1.00 98.50 361 GLY A CA 1
ATOM 2724 C C . GLY A 1 361 ? -25.491 -3.533 15.578 1.00 98.50 361 GLY A C 1
ATOM 2725 O O . GLY A 1 361 ? -26.686 -3.277 15.461 1.00 98.50 361 GLY A O 1
ATOM 2726 N N . LEU A 1 362 ? -24.773 -4.084 14.597 1.00 98.50 362 LEU A N 1
ATOM 2727 C CA . LEU A 1 362 ? -25.314 -4.402 13.270 1.00 98.50 362 LEU A CA 1
ATOM 2728 C C . LEU A 1 362 ? -26.529 -5.339 13.357 1.00 98.50 362 LEU A C 1
ATOM 2730 O O . LEU A 1 362 ? -27.557 -5.078 12.735 1.00 98.50 362 LEU A O 1
ATOM 2734 N N . ARG A 1 363 ? -26.467 -6.383 14.197 1.00 97.94 363 ARG A N 1
ATOM 2735 C CA . ARG A 1 363 ? -27.618 -7.276 14.433 1.00 97.94 363 ARG A CA 1
ATOM 2736 C C . ARG A 1 363 ? -28.820 -6.533 15.015 1.00 97.94 363 ARG A C 1
ATOM 2738 O O . ARG A 1 363 ? -29.941 -6.762 14.573 1.00 97.94 363 ARG A O 1
ATOM 2745 N N . ARG A 1 364 ? -28.609 -5.624 15.977 1.00 98.38 364 ARG A N 1
ATOM 2746 C CA . ARG A 1 364 ? -29.694 -4.795 16.541 1.00 98.38 364 ARG A CA 1
ATOM 2747 C C . ARG A 1 364 ? -30.328 -3.869 15.502 1.00 98.38 364 ARG A C 1
ATOM 2749 O O . ARG A 1 364 ? -31.519 -3.597 15.607 1.00 98.38 364 ARG A O 1
ATOM 2756 N N . ARG A 1 365 ? -29.556 -3.419 14.509 1.00 98.06 365 ARG A N 1
ATOM 2757 C CA . ARG A 1 365 ? -30.029 -2.613 13.371 1.00 98.06 365 ARG A CA 1
ATOM 2758 C C . ARG A 1 365 ? -30.682 -3.446 12.252 1.00 98.06 365 ARG A C 1
ATOM 2760 O O . ARG A 1 365 ? -31.162 -2.888 11.274 1.00 98.06 365 ARG A O 1
ATOM 2767 N N . GLY A 1 366 ? -30.749 -4.772 12.396 1.00 97.88 366 GLY A N 1
ATOM 2768 C CA . GLY A 1 366 ? -31.456 -5.656 11.463 1.00 97.88 366 GLY A CA 1
ATOM 2769 C C . GLY A 1 366 ? -30.624 -6.169 10.286 1.00 97.88 366 GLY A C 1
ATOM 2770 O O . GLY A 1 366 ? -31.190 -6.782 9.383 1.00 97.88 366 GLY A O 1
ATOM 2771 N N . PHE A 1 367 ? -29.301 -5.973 10.289 1.00 97.81 367 PHE A N 1
ATOM 2772 C CA . PHE A 1 367 ? -28.424 -6.621 9.310 1.00 97.81 367 PHE A CA 1
ATOM 2773 C C . PHE A 1 367 ? -28.429 -8.140 9.512 1.00 97.81 367 PHE A C 1
ATOM 2775 O O . PHE A 1 367 ? -28.308 -8.629 10.640 1.00 97.81 367 PHE A O 1
ATOM 2782 N N . SER A 1 368 ? -28.549 -8.891 8.415 1.00 95.69 368 SER A N 1
ATOM 2783 C CA . SER A 1 368 ? -28.475 -10.352 8.462 1.00 95.69 368 SER A CA 1
ATOM 2784 C C . SER A 1 368 ? -27.043 -10.824 8.734 1.00 95.69 368 SER A C 1
ATOM 2786 O O . SER A 1 368 ? -26.079 -10.104 8.469 1.00 95.69 368 SER A O 1
ATOM 2788 N N . ASP A 1 369 ? -26.864 -12.064 9.198 1.00 91.44 369 ASP A N 1
ATOM 2789 C CA . ASP A 1 369 ? -25.514 -12.625 9.366 1.00 91.44 369 ASP A CA 1
ATOM 2790 C C . ASP A 1 369 ? -24.734 -12.662 8.036 1.00 91.44 369 ASP A C 1
ATOM 2792 O O . ASP A 1 369 ? -23.517 -12.480 8.029 1.00 91.44 369 ASP A O 1
ATOM 2796 N N . ALA A 1 370 ? -25.424 -12.825 6.899 1.00 90.44 370 ALA A N 1
ATOM 2797 C CA . ALA A 1 370 ? -24.806 -12.765 5.576 1.00 90.44 370 ALA A CA 1
ATOM 2798 C C . ALA A 1 370 ? -24.288 -11.355 5.241 1.00 90.44 370 ALA A C 1
ATOM 2800 O O . ALA A 1 370 ? -23.184 -11.219 4.713 1.00 90.44 370 ALA A O 1
ATOM 2801 N N . ASP A 1 371 ? -25.046 -10.311 5.584 1.00 94.12 371 ASP A N 1
ATOM 2802 C CA . ASP A 1 371 ? -24.620 -8.919 5.401 1.00 94.12 371 ASP A CA 1
ATOM 2803 C C . ASP A 1 371 ? -23.446 -8.578 6.320 1.00 94.12 371 ASP A C 1
ATOM 2805 O O . ASP A 1 371 ? -22.472 -7.963 5.896 1.00 94.12 371 ASP A O 1
ATOM 2809 N N . ILE A 1 372 ? -23.489 -9.049 7.566 1.00 96.88 372 ILE A N 1
ATOM 2810 C CA . ILE A 1 372 ? -22.415 -8.853 8.543 1.00 96.88 372 ILE A CA 1
ATOM 2811 C C . ILE A 1 372 ? -21.113 -9.513 8.070 1.00 96.88 372 ILE A C 1
ATOM 2813 O O . ILE A 1 372 ? -20.049 -8.912 8.198 1.00 96.88 372 ILE A O 1
ATOM 2817 N N . VAL A 1 373 ? -21.170 -10.712 7.477 1.00 96.06 373 VAL A N 1
ATOM 2818 C CA . VAL A 1 373 ? -19.995 -11.360 6.861 1.00 96.06 373 VAL A CA 1
ATOM 2819 C C . VAL A 1 373 ? -19.416 -10.509 5.725 1.00 96.06 373 VAL A C 1
ATOM 2821 O O . VAL A 1 373 ? -18.193 -10.396 5.601 1.00 96.06 373 VAL A O 1
ATOM 2824 N N . LYS A 1 374 ? -20.272 -9.896 4.899 1.00 94.00 374 LYS A N 1
ATOM 2825 C CA . LYS A 1 374 ? -19.838 -9.004 3.813 1.00 94.00 374 LYS A CA 1
ATOM 2826 C C . LYS A 1 374 ? -19.142 -7.754 4.349 1.00 94.00 374 LYS A C 1
ATOM 2828 O O . LYS A 1 374 ? -18.033 -7.464 3.899 1.00 94.00 374 LYS A O 1
ATOM 2833 N N . LEU A 1 375 ? -19.759 -7.082 5.326 1.00 98.38 375 LEU A N 1
ATOM 2834 C CA . LEU A 1 375 ? -19.237 -5.871 5.968 1.00 98.38 375 LEU A CA 1
ATOM 2835 C C . LEU A 1 375 ? -17.889 -6.119 6.656 1.00 98.38 375 LEU A C 1
ATOM 2837 O O . LEU A 1 375 ? -16.971 -5.320 6.516 1.00 98.38 375 LEU A O 1
ATOM 2841 N N . TRP A 1 376 ? -17.750 -7.236 7.371 1.00 98.44 376 TRP A N 1
ATOM 2842 C CA . TRP A 1 376 ? -16.541 -7.514 8.145 1.00 98.44 376 TRP A CA 1
ATOM 2843 C C . TRP A 1 376 ? -15.326 -7.932 7.329 1.00 98.44 376 TRP A C 1
ATOM 2845 O O . TRP A 1 376 ? -14.203 -7.729 7.774 1.00 98.44 376 TRP A O 1
ATOM 2855 N N . SER A 1 377 ? -15.517 -8.597 6.193 1.00 97.31 377 SER A N 1
ATOM 2856 C CA . SER A 1 377 ? -14.382 -9.034 5.372 1.00 97.31 377 SER A CA 1
ATOM 2857 C C . SER A 1 377 ? -14.765 -9.380 3.943 1.00 97.31 377 SER A C 1
ATOM 2859 O O . SER A 1 377 ? -13.979 -9.120 3.032 1.00 97.31 377 SER A O 1
ATOM 2861 N N . GLY A 1 378 ? -15.953 -9.949 3.712 1.00 92.12 378 GLY A N 1
ATOM 2862 C CA . GLY A 1 378 ? -16.333 -10.512 2.415 1.00 92.12 378 GLY A CA 1
ATOM 2863 C C . GLY A 1 378 ? -16.157 -9.541 1.246 1.00 92.12 378 GLY A C 1
ATOM 2864 O O . GLY A 1 378 ? -15.605 -9.922 0.211 1.00 92.12 378 GLY A O 1
ATOM 2865 N N . ASN A 1 379 ? -16.543 -8.276 1.428 1.00 98.06 379 ASN A N 1
ATOM 2866 C CA . ASN A 1 379 ? -16.443 -7.260 0.382 1.00 98.06 379 ASN A CA 1
ATOM 2867 C C . ASN A 1 379 ? -14.998 -6.865 0.074 1.00 98.06 379 ASN A C 1
ATOM 2869 O O . ASN A 1 379 ? -14.635 -6.763 -1.099 1.00 98.06 379 ASN A O 1
ATOM 2873 N N . LEU A 1 380 ? -14.154 -6.705 1.097 1.00 98.69 380 LEU A N 1
ATOM 2874 C CA . LEU A 1 380 ? -12.734 -6.446 0.870 1.00 98.69 380 LEU A CA 1
ATOM 2875 C C . LEU A 1 380 ? -12.059 -7.633 0.200 1.00 98.69 380 LEU A C 1
ATOM 2877 O O . LEU A 1 380 ? -11.350 -7.452 -0.780 1.00 98.69 380 LEU A O 1
ATOM 2881 N N . LEU A 1 381 ? -12.284 -8.847 0.703 1.00 97.12 381 LEU A N 1
ATOM 2882 C CA . LEU A 1 381 ? -11.661 -10.047 0.153 1.00 97.12 381 LEU A CA 1
ATOM 2883 C C . LEU A 1 381 ? -12.060 -10.267 -1.312 1.00 97.12 381 LEU A C 1
ATOM 2885 O O . LEU A 1 381 ? -11.241 -10.742 -2.095 1.00 97.12 381 LEU A O 1
ATOM 2889 N N . ARG A 1 382 ? -13.284 -9.886 -1.702 1.00 96.38 382 ARG A N 1
ATOM 2890 C CA . ARG A 1 382 ? -13.736 -9.855 -3.102 1.00 96.38 382 ARG A CA 1
ATOM 2891 C C . ARG A 1 382 ? -12.952 -8.835 -3.930 1.00 96.38 382 ARG A C 1
ATOM 2893 O O . ARG A 1 382 ? -12.496 -9.177 -5.018 1.00 96.38 382 ARG A O 1
ATOM 2900 N N . VAL A 1 383 ? -12.816 -7.600 -3.442 1.00 96.69 383 VAL A N 1
ATOM 2901 C CA . VAL A 1 383 ? -12.073 -6.533 -4.138 1.00 96.69 383 VAL A CA 1
ATOM 2902 C C . VAL A 1 383 ? -10.600 -6.895 -4.284 1.00 96.69 383 VAL A C 1
ATOM 2904 O O . VAL A 1 383 ? -10.068 -6.847 -5.388 1.00 96.69 383 VAL A O 1
ATOM 2907 N N . TRP A 1 384 ? -9.977 -7.349 -3.201 1.00 95.81 384 TRP A N 1
ATOM 2908 C CA . TRP A 1 384 ? -8.591 -7.789 -3.190 1.00 95.81 384 TRP A CA 1
ATOM 2909 C C . TRP A 1 384 ? -8.367 -8.973 -4.134 1.00 95.81 384 TRP A C 1
ATOM 2911 O O . TRP A 1 384 ? -7.417 -8.960 -4.907 1.00 95.81 384 TRP A O 1
ATOM 2921 N N . ALA A 1 385 ? -9.261 -9.967 -4.151 1.00 83.88 385 ALA A N 1
ATOM 2922 C CA . ALA A 1 385 ? -9.168 -11.070 -5.106 1.00 83.88 385 ALA A CA 1
ATOM 2923 C C . ALA A 1 385 ? -9.286 -10.594 -6.561 1.00 83.88 385 ALA A C 1
ATOM 2925 O O . ALA A 1 385 ? -8.567 -11.100 -7.413 1.00 83.88 385 ALA A O 1
ATOM 2926 N N . ALA A 1 386 ? -10.174 -9.639 -6.856 1.00 76.94 386 ALA A N 1
ATOM 2927 C CA . ALA A 1 386 ? -10.349 -9.104 -8.207 1.00 76.94 386 ALA A CA 1
ATOM 2928 C C . ALA A 1 386 ? -9.122 -8.315 -8.688 1.00 76.94 386 ALA A C 1
ATOM 2930 O O . ALA A 1 386 ? -8.752 -8.412 -9.855 1.00 76.94 386 ALA A O 1
ATOM 2931 N N . ASP A 1 387 ? -8.486 -7.569 -7.788 1.00 71.44 387 ASP A N 1
ATOM 2932 C CA . ASP A 1 387 ? -7.279 -6.802 -8.079 1.00 71.44 387 ASP A CA 1
ATOM 2933 C C . ASP A 1 387 ? -6.036 -7.705 -8.184 1.00 71.44 387 ASP A C 1
ATOM 2935 O O . ASP A 1 387 ? -5.293 -7.624 -9.157 1.00 71.44 387 ASP A O 1
ATOM 2939 N N . ALA A 1 388 ? -5.887 -8.691 -7.291 1.00 59.94 388 ALA A N 1
ATOM 2940 C CA . ALA A 1 388 ? -4.882 -9.754 -7.409 1.00 59.94 388 ALA A CA 1
ATOM 2941 C C . ALA A 1 388 ? -5.113 -10.675 -8.628 1.00 59.94 388 ALA A C 1
ATOM 2943 O O . ALA A 1 388 ? -4.197 -11.370 -9.066 1.00 59.94 388 ALA A O 1
ATOM 2944 N N . ALA A 1 389 ? -6.332 -10.682 -9.180 1.00 48.78 389 ALA A N 1
ATOM 2945 C CA . ALA A 1 389 ? -6.686 -11.340 -10.434 1.00 48.78 389 ALA A CA 1
ATOM 2946 C C . ALA A 1 389 ? -6.431 -10.465 -11.675 1.00 48.78 389 ALA A C 1
ATOM 2948 O O . ALA A 1 389 ? -6.759 -10.900 -12.787 1.00 48.78 389 ALA A O 1
ATOM 2949 N N . ALA A 1 390 ? -5.801 -9.285 -11.536 1.00 43.47 390 ALA A N 1
ATOM 2950 C CA . ALA A 1 390 ? -5.052 -8.696 -12.642 1.00 43.47 390 ALA A CA 1
ATOM 2951 C C . ALA A 1 390 ? -4.111 -9.794 -13.162 1.00 43.47 390 ALA A C 1
ATOM 2953 O O . ALA A 1 390 ? -3.309 -10.328 -12.393 1.00 43.47 390 ALA A O 1
ATOM 2954 N N . PRO A 1 391 ? -4.281 -10.251 -14.415 1.00 40.06 391 PRO A N 1
ATOM 2955 C CA . PRO A 1 391 ? -3.695 -11.512 -14.823 1.00 40.06 391 PRO A CA 1
ATOM 2956 C C . PRO A 1 391 ? -2.174 -11.434 -14.657 1.00 40.06 391 PRO A C 1
ATOM 2958 O O . PRO A 1 391 ? -1.592 -10.418 -15.059 1.00 40.06 391 PRO A O 1
ATOM 2961 N N . PRO A 1 392 ? -1.510 -12.490 -14.135 1.00 49.25 392 PRO A N 1
ATOM 2962 C CA . PRO A 1 392 ? -0.064 -12.597 -14.280 1.00 49.25 392 PRO A CA 1
ATOM 2963 C C . PRO A 1 392 ? 0.253 -12.331 -15.754 1.00 49.25 392 PRO A C 1
ATOM 2965 O O . PRO A 1 392 ? -0.533 -12.759 -16.612 1.00 49.25 392 PRO A O 1
ATOM 2968 N N . PRO A 1 393 ? 1.323 -11.578 -16.066 1.00 53.12 393 PRO A N 1
ATOM 2969 C CA . PRO A 1 393 ? 1.571 -11.118 -17.426 1.00 53.12 393 PRO A CA 1
ATOM 2970 C C . PRO A 1 393 ? 1.448 -12.311 -18.372 1.00 53.12 393 PRO A C 1
ATOM 2972 O O . PRO A 1 393 ? 2.116 -13.333 -18.194 1.00 53.12 393 PRO A O 1
ATOM 2975 N N . LYS A 1 394 ? 0.466 -12.228 -19.281 1.00 63.00 394 LYS A N 1
ATOM 2976 C CA . LYS A 1 394 ? -0.017 -13.394 -20.026 1.00 63.00 394 LYS A CA 1
ATOM 2977 C C . LYS A 1 394 ? 1.158 -14.029 -20.756 1.00 63.00 394 LYS A C 1
ATOM 2979 O O . LYS A 1 394 ? 1.832 -13.365 -21.545 1.00 63.00 394 LYS A O 1
ATOM 2984 N N . LEU A 1 395 ? 1.368 -15.322 -20.519 1.00 78.25 395 LEU A N 1
ATOM 2985 C CA . LEU A 1 395 ? 2.233 -16.114 -21.379 1.00 78.25 395 LEU A CA 1
ATOM 2986 C C . LEU A 1 395 ? 1.632 -16.112 -22.784 1.00 78.25 395 LEU A C 1
ATOM 2988 O O . LEU A 1 395 ? 0.483 -16.505 -22.992 1.00 78.25 395 LEU A O 1
ATOM 2992 N N . SER A 1 396 ? 2.414 -15.635 -23.741 1.00 88.38 396 SER A N 1
ATOM 2993 C CA . SER A 1 396 ? 2.094 -15.688 -25.155 1.00 88.38 396 SER A CA 1
ATOM 2994 C C . SER A 1 396 ? 1.897 -17.145 -25.590 1.00 88.38 396 SER A C 1
ATOM 2996 O O . SER A 1 396 ? 2.663 -18.014 -25.164 1.00 88.38 396 SER A O 1
ATOM 2998 N N . PRO A 1 397 ? 0.919 -17.439 -26.466 1.00 90.00 397 PRO A N 1
ATOM 2999 C CA . PRO A 1 397 ? 0.754 -18.777 -27.027 1.00 90.00 397 PRO A CA 1
ATOM 3000 C C . PRO A 1 397 ? 1.869 -19.159 -28.015 1.00 90.00 397 PRO A C 1
ATOM 3002 O O . PRO A 1 397 ? 1.903 -20.311 -28.445 1.00 90.00 397 PRO A O 1
ATOM 3005 N N . ALA A 1 398 ? 2.756 -18.222 -28.381 1.00 91.62 398 ALA A N 1
ATOM 3006 C CA . ALA A 1 398 ? 3.871 -18.461 -29.291 1.00 91.62 398 ALA A CA 1
ATOM 3007 C C . ALA A 1 398 ? 4.737 -19.642 -28.828 1.00 91.62 398 ALA A C 1
ATOM 3009 O O . ALA A 1 398 ? 5.137 -19.734 -27.665 1.00 91.62 398 ALA A O 1
ATOM 3010 N N . ARG A 1 399 ? 5.045 -20.545 -29.759 1.00 91.69 399 ARG A N 1
ATOM 3011 C CA . ARG A 1 399 ? 5.871 -21.738 -29.536 1.00 91.69 399 ARG A CA 1
ATOM 3012 C C . ARG A 1 399 ? 7.202 -21.672 -30.274 1.00 91.69 399 ARG A C 1
ATOM 3014 O O . ARG A 1 399 ? 8.094 -22.461 -29.977 1.00 91.69 399 ARG A O 1
ATOM 3021 N N . THR A 1 400 ? 7.348 -20.732 -31.203 1.00 94.25 400 THR A N 1
ATOM 3022 C CA . THR A 1 400 ? 8.548 -20.548 -32.022 1.00 94.25 400 THR A CA 1
ATOM 3023 C C . THR A 1 400 ? 9.104 -19.128 -31.920 1.00 94.25 400 THR A C 1
ATOM 3025 O O . THR A 1 400 ? 8.392 -18.182 -31.584 1.00 94.25 400 THR A O 1
ATOM 3028 N N . VAL A 1 401 ? 10.394 -18.973 -32.243 1.00 93.62 401 VAL A N 1
ATOM 3029 C CA . VAL A 1 401 ? 11.099 -17.675 -32.271 1.00 93.62 401 VAL A CA 1
ATOM 3030 C C . VAL A 1 401 ? 10.387 -16.695 -33.213 1.00 93.62 401 VAL A C 1
ATOM 3032 O O . VAL A 1 401 ? 10.182 -15.534 -32.863 1.00 93.62 401 VAL A O 1
ATOM 3035 N N . ALA A 1 402 ? 9.922 -17.189 -34.365 1.00 92.81 402 ALA A N 1
ATOM 3036 C CA . ALA A 1 402 ? 9.187 -16.402 -35.349 1.00 92.81 402 ALA A CA 1
ATOM 3037 C C . ALA A 1 402 ? 7.817 -15.930 -34.826 1.00 92.81 402 ALA A C 1
ATOM 3039 O O . ALA A 1 402 ? 7.498 -14.750 -34.939 1.00 92.81 402 ALA A O 1
ATOM 3040 N N . GLU A 1 403 ? 7.026 -16.810 -34.201 1.00 94.19 403 GLU A N 1
ATOM 3041 C CA . GLU A 1 403 ? 5.731 -16.435 -33.602 1.00 94.19 403 GLU A CA 1
ATOM 3042 C C . GLU A 1 403 ? 5.889 -15.432 -32.452 1.00 94.19 403 GLU A C 1
ATOM 3044 O O . GLU A 1 403 ? 5.033 -14.573 -32.250 1.00 94.19 403 GLU A O 1
ATOM 3049 N N . ALA A 1 404 ? 6.995 -15.515 -31.707 1.00 92.19 404 ALA A N 1
ATOM 3050 C CA . ALA A 1 404 ? 7.332 -14.552 -30.664 1.00 92.19 404 ALA A CA 1
ATOM 3051 C C . ALA A 1 404 ? 7.842 -13.207 -31.224 1.00 92.19 404 ALA A C 1
ATOM 3053 O O . ALA A 1 404 ? 8.069 -12.265 -30.459 1.00 92.19 404 ALA A O 1
ATOM 3054 N N . GLY A 1 405 ? 8.011 -13.089 -32.549 1.00 94.94 405 GLY A N 1
ATOM 3055 C CA . GLY A 1 405 ? 8.588 -11.921 -33.218 1.00 94.94 405 GLY A CA 1
ATOM 3056 C C . GLY A 1 405 ? 9.988 -11.594 -32.706 1.00 94.94 405 GLY A C 1
ATOM 3057 O O . GLY A 1 405 ? 10.318 -10.423 -32.502 1.00 94.94 405 GLY A O 1
ATOM 3058 N N . LEU A 1 406 ? 10.761 -12.638 -32.412 1.00 96.62 406 LEU A N 1
ATOM 3059 C CA . LEU A 1 406 ? 12.142 -12.540 -31.978 1.00 96.62 406 LEU A CA 1
ATOM 3060 C C . LEU A 1 406 ? 13.071 -12.644 -33.193 1.00 96.62 406 LEU A C 1
ATOM 3062 O O . LEU A 1 406 ? 12.851 -13.423 -34.119 1.00 96.62 406 LEU A O 1
ATOM 3066 N N . THR A 1 407 ? 14.128 -11.853 -33.164 1.00 97.56 407 THR A N 1
ATOM 3067 C CA . THR A 1 407 ? 15.161 -11.719 -34.179 1.00 97.56 407 THR A CA 1
ATOM 3068 C C . THR A 1 407 ? 16.499 -12.035 -33.525 1.00 97.56 407 THR A C 1
ATOM 3070 O O . THR A 1 407 ? 16.811 -11.510 -32.457 1.00 97.56 407 THR A O 1
ATOM 3073 N N . ASP A 1 408 ? 17.275 -12.900 -34.170 1.00 98.00 408 ASP A N 1
ATOM 3074 C CA . ASP A 1 408 ? 18.667 -13.158 -33.807 1.00 98.00 408 ASP A CA 1
ATOM 3075 C C . ASP A 1 408 ? 19.510 -11.931 -34.165 1.00 98.00 408 ASP A C 1
ATOM 3077 O O . ASP A 1 408 ? 19.520 -11.499 -35.325 1.00 98.00 408 ASP A O 1
ATOM 3081 N N . ILE A 1 409 ? 20.205 -11.356 -33.184 1.00 98.38 409 ILE A N 1
ATOM 3082 C CA . ILE A 1 409 ? 21.000 -10.143 -33.391 1.00 98.38 409 ILE A CA 1
ATOM 3083 C C . ILE A 1 409 ? 22.082 -10.331 -34.462 1.00 98.38 409 ILE A C 1
ATOM 3085 O O . ILE A 1 409 ? 22.363 -9.389 -35.204 1.00 98.38 409 ILE A O 1
ATOM 3089 N N . ARG A 1 410 ? 22.633 -11.542 -34.633 1.00 97.94 410 ARG A N 1
ATOM 3090 C CA . ARG A 1 410 ? 23.669 -11.817 -35.643 1.00 97.94 410 ARG A CA 1
ATOM 3091 C C . ARG A 1 410 ? 23.155 -11.749 -37.075 1.00 97.94 410 ARG A C 1
ATOM 3093 O O . ARG A 1 410 ? 23.949 -11.560 -37.993 1.00 97.94 410 ARG A O 1
ATOM 3100 N N . SER A 1 411 ? 21.840 -11.815 -37.283 1.00 97.75 411 SER A N 1
ATOM 3101 C CA . SER A 1 411 ? 21.252 -11.528 -38.597 1.00 97.75 411 SER A CA 1
ATOM 3102 C C . SER A 1 411 ? 21.378 -10.050 -38.997 1.00 97.75 411 SER A C 1
ATOM 3104 O O . SER A 1 411 ? 21.391 -9.739 -40.187 1.00 97.75 411 SER A O 1
ATOM 3106 N N . LEU A 1 412 ? 21.508 -9.145 -38.018 1.00 98.12 412 LEU A N 1
ATOM 3107 C CA . LEU A 1 412 ? 21.670 -7.702 -38.223 1.00 98.12 412 LEU A CA 1
ATOM 3108 C C . LEU A 1 412 ? 23.122 -7.246 -38.031 1.00 98.12 412 LEU A C 1
ATOM 3110 O O . LEU A 1 412 ? 23.576 -6.326 -38.712 1.00 98.12 412 LEU A O 1
ATOM 3114 N N . VAL A 1 413 ? 23.847 -7.889 -37.112 1.00 97.12 413 VAL A N 1
ATOM 3115 C CA . VAL A 1 413 ? 25.260 -7.627 -36.825 1.00 97.12 413 VAL A CA 1
ATOM 3116 C C . VAL A 1 413 ? 26.034 -8.951 -36.737 1.00 97.12 413 VAL A C 1
ATOM 3118 O O . VAL A 1 413 ? 26.254 -9.465 -35.641 1.00 97.12 413 VAL A O 1
ATOM 3121 N N . PRO A 1 414 ? 26.507 -9.510 -37.867 1.00 95.75 414 PRO A N 1
ATOM 3122 C CA . PRO A 1 414 ? 27.171 -10.819 -37.879 1.00 95.75 414 PRO A CA 1
ATOM 3123 C C . PRO A 1 414 ? 28.401 -10.935 -36.965 1.00 95.75 414 PRO A C 1
ATOM 3125 O O . PRO A 1 414 ? 28.702 -12.020 -36.480 1.00 95.75 414 PRO A O 1
ATOM 3128 N N . GLY A 1 415 ? 29.107 -9.823 -36.732 1.00 92.50 415 GLY A N 1
ATOM 3129 C CA . GLY A 1 415 ? 30.326 -9.765 -35.919 1.00 92.50 415 GLY A CA 1
ATOM 3130 C C . GLY A 1 415 ? 30.126 -9.346 -34.461 1.00 92.50 415 GLY A C 1
ATOM 3131 O O . GLY A 1 415 ? 31.119 -9.050 -33.797 1.00 92.50 415 GLY A O 1
ATOM 3132 N N . ILE A 1 416 ? 28.885 -9.254 -33.966 1.00 96.12 416 ILE A N 1
ATOM 3133 C CA . ILE A 1 416 ? 28.654 -8.943 -32.550 1.00 96.12 416 ILE A CA 1
ATOM 3134 C C . ILE A 1 416 ? 29.126 -10.105 -31.668 1.00 96.12 416 ILE A C 1
ATOM 3136 O O . ILE A 1 416 ? 28.954 -11.285 -32.006 1.00 96.12 416 ILE A O 1
ATOM 3140 N N . ASP A 1 417 ? 29.752 -9.760 -30.548 1.00 97.44 417 ASP A N 1
ATOM 3141 C CA . ASP A 1 417 ? 30.310 -10.735 -29.624 1.00 97.44 417 ASP A CA 1
ATOM 3142 C C . ASP A 1 417 ? 29.218 -11.232 -28.668 1.00 97.44 417 ASP A C 1
ATOM 3144 O O . ASP A 1 417 ? 28.565 -10.447 -27.977 1.00 97.44 417 ASP A O 1
ATOM 3148 N N . GLU A 1 418 ? 29.004 -12.547 -28.653 1.00 97.38 418 GLU A N 1
ATOM 3149 C CA . GLU A 1 418 ? 27.986 -13.209 -27.836 1.00 97.38 418 GLU A CA 1
ATOM 3150 C C . GLU A 1 418 ? 28.673 -14.151 -26.848 1.00 97.38 418 GLU A C 1
ATOM 3152 O O . GLU A 1 418 ? 29.338 -15.109 -27.245 1.00 97.38 418 GLU A O 1
ATOM 3157 N N . ASP A 1 419 ? 28.472 -13.892 -25.563 1.00 96.81 419 ASP A N 1
ATOM 3158 C CA . ASP A 1 419 ? 28.966 -14.674 -24.432 1.00 96.81 419 ASP A CA 1
ATOM 3159 C C . ASP A 1 419 ? 27.755 -15.054 -23.569 1.00 96.81 419 ASP A C 1
ATOM 3161 O O . ASP A 1 419 ? 27.595 -14.607 -22.440 1.00 96.81 419 ASP A O 1
ATOM 3165 N N . MET A 1 420 ? 26.821 -15.806 -24.159 1.00 97.56 420 MET A N 1
ATOM 3166 C CA . MET A 1 420 ? 25.502 -16.065 -23.570 1.00 97.56 420 MET A CA 1
ATOM 3167 C C . MET A 1 420 ? 25.606 -16.923 -22.299 1.00 97.56 420 MET A C 1
ATOM 3169 O O . MET A 1 420 ? 25.576 -18.156 -22.358 1.00 97.56 420 MET A O 1
ATOM 3173 N N . ARG A 1 421 ? 25.715 -16.271 -21.136 1.00 96.44 421 ARG A N 1
ATOM 3174 C CA . ARG A 1 421 ? 26.149 -16.883 -19.866 1.00 96.44 421 ARG A CA 1
ATOM 3175 C C . ARG A 1 421 ? 25.224 -17.985 -19.367 1.00 96.44 421 ARG A C 1
ATOM 3177 O O . ARG A 1 421 ? 25.682 -19.009 -18.859 1.00 96.44 421 ARG A O 1
ATOM 3184 N N . TYR A 1 422 ? 23.923 -17.819 -19.574 1.00 97.69 422 TYR A N 1
ATOM 3185 C CA . TYR A 1 422 ? 22.909 -18.783 -19.142 1.00 97.69 422 TYR A CA 1
ATOM 3186 C C . TYR A 1 422 ? 22.807 -20.029 -20.039 1.00 97.69 422 TYR A C 1
ATOM 3188 O O . TYR A 1 422 ? 22.161 -21.004 -19.654 1.00 97.69 422 TYR A O 1
ATOM 3196 N N . ALA A 1 423 ? 23.487 -20.044 -21.195 1.00 97.06 423 ALA A N 1
ATOM 3197 C CA . ALA A 1 423 ? 23.683 -21.246 -22.011 1.00 97.06 423 ALA A CA 1
ATOM 3198 C C . ALA A 1 423 ? 24.911 -22.079 -21.579 1.00 97.06 423 ALA A C 1
ATOM 3200 O O . ALA A 1 423 ? 25.150 -23.151 -22.136 1.00 97.06 423 ALA A O 1
ATOM 3201 N N . GLY A 1 424 ? 25.690 -21.601 -20.600 1.00 95.81 424 GLY A N 1
ATOM 3202 C CA . GLY A 1 424 ? 26.849 -22.282 -20.017 1.00 95.81 424 GLY A CA 1
ATOM 3203 C C . GLY A 1 424 ? 26.751 -22.378 -18.492 1.00 95.81 424 GLY A C 1
ATOM 3204 O O . GLY A 1 424 ? 25.676 -22.210 -17.930 1.00 95.81 424 GLY A O 1
ATOM 3205 N N . SER A 1 425 ? 27.868 -22.662 -17.817 1.00 95.19 425 SER A N 1
ATOM 3206 C CA . SER A 1 425 ? 27.949 -22.747 -16.346 1.00 95.19 425 SER A CA 1
ATOM 3207 C C . SER A 1 425 ? 28.584 -21.522 -15.677 1.00 95.19 425 SER A C 1
ATOM 3209 O O . SER A 1 425 ? 28.604 -21.448 -14.453 1.00 95.19 425 SER A O 1
ATOM 3211 N N . ASP A 1 426 ? 29.125 -20.581 -16.456 1.00 94.00 426 ASP A N 1
ATOM 3212 C CA . ASP A 1 426 ? 29.733 -19.338 -15.960 1.00 94.00 426 ASP A CA 1
ATOM 3213 C C . ASP A 1 426 ? 28.646 -18.278 -15.707 1.00 94.00 426 ASP A C 1
ATOM 3215 O O . ASP A 1 426 ? 28.504 -17.308 -16.450 1.00 94.00 426 ASP A O 1
ATOM 3219 N N . ASN A 1 427 ? 27.793 -18.548 -14.716 1.00 95.69 427 ASN A N 1
ATOM 3220 C CA . ASN A 1 427 ? 26.693 -17.690 -14.278 1.00 95.69 427 ASN A CA 1
ATOM 3221 C C . ASN A 1 427 ? 26.337 -17.970 -12.807 1.00 95.69 427 ASN A C 1
ATOM 3223 O O . ASN A 1 427 ? 26.782 -18.965 -12.227 1.00 95.69 427 ASN A O 1
ATOM 3227 N N . PHE A 1 428 ? 25.469 -17.144 -12.214 1.00 94.88 428 PHE A N 1
ATOM 3228 C CA . PHE A 1 428 ? 25.150 -17.253 -10.786 1.00 94.88 428 PHE A CA 1
ATOM 3229 C C . PHE A 1 428 ? 24.478 -18.570 -10.370 1.00 94.88 428 PHE A C 1
ATOM 3231 O O . PHE A 1 428 ? 24.510 -18.904 -9.188 1.00 94.88 428 PHE A O 1
ATOM 3238 N N . THR A 1 429 ? 23.888 -19.336 -11.293 1.00 94.94 429 THR A N 1
ATOM 3239 C CA . THR A 1 429 ? 23.310 -20.658 -10.989 1.00 94.94 429 THR A CA 1
ATOM 3240 C C . THR A 1 429 ? 24.327 -21.798 -11.069 1.00 94.94 429 THR A C 1
ATOM 3242 O O . THR A 1 429 ? 24.044 -22.896 -10.596 1.00 94.94 429 THR A O 1
ATOM 3245 N N . GLY A 1 430 ? 25.505 -21.560 -11.660 1.00 95.38 430 GLY A N 1
ATOM 3246 C CA . GLY A 1 430 ? 26.575 -22.551 -11.806 1.00 95.38 430 GLY A CA 1
ATOM 3247 C C . GLY A 1 430 ? 26.314 -23.628 -12.866 1.00 95.38 430 GLY A C 1
ATOM 3248 O O . GLY A 1 430 ? 27.072 -24.594 -12.961 1.00 95.38 430 GLY A O 1
ATOM 3249 N N . GLY A 1 431 ? 25.257 -23.495 -13.670 1.00 95.38 431 GLY A N 1
ATOM 3250 C CA . GLY A 1 431 ? 24.877 -24.474 -14.685 1.00 95.38 431 GLY A CA 1
ATOM 3251 C C . GLY A 1 431 ? 24.061 -23.872 -15.824 1.00 95.38 431 GLY A C 1
ATOM 3252 O O . GLY A 1 431 ? 23.697 -22.697 -15.796 1.00 95.38 431 GLY A O 1
ATOM 3253 N N . VAL A 1 432 ? 23.775 -24.701 -16.831 1.00 97.19 432 VAL A N 1
ATOM 3254 C CA . VAL A 1 432 ? 22.922 -24.312 -17.961 1.00 97.19 432 VAL A CA 1
ATOM 3255 C C . VAL A 1 432 ? 21.497 -24.107 -17.463 1.00 97.19 432 VAL A C 1
ATOM 3257 O O . VAL A 1 432 ? 20.915 -24.985 -16.821 1.00 97.19 432 VAL A O 1
ATOM 3260 N N . VAL A 1 433 ? 20.928 -22.950 -17.778 1.00 96.88 433 VAL A N 1
ATOM 3261 C CA . VAL A 1 433 ? 19.613 -22.542 -17.292 1.00 96.88 433 VAL A CA 1
ATOM 3262 C C . VAL A 1 433 ? 18.528 -23.107 -18.204 1.00 96.88 433 VAL A C 1
ATOM 3264 O O . VAL A 1 433 ? 18.631 -23.068 -19.432 1.00 96.88 433 VAL A O 1
ATOM 3267 N N . ASP A 1 434 ? 17.451 -23.618 -17.606 1.00 93.62 434 ASP A N 1
ATOM 3268 C CA . ASP A 1 434 ? 16.327 -24.190 -18.349 1.00 93.62 434 ASP A CA 1
ATOM 3269 C C . ASP A 1 434 ? 15.788 -23.208 -19.407 1.00 93.62 434 ASP A C 1
ATOM 3271 O O . ASP A 1 434 ? 15.501 -22.052 -19.114 1.00 93.62 434 ASP A O 1
ATOM 3275 N N . GLY A 1 435 ? 15.643 -23.672 -20.649 1.00 94.31 435 GLY A N 1
ATOM 3276 C CA . GLY A 1 435 ? 15.225 -22.857 -21.795 1.00 94.31 435 GLY A CA 1
ATOM 3277 C C . GLY A 1 435 ? 16.355 -22.319 -22.676 1.00 94.31 435 GLY A C 1
ATOM 3278 O O . GLY A 1 435 ? 16.074 -22.003 -23.833 1.00 94.31 435 GLY A O 1
ATOM 3279 N N . TYR A 1 436 ? 17.607 -22.296 -22.213 1.00 96.75 436 TYR A N 1
ATOM 3280 C CA . TYR A 1 436 ? 18.768 -21.974 -23.052 1.00 96.75 436 TYR A CA 1
ATOM 3281 C C . TYR A 1 436 ? 19.324 -23.250 -23.699 1.00 96.75 436 TYR A C 1
ATOM 3283 O O . TYR A 1 436 ? 20.006 -24.041 -23.054 1.00 96.75 436 TYR A O 1
ATOM 3291 N N . ARG A 1 437 ? 19.012 -23.481 -24.981 1.00 95.94 437 ARG A N 1
ATOM 3292 C CA . ARG A 1 437 ? 19.500 -24.641 -25.762 1.00 95.94 437 ARG A CA 1
ATOM 3293 C C . ARG A 1 437 ? 20.623 -24.283 -26.732 1.00 95.94 437 ARG A C 1
ATOM 3295 O O . ARG A 1 437 ? 21.299 -25.177 -27.231 1.00 95.94 437 ARG A O 1
ATOM 3302 N N . ALA A 1 438 ? 20.804 -22.995 -27.004 1.00 96.00 438 ALA A N 1
ATOM 3303 C CA . ALA A 1 438 ? 21.870 -22.459 -27.832 1.00 96.00 438 ALA A CA 1
ATOM 3304 C C . ALA A 1 438 ? 22.357 -21.114 -27.262 1.00 96.00 438 ALA A C 1
ATOM 3306 O O . ALA A 1 438 ? 21.555 -20.371 -26.687 1.00 96.00 438 ALA A O 1
ATOM 3307 N N . PRO A 1 439 ? 23.641 -20.766 -27.444 1.00 96.94 439 PRO A N 1
ATOM 3308 C CA . PRO A 1 439 ? 24.182 -19.476 -27.036 1.00 96.94 439 PRO A CA 1
ATOM 3309 C C . PRO A 1 439 ? 23.865 -18.406 -28.094 1.00 96.94 439 PRO A C 1
ATOM 3311 O O . PRO A 1 439 ? 24.736 -18.029 -28.871 1.00 96.94 439 PRO A O 1
ATOM 3314 N N . LYS A 1 440 ? 22.608 -17.944 -28.149 1.00 97.56 440 LYS A N 1
ATOM 3315 C CA . LYS A 1 440 ? 22.155 -16.890 -29.077 1.00 97.56 440 LYS A CA 1
ATOM 3316 C C . LYS A 1 440 ? 21.471 -15.737 -28.352 1.00 97.56 440 LYS A C 1
ATOM 3318 O O . LYS A 1 440 ? 20.639 -15.973 -27.475 1.00 97.56 440 LYS A O 1
ATOM 3323 N N . CYS A 1 441 ? 21.723 -14.509 -28.787 1.00 98.25 441 CYS A N 1
ATOM 3324 C CA . CYS A 1 441 ? 20.956 -13.339 -28.388 1.00 98.25 441 CYS A CA 1
ATOM 3325 C C . CYS A 1 441 ? 19.748 -13.156 -29.317 1.00 98.25 441 CYS A C 1
ATOM 3327 O O . CYS A 1 441 ? 19.843 -12.687 -30.454 1.00 98.25 441 CYS A O 1
ATOM 3329 N N . LEU A 1 442 ? 18.574 -13.514 -28.800 1.00 98.31 442 LEU A N 1
ATOM 3330 C CA . LEU A 1 442 ? 17.291 -13.242 -29.442 1.00 98.31 442 LEU A CA 1
ATOM 3331 C C . LEU A 1 442 ? 16.666 -11.991 -28.818 1.00 98.31 442 LEU A C 1
ATOM 3333 O O . LEU A 1 442 ? 16.657 -11.851 -27.601 1.00 98.31 442 LEU A O 1
ATOM 3337 N N . LEU A 1 443 ? 16.105 -11.095 -29.623 1.00 98.12 443 LEU A N 1
ATOM 3338 C CA . LEU A 1 443 ? 15.411 -9.889 -29.156 1.00 98.12 443 LEU A CA 1
ATOM 3339 C C . LEU A 1 443 ? 14.169 -9.642 -30.006 1.00 98.12 443 LEU A C 1
ATOM 3341 O O . LEU A 1 443 ? 14.131 -10.017 -31.170 1.00 98.12 443 LEU A O 1
ATOM 3345 N N . ARG A 1 444 ? 13.155 -8.959 -29.477 1.00 96.50 444 ARG A N 1
ATOM 3346 C CA . ARG A 1 444 ? 12.073 -8.402 -30.298 1.00 96.50 444 ARG A CA 1
ATOM 3347 C C . ARG A 1 444 ? 12.689 -7.551 -31.401 1.00 96.50 444 ARG A C 1
ATOM 3349 O O . ARG A 1 444 ? 13.623 -6.800 -31.130 1.00 96.50 444 ARG A O 1
ATOM 3356 N N . THR A 1 445 ? 12.149 -7.623 -32.616 1.00 95.50 445 THR A N 1
ATOM 3357 C CA . THR A 1 445 ? 12.764 -6.996 -33.800 1.00 95.50 445 THR A CA 1
ATOM 3358 C C . THR A 1 445 ? 13.158 -5.531 -33.577 1.00 95.50 445 THR A C 1
ATOM 3360 O O . THR A 1 445 ? 14.300 -5.169 -33.832 1.00 95.50 445 THR A O 1
ATOM 3363 N N . GLY A 1 446 ? 12.282 -4.711 -32.981 1.00 95.69 446 GLY A N 1
ATOM 3364 C CA . GLY A 1 446 ? 12.604 -3.308 -32.684 1.00 95.69 446 GLY A CA 1
ATOM 3365 C C . GLY A 1 446 ? 13.769 -3.116 -31.699 1.00 95.69 446 GLY A C 1
ATOM 3366 O O . GLY A 1 446 ? 14.556 -2.184 -31.855 1.00 95.69 446 GLY A O 1
ATOM 3367 N N . ALA A 1 447 ? 13.925 -4.014 -30.720 1.00 97.56 447 ALA A N 1
ATOM 3368 C CA . ALA A 1 447 ? 15.065 -4.011 -29.802 1.00 97.56 447 ALA A CA 1
ATOM 3369 C C . ALA A 1 447 ? 16.350 -4.505 -30.480 1.00 97.56 447 ALA A C 1
ATOM 3371 O O . ALA A 1 447 ? 17.401 -3.899 -30.281 1.00 97.56 447 ALA A O 1
ATOM 3372 N N . ALA A 1 448 ? 16.268 -5.534 -31.330 1.00 98.38 448 ALA A N 1
ATOM 3373 C CA . ALA A 1 448 ? 17.406 -6.012 -32.118 1.00 98.38 448 ALA A CA 1
ATOM 3374 C C . ALA A 1 448 ? 17.944 -4.917 -33.055 1.00 98.38 448 ALA A C 1
ATOM 3376 O O . ALA A 1 448 ? 19.144 -4.659 -33.103 1.00 98.38 448 ALA A O 1
ATOM 3377 N N . GLU A 1 449 ? 17.052 -4.218 -33.759 1.00 98.44 449 GLU A N 1
ATOM 3378 C CA . GLU A 1 449 ? 17.410 -3.109 -34.647 1.00 98.44 449 GLU A CA 1
ATOM 3379 C C . GLU A 1 449 ? 18.013 -1.924 -33.887 1.00 98.44 449 GLU A C 1
ATOM 3381 O O . GLU A 1 449 ? 18.974 -1.314 -34.357 1.00 98.44 449 GLU A O 1
ATOM 3386 N N . ALA A 1 450 ? 17.465 -1.588 -32.715 1.00 98.44 450 ALA A N 1
ATOM 3387 C CA . ALA A 1 450 ? 18.021 -0.545 -31.861 1.00 98.44 450 ALA A CA 1
ATOM 3388 C C . ALA A 1 450 ? 19.427 -0.911 -31.379 1.00 98.44 450 ALA A C 1
ATOM 3390 O O . ALA A 1 450 ? 20.341 -0.099 -31.519 1.00 98.44 450 ALA A O 1
ATOM 3391 N N . LEU A 1 451 ? 19.627 -2.141 -30.898 1.00 98.75 451 LEU A N 1
ATOM 3392 C CA . LEU A 1 451 ? 20.934 -2.624 -30.458 1.00 98.75 451 LEU A CA 1
ATOM 3393 C C . LEU A 1 451 ? 21.950 -2.640 -31.610 1.00 98.75 451 LEU A C 1
ATOM 3395 O O . LEU A 1 451 ? 23.088 -2.212 -31.438 1.00 98.75 451 LEU A O 1
ATOM 3399 N N . ALA A 1 452 ? 21.525 -3.035 -32.813 1.00 98.75 452 ALA A N 1
ATOM 3400 C CA . ALA A 1 452 ? 22.365 -2.997 -34.007 1.00 98.75 452 ALA A CA 1
ATOM 3401 C C . ALA A 1 452 ? 22.813 -1.570 -34.381 1.00 98.75 452 ALA A C 1
ATOM 3403 O O . ALA A 1 452 ? 23.908 -1.381 -34.915 1.00 98.75 452 ALA A O 1
ATOM 3404 N N . ARG A 1 453 ? 21.988 -0.549 -34.107 1.00 98.69 453 ARG A N 1
ATOM 3405 C CA . ARG A 1 453 ? 22.388 0.859 -34.262 1.00 98.69 453 ARG A CA 1
ATOM 3406 C C . ARG A 1 453 ? 23.384 1.287 -33.186 1.00 98.69 453 ARG A C 1
ATOM 3408 O O . ARG A 1 453 ? 24.354 1.948 -33.541 1.00 98.69 453 ARG A O 1
ATOM 3415 N N . VAL A 1 454 ? 23.193 0.867 -31.928 1.00 98.69 454 VAL A N 1
ATOM 3416 C CA . VAL A 1 454 ? 24.169 1.123 -30.849 1.00 98.69 454 VAL A CA 1
ATOM 3417 C C . VAL A 1 454 ? 25.540 0.560 -31.229 1.00 98.69 454 VAL A C 1
ATOM 3419 O O . VAL A 1 454 ? 26.527 1.291 -31.210 1.00 98.69 454 VAL A O 1
ATOM 3422 N N . GLU A 1 455 ? 25.597 -0.712 -31.629 1.00 98.12 455 GLU A N 1
ATOM 3423 C CA . GLU A 1 455 ? 26.845 -1.382 -32.011 1.00 98.12 455 GLU A CA 1
ATOM 3424 C C . GLU A 1 455 ? 27.551 -0.660 -33.163 1.00 98.12 455 GLU A C 1
ATOM 3426 O O . GLU A 1 455 ? 28.751 -0.412 -33.101 1.00 98.12 455 GLU A O 1
ATOM 3431 N N . ARG A 1 456 ? 26.807 -0.248 -34.196 1.00 97.19 456 ARG A N 1
ATOM 3432 C CA . ARG A 1 456 ? 27.368 0.485 -35.341 1.00 97.19 456 ARG A CA 1
ATOM 3433 C C . ARG A 1 456 ? 28.014 1.806 -34.922 1.00 97.19 456 ARG A C 1
ATOM 3435 O O . ARG A 1 456 ? 29.146 2.067 -35.314 1.00 97.19 456 ARG A O 1
ATOM 3442 N N . THR A 1 457 ? 27.324 2.601 -34.105 1.00 97.31 457 THR A N 1
ATOM 3443 C CA . THR A 1 457 ? 27.861 3.870 -33.592 1.00 97.31 457 THR A CA 1
ATOM 3444 C C . THR A 1 457 ? 29.100 3.643 -32.728 1.00 97.31 457 THR A C 1
ATOM 3446 O O . THR A 1 457 ? 30.095 4.345 -32.875 1.00 97.31 457 THR A O 1
ATOM 3449 N N . LEU A 1 458 ? 29.096 2.624 -31.866 1.00 97.12 458 LEU A N 1
ATOM 3450 C CA . LEU A 1 458 ? 30.259 2.304 -31.035 1.00 97.12 458 LEU A CA 1
ATOM 3451 C C . LEU A 1 458 ? 31.476 1.869 -31.862 1.00 97.12 458 LEU A C 1
ATOM 3453 O O . LEU A 1 458 ? 32.602 2.242 -31.527 1.00 97.12 458 LEU A O 1
ATOM 3457 N N . ARG A 1 459 ? 31.265 1.139 -32.964 1.00 95.38 459 ARG A N 1
ATOM 3458 C CA . ARG A 1 459 ? 32.341 0.711 -33.874 1.00 95.38 459 ARG A CA 1
ATOM 3459 C C . ARG A 1 459 ? 33.047 1.882 -34.541 1.00 95.38 459 ARG A C 1
ATOM 3461 O O . ARG A 1 459 ? 34.272 1.854 -34.643 1.00 95.38 459 ARG A O 1
ATOM 3468 N N . GLU A 1 460 ? 32.312 2.929 -34.911 1.00 94.38 460 GLU A N 1
ATOM 3469 C CA . GLU A 1 460 ? 32.884 4.177 -35.444 1.00 94.38 460 GLU A CA 1
ATOM 3470 C C . GLU A 1 460 ? 33.807 4.876 -34.425 1.00 94.38 460 GLU A C 1
ATOM 3472 O O . GLU A 1 460 ? 34.764 5.550 -34.802 1.00 94.38 460 GLU A O 1
ATOM 3477 N N . GLU A 1 461 ? 33.583 4.652 -33.128 1.00 94.69 461 GLU A N 1
ATOM 3478 C CA . GLU A 1 461 ? 34.385 5.199 -32.028 1.00 94.69 461 GLU A CA 1
ATOM 3479 C C . GLU A 1 461 ? 35.526 4.263 -31.555 1.00 94.69 461 GLU A C 1
ATOM 3481 O O . GLU A 1 461 ? 36.242 4.566 -30.588 1.00 94.69 461 GLU A O 1
ATOM 3486 N N . GLY A 1 462 ? 35.719 3.116 -32.217 1.00 95.81 462 GLY A N 1
ATOM 3487 C CA . GLY A 1 462 ? 36.703 2.101 -31.822 1.00 95.81 462 GLY A CA 1
ATOM 3488 C C . GLY A 1 462 ? 36.282 1.281 -30.595 1.00 95.81 462 GLY A C 1
ATOM 3489 O O . GLY A 1 462 ? 37.126 0.882 -29.787 1.00 95.81 462 GLY A O 1
ATOM 3490 N N . TYR A 1 463 ? 34.980 1.061 -30.421 1.00 97.31 463 TYR A N 1
ATOM 3491 C CA . TYR A 1 463 ? 34.399 0.194 -29.395 1.00 97.31 463 TYR A CA 1
ATOM 3492 C C . TYR A 1 463 ? 33.483 -0.865 -30.023 1.00 97.31 463 TYR A C 1
ATOM 3494 O O . TYR A 1 463 ? 33.193 -0.828 -31.212 1.00 97.31 463 TYR A O 1
ATOM 3502 N N . GLY A 1 464 ? 33.022 -1.819 -29.224 1.00 97.31 464 GLY A N 1
ATOM 3503 C CA . GLY A 1 464 ? 31.996 -2.787 -29.612 1.00 97.31 464 GLY A CA 1
ATOM 3504 C C . GLY A 1 464 ? 31.278 -3.333 -28.385 1.00 97.31 464 GLY A C 1
ATOM 3505 O O . GLY A 1 464 ? 31.668 -3.031 -27.259 1.00 97.31 464 GLY A O 1
ATOM 3506 N N . LEU A 1 465 ? 30.243 -4.133 -28.587 1.00 98.44 465 LEU A N 1
ATOM 3507 C CA . LEU A 1 465 ? 29.446 -4.736 -27.525 1.00 98.44 465 LEU A CA 1
ATOM 3508 C C . LEU A 1 465 ? 29.756 -6.224 -27.378 1.00 98.44 465 LEU A C 1
ATOM 3510 O O . LEU A 1 465 ? 29.909 -6.941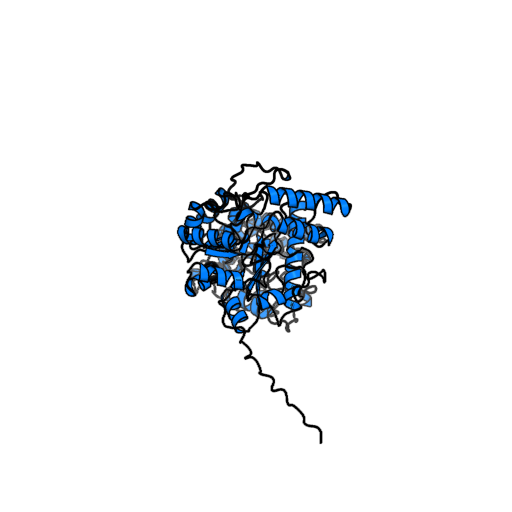 -28.369 1.00 98.44 465 LEU A O 1
ATOM 3514 N N . ARG A 1 466 ? 29.795 -6.675 -26.122 1.00 98.50 466 ARG A N 1
ATOM 3515 C CA . ARG A 1 466 ? 29.669 -8.087 -25.749 1.00 98.50 466 ARG A CA 1
ATOM 3516 C C . ARG A 1 466 ? 28.344 -8.280 -25.046 1.00 98.50 466 ARG A C 1
ATOM 3518 O O . ARG A 1 466 ? 28.057 -7.560 -24.092 1.00 98.50 466 ARG A O 1
ATOM 3525 N N . VAL A 1 467 ? 27.578 -9.262 -25.496 1.00 98.44 467 VAL A N 1
ATOM 3526 C CA . VAL A 1 467 ? 26.236 -9.533 -24.990 1.00 98.44 467 VAL A CA 1
ATOM 3527 C C . VAL A 1 467 ? 26.231 -10.809 -24.153 1.00 98.44 467 VAL A C 1
ATOM 3529 O O . VAL A 1 467 ? 26.737 -11.838 -24.599 1.00 98.44 467 VAL A O 1
ATOM 3532 N N . TRP A 1 468 ? 25.672 -10.726 -22.945 1.00 98.31 468 TRP A N 1
ATOM 3533 C CA . TRP A 1 468 ? 25.631 -11.814 -21.963 1.00 98.31 468 TRP A CA 1
ATOM 3534 C C . TRP A 1 468 ? 24.251 -12.443 -21.810 1.00 98.31 468 TRP A C 1
ATOM 3536 O O . TRP A 1 468 ? 24.153 -13.659 -21.625 1.00 98.31 468 TRP A O 1
ATOM 3546 N N . ASP A 1 469 ? 23.192 -11.640 -21.918 1.00 98.12 469 ASP A N 1
ATOM 3547 C CA . ASP A 1 469 ? 21.817 -12.127 -21.958 1.00 98.12 469 ASP A CA 1
ATOM 3548 C C . ASP A 1 469 ? 20.915 -11.222 -22.803 1.00 98.12 469 ASP A C 1
ATOM 3550 O O . ASP A 1 469 ? 21.120 -10.016 -22.887 1.00 98.12 469 ASP A O 1
ATOM 3554 N N . CYS A 1 470 ? 19.893 -11.808 -23.421 1.00 98.00 470 CYS A N 1
ATOM 3555 C CA . CYS A 1 470 ? 18.893 -11.107 -24.227 1.00 98.00 470 CYS A CA 1
ATOM 3556 C C . CYS A 1 470 ? 17.506 -11.623 -23.855 1.00 98.00 470 CYS A C 1
ATOM 3558 O O . CYS A 1 470 ? 17.111 -11.573 -22.696 1.00 98.00 470 CYS A O 1
ATOM 3560 N N . TYR A 1 471 ? 16.738 -12.147 -24.806 1.00 97.69 471 TYR A N 1
ATOM 3561 C CA . TYR A 1 471 ? 15.502 -12.834 -24.492 1.00 97.69 471 TYR A CA 1
ATOM 3562 C C . TYR A 1 471 ? 15.750 -14.038 -23.572 1.00 97.69 471 TYR A C 1
ATOM 3564 O O . TYR A 1 471 ? 16.485 -14.967 -23.908 1.00 97.69 471 TYR A O 1
ATOM 3572 N N . ARG A 1 472 ? 15.046 -14.024 -22.439 1.00 95.25 472 ARG A N 1
ATOM 3573 C CA . ARG A 1 472 ? 15.065 -15.067 -21.413 1.00 95.25 472 ARG A CA 1
ATOM 3574 C C . ARG A 1 472 ? 13.699 -15.744 -21.351 1.00 95.25 472 ARG A C 1
ATOM 3576 O O . ARG A 1 472 ? 12.729 -15.086 -20.962 1.00 95.25 472 ARG A O 1
ATOM 3583 N N . PRO A 1 473 ? 13.574 -17.038 -21.680 1.00 95.44 473 PRO A N 1
ATOM 3584 C CA . PRO A 1 473 ? 12.289 -17.730 -21.622 1.00 95.44 473 PRO A CA 1
ATOM 3585 C C . PRO A 1 473 ? 11.703 -17.709 -20.205 1.00 95.44 473 PRO A C 1
ATOM 3587 O O . PRO A 1 473 ? 12.444 -17.789 -19.227 1.00 95.44 473 PRO A O 1
ATOM 3590 N N . ALA A 1 474 ? 10.378 -17.638 -20.060 1.00 89.50 474 ALA A N 1
ATOM 3591 C CA . ALA A 1 474 ? 9.757 -17.600 -18.731 1.00 89.50 474 ALA A CA 1
ATOM 3592 C C . ALA A 1 474 ? 10.140 -18.809 -17.847 1.00 89.50 474 ALA A C 1
ATOM 3594 O O . ALA A 1 474 ? 10.280 -18.664 -16.631 1.00 89.50 474 ALA A O 1
ATOM 3595 N N . ARG A 1 475 ? 10.395 -19.990 -18.437 1.00 87.25 475 ARG A N 1
ATOM 3596 C CA . ARG A 1 475 ? 10.914 -21.156 -17.697 1.00 87.25 475 ARG A CA 1
ATOM 3597 C C . ARG A 1 475 ? 12.305 -20.940 -17.086 1.00 87.25 475 ARG A C 1
ATOM 3599 O O . ARG A 1 475 ? 12.571 -21.494 -16.021 1.00 87.25 475 ARG A O 1
ATOM 3606 N N . ALA A 1 476 ? 13.150 -20.110 -17.701 1.00 93.56 476 ALA A N 1
ATOM 3607 C CA . ALA A 1 476 ? 14.459 -19.743 -17.163 1.00 93.56 476 ALA A CA 1
ATOM 3608 C C . ALA A 1 476 ? 14.305 -18.867 -15.914 1.00 93.56 476 ALA A C 1
ATOM 3610 O O . ALA A 1 476 ? 14.937 -19.123 -14.894 1.00 93.56 476 ALA A O 1
ATOM 3611 N N . VAL A 1 477 ? 13.381 -17.898 -15.946 1.00 87.50 477 VAL A N 1
ATOM 3612 C CA . VAL A 1 477 ? 13.034 -17.082 -14.766 1.00 87.50 477 VAL A CA 1
ATOM 3613 C C . VAL A 1 477 ? 12.517 -17.973 -13.636 1.00 87.50 477 VAL A C 1
ATOM 3615 O O . VAL A 1 477 ? 12.959 -17.860 -12.495 1.00 87.50 477 VAL A O 1
ATOM 3618 N N . ALA A 1 478 ? 11.645 -18.933 -13.953 1.00 72.62 478 ALA A N 1
ATOM 3619 C CA . ALA A 1 478 ? 11.187 -19.913 -12.973 1.00 72.62 478 ALA A CA 1
ATOM 3620 C C . ALA A 1 478 ? 12.343 -20.773 -12.420 1.00 72.62 478 ALA A C 1
ATOM 3622 O O . ALA A 1 478 ? 12.323 -21.138 -11.245 1.00 72.62 478 ALA A O 1
ATOM 3623 N N . ALA A 1 479 ? 13.354 -21.094 -13.234 1.00 82.50 479 ALA A N 1
ATOM 3624 C CA . ALA A 1 479 ? 14.555 -21.793 -12.781 1.00 82.50 479 ALA A CA 1
ATOM 3625 C C . ALA A 1 479 ? 15.391 -20.940 -11.817 1.00 82.50 479 ALA A C 1
ATOM 3627 O O . ALA A 1 479 ? 15.837 -21.466 -10.800 1.00 82.50 479 ALA A O 1
ATOM 3628 N N . PHE A 1 480 ? 15.521 -19.634 -12.066 1.00 88.69 480 PHE A N 1
ATOM 3629 C CA . PHE A 1 480 ? 16.180 -18.702 -11.144 1.00 88.69 480 PHE A CA 1
ATOM 3630 C C . PHE A 1 480 ? 15.476 -18.630 -9.799 1.00 88.69 480 PHE A C 1
ATOM 3632 O O . PHE A 1 480 ? 16.131 -18.724 -8.765 1.00 88.69 480 PHE A O 1
ATOM 3639 N N . VAL A 1 481 ? 14.144 -18.558 -9.800 1.00 72.19 481 VAL A N 1
ATOM 3640 C CA . VAL A 1 481 ? 13.361 -18.567 -8.559 1.00 72.19 481 VAL A CA 1
ATOM 3641 C C . VAL A 1 481 ? 13.553 -19.879 -7.793 1.00 72.19 481 VAL A C 1
ATOM 3643 O O . VAL A 1 481 ? 13.782 -19.851 -6.585 1.00 72.19 481 VAL A O 1
ATOM 3646 N N . ARG A 1 482 ? 13.525 -21.033 -8.479 1.00 79.75 482 ARG A N 1
ATOM 3647 C CA . ARG A 1 482 ? 13.799 -22.340 -7.849 1.00 79.75 482 ARG A CA 1
ATOM 3648 C C . ARG A 1 482 ? 15.213 -22.415 -7.275 1.00 79.75 482 ARG A C 1
ATOM 3650 O O . ARG A 1 482 ? 15.384 -22.898 -6.159 1.00 79.75 482 ARG A O 1
ATOM 3657 N N . TRP A 1 483 ? 16.213 -21.942 -8.018 1.00 91.12 483 TRP A N 1
ATOM 3658 C CA . TRP A 1 483 ? 17.601 -21.911 -7.565 1.00 91.12 483 TRP A CA 1
ATOM 3659 C C . TRP A 1 483 ? 17.765 -21.013 -6.336 1.00 91.12 483 TRP A C 1
ATOM 3661 O O . TRP A 1 483 ? 18.372 -21.432 -5.351 1.00 91.12 483 TRP A O 1
ATOM 3671 N N . ALA A 1 484 ? 17.175 -19.818 -6.353 1.00 76.56 484 ALA A N 1
ATOM 3672 C CA . ALA A 1 484 ? 17.246 -18.872 -5.247 1.00 76.56 484 ALA A CA 1
ATOM 3673 C C . ALA A 1 484 ? 16.527 -19.403 -3.994 1.00 76.56 484 ALA A C 1
ATOM 3675 O O . ALA A 1 484 ? 17.017 -19.222 -2.882 1.00 76.56 484 ALA A O 1
ATOM 3676 N N . GLY A 1 485 ? 15.429 -20.147 -4.175 1.00 68.81 485 GLY A N 1
ATOM 3677 C CA . GLY A 1 485 ? 14.723 -20.845 -3.096 1.00 68.81 485 GLY A CA 1
ATOM 3678 C C . GLY A 1 485 ? 15.474 -22.049 -2.509 1.00 68.81 485 GLY A C 1
ATOM 3679 O O . GLY A 1 485 ? 15.181 -22.464 -1.388 1.00 68.81 485 GLY A O 1
ATOM 3680 N N . ASN A 1 486 ? 16.467 -22.605 -3.213 1.00 79.62 486 ASN A N 1
ATOM 3681 C CA . ASN A 1 486 ? 17.339 -23.647 -2.673 1.00 79.62 486 ASN A CA 1
ATOM 3682 C C . ASN A 1 486 ? 18.483 -23.026 -1.855 1.00 79.62 486 ASN A C 1
ATOM 3684 O O . ASN A 1 486 ? 19.607 -22.877 -2.342 1.00 79.62 486 ASN A O 1
ATOM 3688 N N . LEU A 1 487 ? 18.196 -22.678 -0.599 1.00 83.00 487 LEU A N 1
ATOM 3689 C CA . LEU A 1 487 ? 19.143 -22.005 0.300 1.00 83.00 487 LEU A CA 1
ATOM 3690 C C . LEU A 1 487 ? 20.402 -22.832 0.620 1.00 83.00 487 LEU A C 1
ATOM 3692 O O . LEU A 1 487 ? 21.424 -22.260 0.992 1.00 83.00 487 LEU A O 1
ATOM 3696 N N . ALA A 1 488 ? 20.351 -24.159 0.459 1.00 88.50 488 ALA A N 1
ATOM 3697 C CA . ALA A 1 488 ? 21.490 -25.042 0.714 1.00 88.50 488 ALA A CA 1
ATOM 3698 C C . ALA A 1 488 ? 22.570 -24.953 -0.378 1.00 88.50 488 ALA A C 1
ATOM 3700 O O . ALA A 1 488 ? 23.749 -25.192 -0.111 1.00 88.50 488 ALA A O 1
ATOM 3701 N N . ASP A 1 489 ? 22.188 -24.596 -1.604 1.00 89.25 489 ASP A N 1
ATOM 3702 C CA . ASP A 1 489 ? 23.137 -24.411 -2.696 1.00 89.25 489 ASP A CA 1
ATOM 3703 C C . ASP A 1 489 ? 23.814 -23.038 -2.591 1.00 89.25 489 ASP A C 1
ATOM 3705 O O . ASP A 1 489 ? 23.235 -22.001 -2.905 1.00 89.25 489 ASP A O 1
ATOM 3709 N N . THR A 1 490 ? 25.063 -23.027 -2.141 1.00 91.88 490 THR A N 1
ATOM 3710 C CA . THR A 1 490 ? 25.894 -21.816 -2.014 1.00 91.88 490 THR A CA 1
ATOM 3711 C C . THR A 1 490 ? 27.136 -21.871 -2.901 1.00 91.88 490 THR A C 1
ATOM 3713 O O . THR A 1 490 ? 28.074 -21.099 -2.706 1.00 91.88 490 THR A O 1
ATOM 3716 N N . SER A 1 491 ? 27.136 -22.770 -3.888 1.00 94.44 491 SER A N 1
ATOM 3717 C CA . SER A 1 491 ? 28.296 -23.094 -4.726 1.00 94.44 491 SER A CA 1
ATOM 3718 C C . SER A 1 491 ? 28.886 -21.886 -5.464 1.00 94.44 491 SER A C 1
ATOM 3720 O O . SER A 1 491 ? 30.103 -21.787 -5.606 1.00 94.44 491 SER A O 1
ATOM 3722 N N . THR A 1 492 ? 28.047 -20.931 -5.862 1.00 95.75 492 THR A N 1
ATOM 3723 C CA . THR A 1 492 ? 28.430 -19.728 -6.618 1.00 95.75 492 THR A CA 1
ATOM 3724 C C . THR A 1 492 ? 28.539 -18.464 -5.760 1.00 95.75 492 THR A C 1
ATOM 3726 O O . THR A 1 492 ? 28.915 -17.402 -6.263 1.00 95.75 492 THR A O 1
ATOM 3729 N N . LYS A 1 493 ? 28.267 -18.559 -4.448 1.00 95.00 493 LYS A N 1
ATOM 3730 C CA . LYS A 1 493 ? 28.180 -17.406 -3.535 1.00 95.00 493 LYS A CA 1
ATOM 3731 C C . LYS A 1 493 ? 29.410 -16.512 -3.575 1.00 95.00 493 LYS A C 1
ATOM 3733 O O . LYS A 1 493 ? 29.276 -15.298 -3.685 1.00 95.00 493 LYS A O 1
ATOM 3738 N N . ALA A 1 494 ? 30.599 -17.104 -3.490 1.00 95.62 494 ALA A N 1
ATOM 3739 C CA . ALA A 1 494 ? 31.848 -16.350 -3.428 1.00 95.62 494 ALA A CA 1
ATOM 3740 C C . ALA A 1 494 ? 32.080 -15.476 -4.673 1.00 95.62 494 ALA A C 1
ATOM 3742 O O . ALA A 1 494 ? 32.677 -14.409 -4.562 1.00 95.62 494 ALA A O 1
ATOM 3743 N N . ALA A 1 495 ? 31.597 -15.921 -5.836 1.00 94.12 495 ALA A N 1
ATOM 3744 C CA . ALA A 1 495 ? 31.772 -15.219 -7.100 1.00 94.12 495 ALA A CA 1
ATOM 3745 C C . ALA A 1 495 ? 30.674 -14.175 -7.351 1.00 94.12 495 ALA A C 1
ATOM 3747 O O . ALA A 1 495 ? 30.985 -13.084 -7.818 1.00 94.12 495 ALA A O 1
ATOM 3748 N N . HIS A 1 496 ? 29.417 -14.486 -7.018 1.00 95.81 496 HIS A N 1
ATOM 3749 C CA . HIS A 1 496 ? 28.267 -13.692 -7.465 1.00 95.81 496 HIS A CA 1
ATOM 3750 C C . HIS A 1 496 ? 27.579 -12.882 -6.366 1.00 95.81 496 HIS A C 1
ATOM 3752 O O . HIS A 1 496 ? 27.017 -11.838 -6.655 1.00 95.81 496 HIS A O 1
ATOM 3758 N N . TYR A 1 497 ? 27.603 -13.324 -5.110 1.00 94.25 497 TYR A N 1
ATOM 3759 C CA . TYR A 1 497 ? 26.899 -12.649 -4.010 1.00 94.25 497 TYR A CA 1
ATOM 3760 C C . TYR A 1 497 ? 27.655 -12.792 -2.678 1.00 94.25 497 TYR A C 1
ATOM 3762 O O . TYR A 1 497 ? 27.099 -13.258 -1.676 1.00 94.25 497 TYR A O 1
ATOM 3770 N N . PRO A 1 498 ? 28.946 -12.403 -2.628 1.00 95.50 498 PRO A N 1
ATOM 3771 C CA . PRO A 1 498 ? 29.820 -12.702 -1.492 1.00 95.50 498 PRO A CA 1
ATOM 3772 C C . PRO A 1 498 ? 29.346 -12.064 -0.180 1.00 95.50 498 PRO A C 1
ATOM 3774 O O . PRO A 1 498 ? 29.568 -12.627 0.892 1.00 95.50 498 PRO A O 1
ATOM 3777 N N . ASN A 1 499 ? 28.659 -10.923 -0.270 1.00 91.69 499 ASN A N 1
ATOM 3778 C CA . ASN A 1 499 ? 28.246 -10.107 0.872 1.00 91.69 499 ASN A CA 1
ATOM 3779 C C . ASN A 1 499 ? 26.766 -10.275 1.254 1.00 91.69 499 ASN A C 1
ATOM 3781 O O . ASN A 1 499 ? 26.297 -9.583 2.154 1.00 91.69 499 ASN A O 1
ATOM 3785 N N . LEU A 1 500 ? 26.029 -11.175 0.592 1.00 83.31 500 LEU A N 1
ATOM 3786 C CA . LEU A 1 500 ? 24.586 -11.338 0.790 1.00 83.31 500 LEU A CA 1
ATOM 3787 C C . LEU A 1 500 ? 24.220 -12.742 1.287 1.00 83.31 500 LEU A C 1
ATOM 3789 O O . LEU A 1 500 ? 24.859 -13.749 0.960 1.00 83.31 500 LEU A O 1
ATOM 3793 N N . GLY A 1 501 ? 23.158 -12.817 2.091 1.00 82.69 501 GLY A N 1
ATOM 3794 C CA . GLY A 1 501 ? 22.424 -14.062 2.323 1.00 82.69 501 GLY A CA 1
ATOM 3795 C C . GLY A 1 501 ? 21.687 -14.481 1.048 1.00 82.69 501 GLY A C 1
ATOM 3796 O O . GLY A 1 501 ? 21.224 -13.621 0.301 1.00 82.69 501 GLY A O 1
ATOM 3797 N N . LYS A 1 502 ? 21.579 -15.786 0.766 1.00 82.00 502 LYS A N 1
ATOM 3798 C CA . LYS A 1 502 ? 20.914 -16.260 -0.466 1.00 82.00 502 LYS A CA 1
ATOM 3799 C C . LYS A 1 502 ? 19.417 -15.918 -0.458 1.00 82.00 502 LYS A C 1
ATOM 3801 O O . LYS A 1 502 ? 18.837 -15.619 -1.494 1.00 82.00 502 LYS A O 1
ATOM 3806 N N . GLU A 1 503 ? 18.828 -15.876 0.730 1.00 71.94 503 GLU A N 1
ATOM 3807 C CA . GLU A 1 503 ? 17.469 -15.428 1.019 1.00 71.94 503 GLU A CA 1
ATOM 3808 C C . GLU A 1 503 ? 17.190 -13.977 0.601 1.00 71.94 503 GLU A C 1
ATOM 3810 O O . GLU A 1 503 ? 16.043 -13.653 0.310 1.00 71.94 503 GLU A O 1
ATOM 3815 N N . ALA A 1 504 ? 18.219 -13.125 0.517 1.00 71.19 504 ALA A N 1
ATOM 3816 C CA . ALA A 1 504 ? 18.088 -11.739 0.069 1.00 71.19 504 ALA A CA 1
ATOM 3817 C C . ALA A 1 504 ? 18.094 -11.601 -1.465 1.00 71.19 504 ALA A C 1
ATOM 3819 O O . ALA A 1 504 ? 17.803 -10.530 -1.987 1.00 71.19 504 ALA A O 1
ATOM 3820 N N . LEU A 1 505 ? 18.422 -12.670 -2.207 1.00 73.12 505 LEU A N 1
ATOM 3821 C CA . LEU A 1 505 ? 18.469 -12.606 -3.668 1.00 73.12 505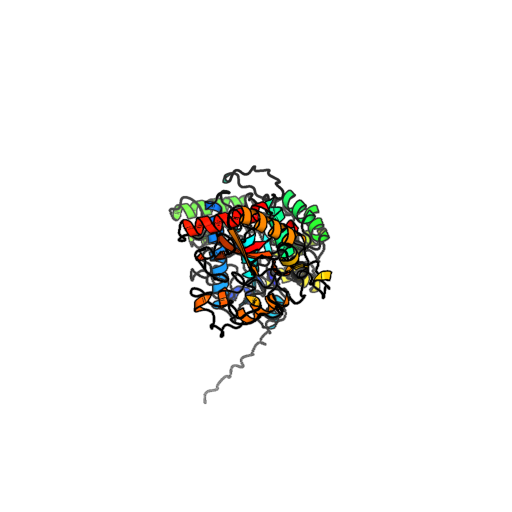 LEU A CA 1
ATOM 3822 C C . LEU A 1 505 ? 17.069 -12.536 -4.283 1.00 73.12 505 LEU A C 1
ATOM 3824 O O . LEU A 1 505 ? 16.888 -11.846 -5.281 1.00 73.12 505 LEU A O 1
ATOM 3828 N N . LEU A 1 506 ? 16.071 -13.213 -3.704 1.00 65.69 506 LEU A N 1
ATOM 3829 C CA . LEU A 1 506 ? 14.687 -13.114 -4.176 1.00 65.69 506 LEU A CA 1
ATOM 3830 C C . LEU A 1 506 ? 14.087 -11.753 -3.816 1.00 65.69 506 LEU A C 1
ATOM 3832 O O . LEU A 1 506 ? 14.085 -11.350 -2.658 1.00 65.69 506 LEU A O 1
ATOM 3836 N N . GLY A 1 507 ? 13.525 -11.077 -4.816 1.00 54.75 507 GLY A N 1
ATOM 3837 C CA . GLY A 1 507 ? 12.925 -9.752 -4.679 1.00 54.75 507 GLY A CA 1
ATOM 3838 C C . GLY A 1 507 ? 13.867 -8.636 -5.119 1.00 54.75 507 GLY A C 1
ATOM 3839 O O . GLY A 1 507 ? 13.513 -7.899 -6.033 1.00 54.75 507 GLY A O 1
ATOM 3840 N N . GLU A 1 508 ? 15.052 -8.532 -4.511 1.00 61.91 508 GLU A N 1
ATOM 3841 C CA . GLU A 1 508 ? 15.997 -7.443 -4.808 1.00 61.91 508 GLU A CA 1
ATOM 3842 C C . GLU A 1 508 ? 16.803 -7.687 -6.094 1.00 61.91 508 GLU A C 1
ATOM 3844 O O . GLU A 1 508 ? 16.882 -6.799 -6.939 1.00 61.91 508 GLU A O 1
ATOM 3849 N N . TYR A 1 509 ? 17.334 -8.901 -6.282 1.00 72.44 509 TYR A N 1
ATOM 3850 C CA . TYR A 1 509 ? 18.200 -9.246 -7.423 1.00 72.44 509 TYR A CA 1
ATOM 3851 C C . TYR A 1 509 ? 17.546 -10.236 -8.401 1.00 72.44 509 TYR A C 1
ATOM 3853 O O . TYR A 1 509 ? 17.825 -10.236 -9.595 1.00 72.44 509 TYR A O 1
ATOM 3861 N N . ILE A 1 510 ? 16.638 -11.084 -7.912 1.00 76.00 510 ILE A N 1
ATOM 3862 C CA . ILE A 1 510 ? 15.916 -12.088 -8.696 1.00 76.00 510 ILE A CA 1
ATOM 3863 C C . ILE A 1 510 ? 14.419 -11.839 -8.547 1.00 76.00 510 ILE A C 1
ATOM 3865 O O . ILE A 1 510 ? 13.814 -12.122 -7.510 1.00 76.00 510 ILE A O 1
ATOM 3869 N N . ALA A 1 511 ? 13.807 -11.347 -9.621 1.00 66.00 511 ALA A N 1
ATOM 3870 C CA . ALA A 1 511 ? 12.368 -11.148 -9.708 1.00 66.00 511 ALA A CA 1
ATOM 3871 C C . ALA A 1 511 ? 11.663 -12.386 -10.306 1.00 66.00 511 ALA A C 1
ATOM 3873 O O . ALA A 1 511 ? 12.180 -13.002 -11.241 1.00 66.00 511 ALA A O 1
ATOM 3874 N N . PRO A 1 512 ? 10.445 -12.731 -9.843 1.00 58.34 512 PRO A N 1
ATOM 3875 C CA . PRO A 1 512 ? 9.659 -13.839 -10.399 1.00 58.34 512 PRO A CA 1
ATOM 3876 C C . PRO A 1 512 ? 9.116 -13.560 -11.811 1.00 58.34 512 PRO A C 1
ATOM 3878 O O . PRO A 1 512 ? 8.620 -14.465 -12.480 1.00 58.34 512 PRO A O 1
ATOM 3881 N N . VAL A 1 513 ? 9.220 -12.313 -12.275 1.00 70.31 513 VAL A N 1
ATOM 3882 C CA . VAL A 1 513 ? 8.890 -11.863 -13.629 1.00 70.31 513 VAL A CA 1
ATOM 3883 C C . VAL A 1 513 ? 10.043 -10.997 -14.127 1.00 70.31 513 VAL A C 1
ATOM 3885 O O . VAL A 1 513 ? 10.475 -10.094 -13.416 1.00 70.31 513 VAL A O 1
ATOM 3888 N N . SER A 1 514 ? 10.515 -11.236 -15.353 1.00 82.25 514 SER A N 1
ATOM 3889 C CA . SER A 1 514 ? 11.650 -10.511 -15.937 1.00 82.25 514 SER A CA 1
ATOM 3890 C C . SER A 1 514 ? 11.272 -9.775 -17.225 1.00 82.25 514 SER A C 1
ATOM 3892 O O . SER A 1 514 ? 10.547 -10.309 -18.068 1.00 82.25 514 SER A O 1
ATOM 3894 N N . GLY A 1 515 ? 11.819 -8.567 -17.411 1.00 82.69 515 GLY A N 1
ATOM 3895 C CA . GLY A 1 515 ? 11.733 -7.817 -18.671 1.00 82.69 515 GLY A CA 1
ATOM 3896 C C . GLY A 1 515 ? 12.350 -8.569 -19.855 1.00 82.69 515 GLY A C 1
ATOM 3897 O O . GLY A 1 515 ? 11.808 -8.520 -20.962 1.00 82.69 515 GLY A O 1
ATOM 3898 N N . HIS A 1 516 ? 13.382 -9.383 -19.606 1.00 95.25 516 HIS A N 1
ATOM 3899 C CA . HIS A 1 516 ? 13.989 -10.255 -20.613 1.00 95.25 516 HIS A CA 1
ATOM 3900 C C . HIS A 1 516 ? 12.980 -11.217 -21.239 1.00 95.25 516 HIS A C 1
ATOM 3902 O O . HIS A 1 516 ? 13.068 -11.506 -22.431 1.00 95.25 516 HIS A O 1
ATOM 3908 N N . SER A 1 517 ? 11.961 -11.657 -20.495 1.00 94.44 517 SER A N 1
ATOM 3909 C CA . SER A 1 517 ? 10.915 -12.540 -21.024 1.00 94.44 517 SER A CA 1
ATOM 3910 C C . SER A 1 517 ? 9.950 -11.856 -21.990 1.00 94.44 517 SER A C 1
ATOM 3912 O O . SER A 1 517 ? 9.167 -12.544 -22.640 1.00 94.44 517 SER A O 1
ATOM 3914 N N . ARG A 1 518 ? 10.031 -10.531 -22.152 1.00 92.50 518 ARG A N 1
ATOM 3915 C CA . ARG A 1 518 ? 9.340 -9.774 -23.210 1.00 92.50 518 ARG A CA 1
ATOM 3916 C C . ARG A 1 518 ? 10.189 -9.631 -24.478 1.00 92.50 518 ARG A C 1
ATOM 3918 O O . ARG A 1 518 ? 9.689 -9.145 -25.488 1.00 92.50 518 ARG A O 1
ATOM 3925 N N . GLY A 1 519 ? 11.464 -10.030 -24.425 1.00 94.94 519 GLY A N 1
ATOM 3926 C CA . GLY A 1 519 ? 12.432 -9.911 -25.517 1.00 94.94 519 GLY A CA 1
ATOM 3927 C C . GLY A 1 519 ? 12.903 -8.480 -25.791 1.00 94.94 519 GLY A C 1
ATOM 3928 O O . GLY A 1 519 ? 13.463 -8.226 -26.849 1.00 94.94 519 GLY A O 1
ATOM 3929 N N . ALA A 1 520 ? 12.666 -7.535 -24.881 1.00 94.56 520 ALA A N 1
ATOM 3930 C CA . ALA A 1 520 ? 13.028 -6.124 -25.053 1.00 94.56 520 ALA A CA 1
ATOM 3931 C C . ALA A 1 520 ? 14.155 -5.670 -24.108 1.00 94.56 520 ALA A C 1
ATOM 3933 O O . ALA A 1 520 ? 14.379 -4.472 -23.957 1.00 94.56 520 ALA A O 1
ATOM 3934 N N . THR A 1 521 ? 14.846 -6.614 -23.470 1.00 96.69 521 THR A N 1
ATOM 3935 C CA . THR A 1 521 ? 15.885 -6.363 -22.466 1.00 96.69 521 THR A CA 1
ATOM 3936 C C . THR A 1 521 ? 17.161 -7.107 -22.841 1.00 96.69 521 THR A C 1
ATOM 3938 O O . THR A 1 521 ? 17.090 -8.195 -23.416 1.00 96.69 521 THR A O 1
ATOM 3941 N N . VAL A 1 522 ? 18.307 -6.501 -22.544 1.00 98.38 522 VAL A N 1
ATOM 3942 C CA . VAL A 1 522 ? 19.643 -7.009 -22.846 1.00 98.38 522 VAL A CA 1
ATOM 3943 C C . VAL A 1 522 ? 20.604 -6.701 -21.699 1.00 98.38 522 VAL A C 1
ATOM 3945 O O . VAL A 1 522 ? 20.590 -5.594 -21.158 1.00 98.38 522 VAL A O 1
ATOM 3948 N N . ASP A 1 523 ? 21.458 -7.671 -21.387 1.00 98.56 523 ASP A N 1
ATOM 3949 C CA . ASP A 1 523 ? 22.598 -7.542 -20.486 1.00 98.56 523 ASP A CA 1
ATOM 3950 C C . ASP A 1 523 ? 23.888 -7.575 -21.302 1.00 98.56 523 ASP A C 1
ATOM 3952 O O . ASP A 1 523 ? 24.131 -8.516 -22.065 1.00 98.56 523 ASP A O 1
ATOM 3956 N N . LEU A 1 524 ? 24.715 -6.537 -21.179 1.00 98.75 524 LEU A N 1
ATOM 3957 C CA . LEU A 1 524 ? 25.893 -6.374 -22.026 1.00 98.75 524 LEU A CA 1
ATOM 3958 C C . LEU A 1 524 ? 26.992 -5.517 -21.392 1.00 98.75 524 LEU A C 1
ATOM 3960 O O . LEU A 1 524 ? 26.793 -4.805 -20.409 1.00 98.75 524 LEU A O 1
ATOM 3964 N N . THR A 1 525 ? 28.171 -5.557 -22.006 1.00 98.56 525 THR A N 1
ATOM 3965 C CA . THR A 1 525 ? 29.290 -4.669 -21.685 1.00 98.56 525 THR A CA 1
ATOM 3966 C C . THR A 1 525 ? 29.878 -4.021 -22.928 1.00 98.56 525 THR A C 1
ATOM 3968 O O . THR A 1 525 ? 29.613 -4.415 -24.065 1.00 98.56 525 THR A O 1
ATOM 3971 N N . LEU A 1 526 ? 30.710 -3.015 -22.682 1.00 98.00 526 LEU A N 1
ATOM 3972 C CA . LEU A 1 526 ? 31.476 -2.313 -23.690 1.00 98.00 526 LEU A CA 1
ATOM 3973 C C . LEU A 1 526 ? 32.870 -2.935 -23.830 1.00 98.00 526 LEU A C 1
ATOM 3975 O O . LEU A 1 526 ? 33.561 -3.196 -22.846 1.00 98.00 526 LEU A O 1
ATOM 3979 N N . MET A 1 527 ? 33.308 -3.108 -25.068 1.00 98.06 527 MET A N 1
ATOM 3980 C CA . MET A 1 527 ? 34.642 -3.560 -25.437 1.00 98.06 527 MET A CA 1
ATOM 3981 C C . MET A 1 527 ? 35.411 -2.438 -26.122 1.00 98.06 527 MET A C 1
ATOM 3983 O O . MET A 1 527 ? 34.842 -1.655 -26.882 1.00 98.06 527 MET A O 1
ATOM 3987 N N . ARG A 1 528 ? 36.724 -2.391 -25.905 1.00 97.06 528 ARG A N 1
ATOM 3988 C CA . ARG A 1 528 ? 37.647 -1.596 -26.715 1.00 97.06 528 ARG A CA 1
ATOM 3989 C C . ARG A 1 528 ? 38.092 -2.422 -27.909 1.00 97.06 528 ARG A C 1
ATOM 3991 O O . ARG A 1 528 ? 38.545 -3.546 -27.714 1.00 97.06 528 ARG A O 1
ATOM 3998 N N . CYS A 1 529 ? 38.012 -1.858 -29.109 1.00 94.25 529 CYS A N 1
ATOM 3999 C CA . CYS A 1 529 ? 38.386 -2.548 -30.337 1.00 94.25 529 CYS A CA 1
ATOM 4000 C C . CYS A 1 529 ? 39.532 -1.822 -31.051 1.00 94.25 529 CYS A C 1
ATOM 4002 O O . CYS A 1 529 ? 39.488 -0.609 -31.265 1.00 94.25 529 CYS A O 1
ATOM 4004 N N . HIS A 1 530 ? 40.562 -2.578 -31.424 1.00 86.31 530 HIS A N 1
ATOM 4005 C CA . HIS A 1 530 ? 41.696 -2.130 -32.223 1.00 86.31 530 HIS A CA 1
ATOM 4006 C C . HIS A 1 530 ? 41.841 -3.071 -33.422 1.00 86.31 530 HIS A C 1
ATOM 4008 O O . HIS A 1 530 ? 42.200 -4.236 -33.252 1.00 86.31 530 HIS A O 1
ATOM 4014 N N . ALA A 1 531 ? 41.551 -2.564 -34.626 1.00 78.06 531 ALA A N 1
ATOM 4015 C CA . ALA A 1 531 ? 41.320 -3.405 -35.805 1.00 78.06 531 ALA A CA 1
ATOM 4016 C C . ALA A 1 531 ? 40.270 -4.496 -35.489 1.00 78.06 531 ALA A C 1
ATOM 4018 O O . ALA A 1 531 ? 39.212 -4.165 -34.951 1.00 78.06 531 ALA A O 1
ATOM 4019 N N . ASP A 1 532 ? 40.567 -5.768 -35.764 1.00 75.06 532 ASP A N 1
ATOM 4020 C CA . ASP A 1 532 ? 39.644 -6.891 -35.540 1.00 75.06 532 ASP A CA 1
ATOM 4021 C C . ASP A 1 532 ? 39.694 -7.462 -34.109 1.00 75.06 532 ASP A C 1
ATOM 4023 O O . ASP A 1 532 ? 38.917 -8.352 -33.766 1.00 75.06 532 ASP A O 1
ATOM 4027 N N . ALA A 1 533 ? 40.591 -6.967 -33.248 1.00 87.06 533 ALA A N 1
ATOM 4028 C CA . ALA A 1 533 ? 40.730 -7.445 -31.874 1.00 87.06 533 ALA A CA 1
ATOM 4029 C C . ALA A 1 533 ? 39.945 -6.559 -30.896 1.00 87.06 533 ALA A C 1
ATOM 4031 O O . ALA A 1 533 ? 40.187 -5.353 -30.811 1.00 87.06 533 ALA A O 1
ATOM 4032 N N . CYS A 1 534 ? 39.046 -7.163 -30.116 1.00 94.00 534 CYS A N 1
ATOM 4033 C CA . CYS A 1 534 ? 38.280 -6.482 -29.073 1.00 94.00 534 CYS A CA 1
ATOM 4034 C C . CYS A 1 534 ? 38.535 -7.095 -27.692 1.00 94.00 534 CYS A C 1
ATOM 4036 O O . CYS A 1 534 ? 38.666 -8.311 -27.561 1.00 94.00 534 CYS A O 1
ATOM 4038 N N . ALA A 1 535 ? 38.565 -6.254 -26.658 1.00 95.62 535 ALA A N 1
ATOM 4039 C CA . ALA A 1 535 ? 38.688 -6.673 -25.265 1.00 95.62 535 ALA A CA 1
ATOM 4040 C C . ALA A 1 535 ? 37.652 -5.948 -24.386 1.00 95.62 535 ALA A C 1
ATOM 4042 O O . ALA A 1 535 ? 37.483 -4.734 -24.553 1.00 95.62 535 ALA A O 1
ATOM 4043 N N . PRO A 1 536 ? 36.968 -6.639 -23.452 1.00 96.25 536 PRO A N 1
ATOM 4044 C CA . PRO A 1 536 ? 36.061 -6.000 -22.501 1.00 96.25 536 PRO A CA 1
ATOM 4045 C C . PRO A 1 536 ? 36.756 -4.906 -21.690 1.00 96.25 536 PRO A C 1
ATOM 4047 O O . PRO A 1 536 ? 37.894 -5.070 -21.249 1.00 96.25 536 PRO A O 1
ATOM 4050 N N . LEU A 1 537 ? 36.062 -3.790 -21.490 1.00 97.56 537 LEU A N 1
ATOM 4051 C CA . LEU A 1 537 ? 36.513 -2.734 -20.594 1.00 97.56 537 LEU A CA 1
ATOM 4052 C C . LEU A 1 537 ? 36.240 -3.117 -19.139 1.00 97.56 537 LEU A C 1
ATOM 4054 O O . LEU A 1 537 ? 35.254 -3.790 -18.839 1.00 97.56 537 LEU A O 1
ATOM 4058 N N . ASP A 1 538 ? 37.094 -2.641 -18.233 1.00 97.69 538 ASP A N 1
ATOM 4059 C CA . ASP A 1 538 ? 36.838 -2.768 -16.803 1.00 97.69 538 ASP A CA 1
ATOM 4060 C C . ASP A 1 538 ? 35.667 -1.864 -16.396 1.00 97.69 538 ASP A C 1
ATOM 4062 O O . ASP A 1 538 ? 35.683 -0.643 -16.596 1.00 97.69 538 ASP A O 1
ATOM 4066 N N . MET A 1 539 ? 34.645 -2.499 -15.832 1.00 97.88 539 MET A N 1
ATOM 4067 C CA . MET A 1 539 ? 33.416 -1.874 -15.360 1.00 97.88 539 MET A CA 1
ATOM 4068 C C . MET A 1 539 ? 33.308 -1.920 -13.831 1.00 97.88 539 MET A C 1
ATOM 4070 O O . MET A 1 539 ? 32.276 -1.544 -13.287 1.00 97.88 539 MET A O 1
ATOM 4074 N N . GLY A 1 540 ? 34.342 -2.372 -13.117 1.00 96.81 540 GLY A N 1
ATOM 4075 C CA . GLY A 1 540 ? 34.429 -2.390 -11.654 1.00 96.81 540 GLY A CA 1
ATOM 4076 C C . GLY A 1 540 ? 33.824 -3.613 -10.966 1.00 96.81 540 GLY A C 1
ATOM 4077 O O . GLY A 1 540 ? 34.169 -3.896 -9.821 1.00 96.81 540 GLY A O 1
ATOM 4078 N N . THR A 1 541 ? 32.964 -4.370 -11.648 1.00 96.62 541 THR A N 1
ATOM 4079 C CA . THR A 1 541 ? 32.479 -5.684 -11.195 1.00 96.62 541 THR A CA 1
ATOM 4080 C C . THR A 1 541 ? 32.317 -6.617 -12.397 1.00 96.62 541 THR A C 1
ATOM 4082 O O . THR A 1 541 ? 32.153 -6.125 -13.516 1.00 96.62 541 THR A O 1
ATOM 4085 N N . PRO A 1 542 ? 32.329 -7.949 -12.203 1.00 95.62 542 PRO A N 1
ATOM 4086 C CA . PRO A 1 542 ? 31.882 -8.875 -13.240 1.00 95.62 542 PRO A CA 1
ATOM 4087 C C . PRO A 1 542 ? 30.359 -8.779 -13.465 1.00 95.62 542 PRO A C 1
ATOM 4089 O O . PRO A 1 542 ? 29.650 -8.108 -12.710 1.00 95.62 542 PRO A O 1
ATOM 4092 N N . PHE A 1 543 ? 29.883 -9.444 -14.522 1.00 96.06 543 PHE A N 1
ATOM 4093 C CA . PHE A 1 543 ? 28.459 -9.690 -14.785 1.00 96.06 543 PHE A CA 1
ATOM 4094 C C . PHE A 1 543 ? 27.845 -10.598 -13.707 1.00 96.06 543 PHE A C 1
ATOM 4096 O O . PHE A 1 543 ? 28.560 -11.410 -13.117 1.00 96.06 543 PHE A O 1
ATOM 4103 N N . ASP A 1 544 ? 26.536 -10.470 -13.465 1.00 93.50 544 ASP A N 1
ATOM 4104 C CA . ASP A 1 544 ? 25.802 -11.210 -12.426 1.00 93.50 544 ASP A CA 1
ATOM 4105 C C . ASP A 1 544 ? 26.411 -11.046 -11.018 1.00 93.50 544 ASP A C 1
ATOM 4107 O O . ASP A 1 544 ? 26.435 -11.977 -10.211 1.00 93.50 544 ASP A O 1
ATOM 4111 N N . PHE A 1 545 ? 26.955 -9.865 -10.718 1.00 95.88 545 PHE A N 1
ATOM 4112 C CA . PHE A 1 545 ? 27.527 -9.553 -9.409 1.00 95.88 545 PHE A CA 1
ATOM 4113 C C . PHE A 1 545 ? 26.498 -8.844 -8.520 1.00 95.88 545 PHE A C 1
ATOM 4115 O O . PHE A 1 545 ? 26.324 -7.630 -8.598 1.00 95.88 545 PHE A O 1
ATOM 4122 N N . PHE A 1 546 ? 25.812 -9.599 -7.667 1.00 92.00 546 PHE A N 1
ATOM 4123 C CA . PHE A 1 546 ? 24.774 -9.111 -6.760 1.00 92.00 546 PHE A CA 1
ATOM 4124 C C . PHE A 1 546 ? 25.394 -8.419 -5.541 1.00 92.00 546 PHE A C 1
ATOM 4126 O O . PHE A 1 546 ? 25.677 -9.027 -4.505 1.00 92.00 546 PHE A O 1
ATOM 4133 N N . ASP A 1 547 ? 25.665 -7.126 -5.702 1.00 91.88 547 ASP A N 1
ATOM 4134 C CA . ASP A 1 547 ? 26.254 -6.250 -4.692 1.00 91.88 547 ASP A CA 1
ATOM 4135 C C . ASP A 1 547 ? 26.006 -4.784 -5.097 1.00 91.88 547 ASP A C 1
ATOM 4137 O O . ASP A 1 547 ? 26.044 -4.473 -6.291 1.00 91.88 547 ASP A O 1
ATOM 4141 N N . PRO A 1 548 ? 25.840 -3.842 -4.152 1.00 89.50 548 PRO A N 1
ATOM 4142 C CA . PRO A 1 548 ? 25.713 -2.420 -4.474 1.00 89.50 548 PRO A CA 1
ATOM 4143 C C . PRO A 1 548 ? 26.838 -1.831 -5.344 1.00 89.50 548 PRO A C 1
ATOM 4145 O O . PRO A 1 548 ? 26.635 -0.815 -6.007 1.00 89.50 548 PRO A O 1
ATOM 4148 N N . ARG A 1 549 ? 28.021 -2.459 -5.400 1.00 93.19 549 ARG A N 1
ATOM 4149 C CA . ARG A 1 549 ? 29.109 -2.084 -6.328 1.00 93.19 549 ARG A CA 1
ATOM 4150 C C . ARG A 1 549 ? 28.747 -2.257 -7.808 1.00 93.19 549 ARG A C 1
ATOM 4152 O O . ARG A 1 549 ? 29.341 -1.591 -8.664 1.00 93.19 549 ARG A O 1
ATOM 4159 N N . ALA A 1 550 ? 27.784 -3.121 -8.120 1.00 94.25 550 ALA A N 1
ATOM 4160 C CA . ALA A 1 550 ? 27.268 -3.308 -9.472 1.00 94.25 550 ALA A CA 1
ATOM 4161 C C . ALA A 1 550 ? 26.266 -2.220 -9.896 1.00 94.25 550 ALA A C 1
ATOM 4163 O O . ALA A 1 550 ? 25.993 -2.079 -11.088 1.00 94.25 550 ALA A O 1
ATOM 4164 N N . HIS A 1 551 ? 25.783 -1.388 -8.965 1.00 93.00 551 HIS A N 1
ATOM 4165 C CA . HIS A 1 551 ? 24.909 -0.265 -9.304 1.00 93.00 551 HIS A CA 1
ATOM 4166 C C . HIS A 1 551 ? 25.618 0.684 -10.263 1.00 93.00 551 HIS A C 1
ATOM 4168 O O . HIS A 1 551 ? 26.778 1.019 -10.033 1.00 93.00 551 HIS A O 1
ATOM 4174 N N . THR A 1 552 ? 24.931 1.178 -11.289 1.00 91.56 552 THR A N 1
ATOM 4175 C CA . THR A 1 552 ? 25.497 2.019 -12.356 1.00 91.56 552 THR A CA 1
ATOM 4176 C C . THR A 1 552 ? 26.330 3.176 -11.811 1.00 91.56 552 THR A C 1
ATOM 4178 O O . THR A 1 552 ? 27.484 3.344 -12.215 1.00 91.56 552 THR A O 1
ATOM 4181 N N . ASP A 1 553 ? 25.801 3.880 -10.808 1.00 90.06 553 ASP A N 1
ATOM 4182 C CA . ASP A 1 553 ? 26.443 5.029 -10.164 1.00 90.06 553 ASP A CA 1
ATOM 4183 C C . ASP A 1 553 ? 27.093 4.704 -8.808 1.00 90.06 553 ASP A C 1
ATOM 4185 O O . ASP A 1 553 ? 27.262 5.599 -7.977 1.00 90.06 553 ASP A O 1
ATOM 4189 N N . ALA A 1 554 ? 27.492 3.447 -8.581 1.00 92.44 554 ALA A N 1
ATOM 4190 C CA . ALA A 1 554 ? 28.058 2.985 -7.314 1.00 92.44 554 ALA A CA 1
ATOM 4191 C C . ALA A 1 554 ? 29.132 3.940 -6.736 1.00 92.44 554 ALA A C 1
ATOM 4193 O O . ALA A 1 554 ? 30.043 4.390 -7.456 1.00 92.44 554 ALA A O 1
ATOM 4194 N N . PRO A 1 555 ? 29.067 4.255 -5.428 1.00 81.81 555 PRO A N 1
ATOM 4195 C CA . PRO A 1 555 ? 30.162 4.931 -4.750 1.00 81.81 555 PRO A CA 1
ATOM 4196 C C . PRO A 1 555 ? 31.361 3.974 -4.645 1.00 81.81 555 PRO A C 1
ATOM 4198 O O . PRO A 1 555 ? 31.198 2.794 -4.346 1.00 81.81 555 PRO A O 1
ATOM 4201 N N . GLY A 1 556 ? 32.574 4.473 -4.898 1.00 86.94 556 GLY A N 1
ATOM 4202 C CA . GLY A 1 556 ? 33.810 3.694 -4.733 1.00 86.94 556 GLY A CA 1
ATOM 4203 C C . GLY A 1 556 ? 34.368 3.000 -5.983 1.00 86.94 556 GLY A C 1
ATOM 4204 O O . GLY A 1 556 ? 35.441 2.416 -5.883 1.00 86.94 556 GLY A O 1
ATOM 4205 N N . ILE A 1 557 ? 33.714 3.098 -7.148 1.00 95.00 557 ILE A N 1
ATOM 4206 C CA . ILE A 1 557 ? 34.359 2.769 -8.437 1.00 95.00 557 ILE A CA 1
ATOM 4207 C C . ILE A 1 557 ? 35.305 3.894 -8.866 1.00 95.00 557 ILE A C 1
ATOM 4209 O O . ILE A 1 557 ? 35.051 5.072 -8.576 1.00 95.00 557 ILE A O 1
ATOM 4213 N N . ASP A 1 558 ? 36.368 3.541 -9.583 1.00 97.00 558 ASP A N 1
ATOM 4214 C CA . ASP A 1 558 ? 37.344 4.515 -10.058 1.00 97.00 558 ASP A CA 1
ATOM 4215 C C . ASP A 1 558 ? 36.824 5.358 -11.242 1.00 97.00 558 ASP A C 1
ATOM 4217 O O . ASP A 1 558 ? 35.729 5.158 -11.785 1.00 97.00 558 ASP A O 1
ATOM 4221 N N . ALA A 1 559 ? 37.608 6.368 -11.629 1.00 97.19 559 ALA A N 1
ATOM 4222 C CA . ALA A 1 559 ? 37.231 7.302 -12.685 1.00 97.19 559 ALA A CA 1
ATOM 4223 C C . ALA A 1 559 ? 37.135 6.644 -14.074 1.00 97.19 559 ALA A C 1
ATOM 4225 O O . ALA A 1 559 ? 36.292 7.053 -14.876 1.00 97.19 559 ALA A O 1
ATOM 4226 N N . ALA A 1 560 ? 37.965 5.637 -14.364 1.00 97.62 560 ALA A N 1
ATOM 4227 C CA . ALA A 1 560 ? 37.963 4.943 -15.648 1.00 97.62 560 ALA A CA 1
ATOM 4228 C C . ALA A 1 560 ? 36.736 4.029 -15.768 1.00 97.62 560 ALA A C 1
ATOM 4230 O O . ALA A 1 560 ? 36.007 4.110 -16.757 1.00 97.62 560 ALA A O 1
ATOM 4231 N N . GLN A 1 561 ? 36.438 3.252 -14.725 1.00 98.12 561 GLN A N 1
ATOM 4232 C CA . GLN A 1 561 ? 35.241 2.415 -14.618 1.00 98.12 561 GLN A CA 1
ATOM 4233 C C . GLN A 1 561 ? 33.970 3.256 -14.763 1.00 98.12 561 GLN A C 1
ATOM 4235 O O . GLN A 1 561 ? 33.079 2.930 -15.552 1.00 98.12 561 GLN A O 1
ATOM 4240 N N . ARG A 1 562 ? 33.906 4.402 -14.073 1.00 97.50 562 ARG A N 1
ATOM 4241 C CA . ARG A 1 562 ? 32.787 5.344 -14.201 1.00 97.50 562 ARG A CA 1
ATOM 4242 C C . ARG A 1 562 ? 32.659 5.880 -15.624 1.00 97.50 562 ARG A C 1
ATOM 4244 O O . ARG A 1 562 ? 31.554 5.922 -16.159 1.00 97.50 562 ARG A O 1
ATOM 4251 N N . ALA A 1 563 ? 33.766 6.266 -16.258 1.00 97.69 563 ALA A N 1
ATOM 4252 C CA . ALA A 1 563 ? 33.752 6.745 -17.637 1.00 97.69 563 ALA A CA 1
ATOM 4253 C C . ALA A 1 563 ? 33.262 5.670 -18.624 1.00 97.69 563 ALA A C 1
ATOM 4255 O O . ALA A 1 563 ? 32.492 5.994 -19.533 1.00 97.69 563 ALA A O 1
ATOM 4256 N N . ASN A 1 564 ? 33.646 4.406 -18.420 1.00 98.31 564 ASN A N 1
ATOM 4257 C CA . ASN A 1 564 ? 33.217 3.274 -19.243 1.00 98.31 564 ASN A CA 1
ATOM 4258 C C . ASN A 1 564 ? 31.709 3.015 -19.107 1.00 98.31 564 ASN A C 1
ATOM 4260 O O . ASN A 1 564 ? 31.004 2.996 -20.119 1.00 98.31 564 ASN A O 1
ATOM 4264 N N . ARG A 1 565 ? 31.191 2.926 -17.873 1.00 98.12 565 ARG A N 1
ATOM 4265 C CA . ARG A 1 565 ? 29.747 2.768 -17.612 1.00 98.12 565 ARG A CA 1
ATOM 4266 C C . ARG A 1 565 ? 28.936 3.911 -18.217 1.00 98.12 565 ARG A C 1
ATOM 4268 O O . ARG A 1 565 ? 27.941 3.681 -18.893 1.00 98.12 565 ARG A O 1
ATOM 4275 N N . GLN A 1 566 ? 29.398 5.148 -18.045 1.00 97.75 566 GLN A N 1
ATOM 4276 C CA . GLN A 1 566 ? 28.720 6.331 -18.577 1.00 97.75 566 GLN A CA 1
ATOM 4277 C C . GLN A 1 566 ? 28.766 6.407 -20.110 1.00 97.75 566 GLN A C 1
ATOM 4279 O O . GLN A 1 566 ? 27.835 6.917 -20.732 1.00 97.75 566 GLN A O 1
ATOM 4284 N N . ARG A 1 567 ? 29.825 5.893 -20.750 1.00 98.25 567 ARG A N 1
ATOM 4285 C CA . ARG A 1 567 ? 29.878 5.753 -22.213 1.00 98.25 567 ARG A CA 1
ATOM 4286 C C . ARG A 1 567 ? 28.828 4.761 -22.699 1.00 98.25 567 ARG A C 1
ATOM 4288 O O . ARG A 1 567 ? 28.071 5.101 -23.605 1.00 98.25 567 ARG A O 1
ATOM 4295 N N . LEU A 1 568 ? 28.760 3.589 -22.070 1.00 98.50 568 LEU A N 1
ATOM 4296 C CA . LEU A 1 568 ? 27.764 2.577 -22.402 1.00 98.50 568 LEU A CA 1
ATOM 4297 C C . LEU A 1 568 ? 26.340 3.111 -22.203 1.00 98.50 568 LEU A C 1
ATOM 4299 O O . LEU A 1 568 ? 25.526 3.035 -23.118 1.00 98.50 568 LEU A O 1
ATOM 4303 N N . LEU A 1 569 ? 26.079 3.743 -21.055 1.00 97.00 569 LEU A N 1
ATOM 4304 C CA . LEU A 1 569 ? 24.799 4.369 -20.731 1.00 97.00 569 LEU A CA 1
ATOM 4305 C C . LEU A 1 569 ? 24.345 5.337 -21.829 1.00 97.00 569 LEU A C 1
ATOM 4307 O O . LEU A 1 569 ? 23.223 5.231 -22.317 1.00 97.00 569 LEU A O 1
ATOM 4311 N N . ARG A 1 570 ? 25.221 6.260 -22.248 1.00 98.00 570 ARG A N 1
ATOM 4312 C CA . ARG A 1 570 ? 24.901 7.235 -23.301 1.00 98.00 570 ARG A CA 1
ATOM 4313 C C . ARG A 1 570 ? 24.645 6.572 -24.651 1.00 98.00 570 ARG A C 1
ATOM 4315 O O . ARG A 1 570 ? 23.699 6.961 -25.329 1.00 98.00 570 ARG A O 1
ATOM 4322 N N . ALA A 1 571 ? 25.460 5.588 -25.030 1.00 98.38 571 ALA A N 1
ATOM 4323 C CA . ALA A 1 571 ? 25.307 4.881 -26.299 1.00 98.38 571 ALA A CA 1
ATOM 4324 C C . ALA A 1 571 ? 23.968 4.127 -26.368 1.00 98.38 571 ALA A C 1
ATOM 4326 O O . ALA A 1 571 ? 23.241 4.241 -27.352 1.00 98.38 571 ALA A O 1
ATOM 4327 N N . MET A 1 572 ? 23.609 3.430 -25.287 1.00 98.50 572 MET A N 1
ATOM 4328 C CA . MET A 1 572 ? 22.335 2.722 -25.159 1.00 98.50 572 MET A CA 1
ATOM 4329 C C . MET A 1 572 ? 21.147 3.700 -25.151 1.00 98.50 572 MET A C 1
ATOM 4331 O O . MET A 1 572 ? 20.201 3.542 -25.929 1.00 98.50 572 MET A O 1
ATOM 4335 N N . ALA A 1 573 ? 21.217 4.760 -24.338 1.00 92.50 573 ALA A N 1
ATOM 4336 C CA . ALA A 1 573 ? 20.163 5.769 -24.224 1.00 92.50 573 ALA A CA 1
ATOM 4337 C C . ALA A 1 573 ? 19.891 6.512 -25.539 1.00 92.50 573 ALA A C 1
ATOM 4339 O O . ALA A 1 573 ? 18.738 6.816 -25.843 1.00 92.50 573 ALA A O 1
ATOM 4340 N N . ALA A 1 574 ? 20.918 6.746 -26.363 1.00 96.81 574 ALA A N 1
ATOM 4341 C CA . ALA A 1 574 ? 20.766 7.371 -27.678 1.00 96.81 574 ALA A CA 1
ATOM 4342 C C . ALA A 1 574 ? 19.860 6.571 -28.635 1.00 96.81 574 ALA A C 1
ATOM 4344 O O . ALA A 1 574 ? 19.309 7.143 -29.573 1.00 96.81 574 ALA A O 1
ATOM 4345 N N . GLN A 1 575 ? 19.680 5.266 -28.397 1.00 97.81 575 GLN A N 1
ATOM 4346 C CA . GLN A 1 575 ? 18.764 4.401 -29.151 1.00 97.81 575 GLN A CA 1
ATOM 4347 C C . GLN A 1 575 ? 17.491 4.039 -28.365 1.00 97.81 575 GLN A C 1
ATOM 4349 O O . GLN A 1 575 ? 16.742 3.155 -28.777 1.00 97.81 575 GLN A O 1
ATOM 4354 N N . GLY A 1 576 ? 17.221 4.739 -27.258 1.00 88.56 576 GLY A N 1
ATOM 4355 C CA . GLY A 1 576 ? 15.996 4.609 -26.465 1.00 88.56 576 GLY A CA 1
ATOM 4356 C C . GLY A 1 576 ? 16.037 3.543 -25.370 1.00 88.56 576 GLY A C 1
ATOM 4357 O O . GLY A 1 576 ? 15.026 3.338 -24.697 1.00 88.56 576 GLY A O 1
ATOM 4358 N N . PHE A 1 577 ? 17.171 2.866 -25.168 1.00 95.44 577 PHE A N 1
ATOM 4359 C CA . PHE A 1 577 ? 17.315 1.937 -24.051 1.00 95.44 577 PHE A CA 1
ATOM 4360 C C . PHE A 1 577 ? 17.404 2.684 -22.715 1.00 95.44 577 PHE A C 1
ATOM 4362 O O . PHE A 1 577 ? 18.045 3.726 -22.596 1.00 95.44 577 PHE A O 1
ATOM 4369 N N . VAL A 1 578 ? 16.803 2.101 -21.687 1.00 85.75 578 VAL A N 1
ATOM 4370 C CA . VAL A 1 578 ? 16.797 2.582 -20.309 1.00 85.75 578 VAL A CA 1
ATOM 4371 C C . VAL A 1 578 ? 17.593 1.598 -19.462 1.00 85.75 578 VAL A C 1
ATOM 4373 O O . VAL A 1 578 ? 17.297 0.403 -19.457 1.00 85.75 578 VAL A O 1
ATOM 4376 N N . ASN A 1 579 ? 18.614 2.094 -18.764 1.00 96.44 579 ASN A N 1
ATOM 4377 C CA . ASN A 1 579 ? 19.411 1.288 -17.844 1.00 96.44 579 ASN A CA 1
ATOM 4378 C C . ASN A 1 579 ? 18.628 0.967 -16.564 1.00 96.44 579 ASN A C 1
ATOM 4380 O O . ASN A 1 579 ? 17.904 1.822 -16.052 1.00 96.44 579 ASN A O 1
ATOM 4384 N N . TYR A 1 580 ? 18.829 -0.231 -16.018 1.00 85.56 580 TYR A N 1
ATOM 4385 C CA . TYR A 1 580 ? 18.438 -0.542 -14.650 1.00 85.56 580 TYR A CA 1
ATOM 4386 C C . TYR A 1 580 ? 19.536 -0.079 -13.676 1.00 85.56 580 TYR A C 1
ATOM 4388 O O . TYR A 1 580 ? 20.629 -0.635 -13.694 1.00 85.56 580 TYR A O 1
ATOM 4396 N N . PRO A 1 581 ? 19.294 0.911 -12.793 1.00 82.25 581 PRO A N 1
ATOM 4397 C CA . PRO A 1 581 ? 20.380 1.547 -12.038 1.00 82.25 581 PRO A CA 1
ATOM 4398 C C . PRO A 1 581 ? 21.135 0.648 -11.051 1.00 82.25 581 PRO A C 1
ATOM 4400 O O . PRO A 1 581 ? 22.189 1.052 -10.565 1.00 82.25 581 PRO A O 1
ATOM 4403 N N . GLN A 1 582 ? 20.595 -0.523 -10.699 1.00 84.38 582 GLN A N 1
ATOM 4404 C CA . GLN A 1 582 ? 21.270 -1.469 -9.805 1.00 84.38 582 GLN A CA 1
ATOM 4405 C C . GLN A 1 582 ? 22.209 -2.429 -10.550 1.00 84.38 582 GLN A C 1
ATOM 4407 O O . GLN A 1 582 ? 23.037 -3.078 -9.921 1.00 84.38 582 GLN A O 1
ATOM 4412 N N . GLU A 1 583 ? 22.148 -2.461 -11.878 1.00 92.38 583 GLU A N 1
ATOM 4413 C CA . GLU A 1 583 ? 22.985 -3.317 -12.709 1.00 92.38 583 GLU A CA 1
ATOM 4414 C C . GLU A 1 583 ? 23.523 -2.499 -13.883 1.00 92.38 583 GLU A C 1
ATOM 4416 O O . GLU A 1 583 ? 22.806 -2.161 -14.829 1.00 92.38 583 GLU A O 1
ATOM 4421 N N . TRP A 1 584 ? 24.814 -2.167 -13.845 1.00 97.38 584 TRP A N 1
ATOM 4422 C CA . TRP A 1 584 ? 25.428 -1.326 -14.877 1.00 97.38 584 TRP A CA 1
ATOM 4423 C C . TRP A 1 584 ? 25.362 -1.931 -16.292 1.00 97.38 584 TRP A C 1
ATOM 4425 O O . TRP A 1 584 ? 25.491 -1.194 -17.271 1.00 97.38 584 TRP A O 1
ATOM 4435 N N . TRP A 1 585 ? 25.164 -3.249 -16.403 1.00 98.19 585 TRP A N 1
ATOM 4436 C CA . TRP A 1 585 ? 25.085 -4.001 -17.659 1.00 98.19 585 TRP A CA 1
ATOM 4437 C C . TRP A 1 585 ? 23.669 -4.112 -18.241 1.00 98.19 585 TRP A C 1
ATOM 4439 O O . TRP A 1 585 ? 23.543 -4.499 -19.400 1.00 98.19 585 TRP A O 1
ATOM 4449 N N . HIS A 1 586 ? 22.620 -3.797 -17.473 1.00 97.50 586 HIS A N 1
ATOM 4450 C CA . HIS A 1 586 ? 21.237 -4.161 -17.795 1.00 97.50 586 HIS A CA 1
ATOM 4451 C C . HIS A 1 586 ? 20.456 -3.017 -18.445 1.00 97.50 586 HIS A C 1
ATOM 4453 O O . HIS A 1 586 ? 20.349 -1.916 -17.890 1.00 97.50 586 HIS A O 1
ATOM 4459 N N . PHE A 1 587 ? 19.854 -3.274 -19.607 1.00 97.38 587 PHE A N 1
ATOM 4460 C CA . PHE A 1 587 ? 19.153 -2.265 -20.401 1.00 97.38 587 PHE A CA 1
ATOM 4461 C C . PHE A 1 587 ? 17.858 -2.801 -21.009 1.00 97.38 587 PHE A C 1
ATOM 4463 O O . PHE A 1 587 ? 17.837 -3.862 -21.621 1.00 97.38 587 PHE A O 1
ATOM 4470 N N . SER A 1 588 ? 16.775 -2.028 -20.923 1.00 92.38 588 SER A N 1
ATOM 4471 C CA . SER A 1 588 ? 15.479 -2.350 -21.539 1.00 92.38 588 SER A CA 1
ATOM 4472 C C . SER A 1 588 ? 15.062 -1.290 -22.552 1.00 92.38 588 SER A C 1
ATOM 4474 O O . SER A 1 588 ? 15.294 -0.112 -22.319 1.00 92.38 588 SER A O 1
ATOM 4476 N N . LEU A 1 589 ? 14.407 -1.674 -23.648 1.00 93.06 589 LEU A N 1
ATOM 4477 C CA . LEU A 1 589 ? 13.816 -0.754 -24.626 1.00 93.06 589 LEU A CA 1
ATOM 4478 C C . LEU A 1 589 ? 12.286 -0.719 -24.462 1.00 93.06 589 LEU A C 1
ATOM 4480 O O . LEU A 1 589 ? 11.601 -1.599 -24.991 1.00 93.06 589 LEU A O 1
ATOM 4484 N N . PRO A 1 590 ? 11.712 0.287 -23.772 1.00 79.31 590 PRO A N 1
ATOM 4485 C CA . PRO A 1 590 ? 10.278 0.314 -23.477 1.00 79.31 590 PRO A CA 1
ATOM 4486 C C . PRO A 1 590 ? 9.393 0.321 -24.727 1.00 79.31 590 PRO A C 1
ATOM 4488 O O . PRO A 1 590 ? 8.351 -0.322 -24.741 1.00 79.31 590 PRO A O 1
ATOM 4491 N N . SER A 1 591 ? 9.823 0.989 -25.802 1.00 81.12 591 SER A N 1
ATOM 4492 C CA . SER A 1 591 ? 9.062 1.074 -27.058 1.00 81.12 591 SER A CA 1
ATOM 4493 C C . SER A 1 591 ? 8.922 -0.263 -27.793 1.00 81.12 591 SER A C 1
ATOM 4495 O O . SER A 1 591 ? 8.026 -0.412 -28.620 1.00 81.12 591 SER A O 1
ATOM 4497 N N . ALA A 1 592 ? 9.788 -1.236 -27.498 1.00 79.62 592 ALA A N 1
ATOM 4498 C CA . ALA A 1 592 ? 9.717 -2.589 -28.042 1.00 79.62 592 ALA A CA 1
ATOM 4499 C C . ALA A 1 592 ? 9.081 -3.594 -27.064 1.00 79.62 592 ALA A C 1
ATOM 4501 O O . ALA A 1 592 ? 8.873 -4.754 -27.436 1.00 79.62 592 ALA A O 1
ATOM 4502 N N . ALA A 1 593 ? 8.782 -3.172 -25.831 1.00 76.25 593 ALA A N 1
ATOM 4503 C CA . ALA A 1 593 ? 8.177 -4.013 -24.810 1.00 76.25 593 ALA A CA 1
ATOM 4504 C C . ALA A 1 593 ? 6.651 -4.078 -24.996 1.00 76.25 593 ALA A C 1
ATOM 4506 O O . ALA A 1 593 ? 5.977 -3.056 -25.075 1.00 76.25 593 ALA A O 1
ATOM 4507 N N . GLY A 1 594 ? 6.108 -5.295 -25.056 1.00 73.81 594 GLY A N 1
ATOM 4508 C CA . GLY A 1 594 ? 4.668 -5.549 -24.955 1.00 73.81 594 GLY A CA 1
ATOM 4509 C C . GLY A 1 594 ? 4.294 -6.153 -23.599 1.00 73.81 594 GLY A C 1
ATOM 4510 O O . GLY A 1 594 ? 5.163 -6.462 -22.783 1.00 73.81 594 GLY A O 1
ATOM 4511 N N . ASP A 1 595 ? 3.001 -6.387 -23.383 1.00 68.75 595 ASP A N 1
ATOM 4512 C CA . ASP A 1 595 ? 2.495 -6.916 -22.105 1.00 68.75 595 ASP A CA 1
ATOM 4513 C C . ASP A 1 595 ? 2.722 -8.429 -21.925 1.00 68.75 595 ASP A C 1
ATOM 4515 O O . ASP A 1 595 ? 2.709 -8.933 -20.800 1.00 68.75 595 ASP A O 1
ATOM 4519 N N . ALA A 1 596 ? 2.942 -9.163 -23.022 1.00 82.12 596 ALA A N 1
ATOM 4520 C CA . ALA A 1 596 ? 3.085 -10.617 -23.010 1.00 82.12 596 ALA A CA 1
ATOM 4521 C C . ALA A 1 596 ? 4.506 -11.074 -22.638 1.00 82.12 596 ALA A C 1
ATOM 4523 O O . ALA A 1 596 ? 5.495 -10.526 -23.128 1.00 82.12 596 ALA A O 1
ATOM 4524 N N . LEU A 1 597 ? 4.598 -12.135 -21.833 1.00 87.25 597 LEU A N 1
ATOM 4525 C CA . LEU A 1 597 ? 5.839 -12.894 -21.643 1.00 87.25 597 LEU A CA 1
ATOM 4526 C C . LEU A 1 597 ? 5.896 -14.043 -22.648 1.00 87.25 597 LEU A C 1
ATOM 4528 O O . LEU A 1 597 ? 4.871 -14.634 -22.970 1.00 87.25 597 LEU A O 1
ATOM 4532 N N . TYR A 1 598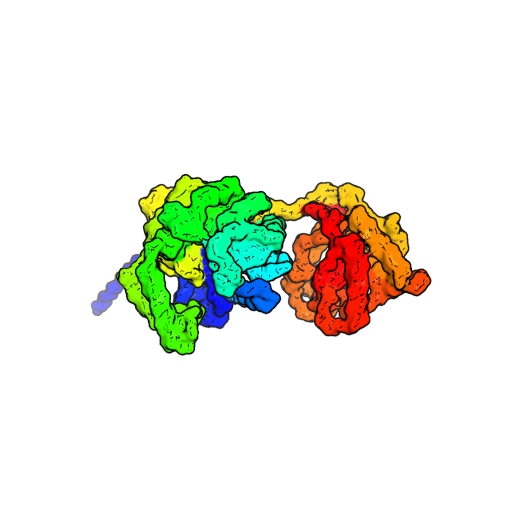 ? 7.084 -14.424 -23.096 1.00 93.69 598 TYR A N 1
ATOM 4533 C CA . TYR A 1 598 ? 7.268 -15.561 -23.995 1.00 93.69 598 TYR A CA 1
ATOM 4534 C C . TYR A 1 598 ? 8.001 -16.700 -23.279 1.00 93.69 598 TYR A C 1
ATOM 4536 O O . TYR A 1 598 ? 8.944 -16.465 -22.519 1.00 93.69 598 TYR A O 1
ATOM 4544 N N . ASP A 1 599 ? 7.630 -17.946 -23.579 1.00 94.31 599 ASP A N 1
ATOM 4545 C CA . ASP A 1 599 ? 8.299 -19.160 -23.082 1.00 94.31 599 ASP A CA 1
ATOM 4546 C C . ASP A 1 599 ? 8.771 -20.082 -24.223 1.00 94.31 599 ASP A C 1
ATOM 4548 O O . ASP A 1 599 ? 8.555 -21.299 -24.240 1.00 94.31 599 ASP A O 1
ATOM 4552 N N . VAL A 1 600 ? 9.413 -19.476 -25.216 1.00 95.50 600 VAL A N 1
ATOM 4553 C CA . VAL A 1 600 ? 10.026 -20.156 -26.356 1.00 95.50 600 VAL A CA 1
ATOM 4554 C C . VAL A 1 600 ? 11.483 -20.466 -26.004 1.00 95.50 600 VAL A C 1
ATOM 4556 O O . VAL A 1 600 ? 12.189 -19.556 -25.600 1.00 95.50 600 VAL A O 1
ATOM 4559 N N . PRO A 1 601 ? 11.985 -21.704 -26.128 1.00 95.75 601 PRO A N 1
ATOM 4560 C CA . PRO A 1 601 ? 13.403 -21.979 -25.895 1.00 95.75 601 PRO A CA 1
ATOM 4561 C C . PRO A 1 601 ? 14.322 -21.202 -26.852 1.00 95.75 601 PRO A C 1
ATOM 4563 O O . PRO A 1 601 ? 14.015 -21.072 -28.037 1.00 95.75 601 PRO A O 1
ATOM 4566 N N . VAL A 1 602 ? 15.473 -20.746 -26.357 1.00 95.75 602 VAL A N 1
ATOM 4567 C CA . VAL A 1 602 ? 16.543 -20.170 -27.187 1.00 95.75 602 VAL A CA 1
ATOM 4568 C C . VAL A 1 602 ? 17.253 -21.321 -27.897 1.00 95.75 602 VAL A C 1
ATOM 4570 O O . VAL A 1 602 ? 17.872 -22.145 -27.223 1.00 95.75 602 VAL A O 1
ATOM 4573 N N . GLN A 1 603 ? 17.130 -21.420 -29.225 1.00 87.94 603 GLN A N 1
ATOM 4574 C CA . GLN A 1 603 ? 17.621 -22.551 -30.032 1.00 87.94 603 GLN A CA 1
ATOM 4575 C C . GLN A 1 603 ? 18.193 -22.126 -31.386 1.00 87.94 603 GLN A C 1
ATOM 4577 O O . GLN A 1 603 ? 17.810 -21.064 -31.924 1.00 87.94 603 GLN A O 1
#

pLDDT: mean 91.37, std 12.61, range [33.38, 98.94]

Foldseek 3Di:
DDDDDDDDDDDDDPDPLPPAFQFEALAAEADLCQQVPPQNQQCDPHPFLHHLVLLSLLVHQEYAYELDDDDDALDPVRLVVSLVSSVSSLVNVVSNCVVCVPAEDEDLALVSSVVCVVSVHGYYAYEYAAPSNCNLPLVVVLLVNLSGYQAYEHHAQADDQAAAFLHHDVVNVDDRPDLTAGHPSNLVNLVVCLLSLHAYAHQRGHPRNLVVSLVRHPAQHEPSEEFECVQPVDSRHDYLVSLQSSLVRLAAYAYEQAQVRLDPDVPLVVLLLVQQCVQCVVVVHPGGDCSPRCPDPSNVVSVVVSCVVPNTAALVSSVVRVVVSCVRNNLLHYAHHQNTPVRGDHHQSRHSSSNVSNVVVCVVVPDDSVSVSSHRPVSVSVRSVRSNPSPNLAADPDADLVSLQKDFLCVLVVLAAFPACLCQLNAQLSGRFPQAPDRTAIARPLLSVLLSQLQVVQVVVQKGKYFHYFQDALSRLVRVVVSLVPQVPCPRCVQAPVPDRSVVCDSPPRDNDDQSLQRFKTFIFMWGHDPSDTDTDDLQHDPNRPDQSQFLPRPPDDPRNNVRLVVSCVSSVVSQWDDDRSHSRMTGRPVSGDSHGYRHRDD

Sequence (603 aa):
MKTLFATMLLLAPVVHAQDHPLTLDTHVDIPLSYMEDPKFDAGKDGPLKVDLPKMRRGGLDAAFFVIYVEQGPLTPAGYAKAVAQAARKYDAIDRMLKTYPDQIRLALTPDDVRANKAAGRLSAMIGIENGYSLGHDIRRLDAAYARGARYIGLAHVGNNDLCGSSLPKKELGDRPDSNVGLTGFGREVVRRANALGMMVDVSHSSDACVREVLALSTAPVIASHSSARAVTDHPRNLPDDLLRAIAAKGGVVQAVAYKEFLKKDPSREQAEKVLQVSVAKAAGDTGYDSEKHDYLPAYAEGMKAIQREHPLATLDDFLDHIEHMVKVAGIDHVGIASDFDGGGEVTGWMNASQTANVTAGLRRRGFSDADIVKLWSGNLLRVWAADAAAPPPKLSPARTVAEAGLTDIRSLVPGIDEDMRYAGSDNFTGGVVDGYRAPKCLLRTGAAEALARVERTLREEGYGLRVWDCYRPARAVAAFVRWAGNLADTSTKAAHYPNLGKEALLGEYIAPVSGHSRGATVDLTLMRCHADACAPLDMGTPFDFFDPRAHTDAPGIDAAQRANRQRLLRAMAAQGFVNYPQEWWHFSLPSAAGDALYDVPVQ

Secondary structure (DSSP, 8-state):
-PPP------------TTSS---EEEEEE--TTTTTSGGG-TTS--S-SS-HHHHHHHT--EEEEEEE-----SSHHHHHHHHHHHHHHHHHHHHHHHH-TTTEEE-SSHHHHHHHHHTT-EEEEEEEE-GGGGTT-THHHHHHHHTTEEEEE---SS--SSB-BSS--GGGT--TT----B-HHHHHHHHHHHHHT-EEE-TTB-HHHHHHHHHH-SS--EESS--BTTTS--TTSBPHHHHHHHHHTT-EEEEE--HHHH---HHHHHHHHHHHHHHHHHHT-SS--HHHHTTSHHHHHHHHHHHHHSPPPBHHHHHHHHHHHHHHH-GGGEEEE--BTTT--BBTBSSGGGHHHHHHHHHHTT--HHHHHIIIIIHHHHHHHHHHTSPSSPBP---STTTTTEEEGGGT-TT-EE--GGGSSSSTTSSPPTTB-S---EEEHHHHHHHHHHHHHHHHTTEEEEEEE----HHHHHHHHHHHH-TT--TTHHHH-TTS-GGGHHHHTB-SS-GGGGT-EEEEEEEEEETTEEEEPP-SS-TT--SGGGSTT-TT--HHHHHHHHHHHHHHHTTT-EE-TT-TTEEE-GGG--S-B----B-